Protein AF-0000000072257159 (afdb_homodimer)

InterPro domains:
  IPR005519 Acid phosphatase, class B-like [PF03767] (53-220)
  IPR010025 HAD-superfamily phosphatase, subfamily IIIB, AphA [PIRSF017818] (10-239)
  IPR010025 HAD-superfamily phosphatase, subfamily IIIB, AphA [SFLDG01127] (6-239)
  IPR010025 HAD-superfamily phosphatase, subfamily IIIB, AphA [TIGR01672] (9-239)
  IPR023214 HAD superfamily [G3DSA:3.40.50.1000] (24-239)
  IPR036412 HAD-like superfamily [SSF56784] (39-239)

Secondary structure (DSSP, 8-state):
-------------------------PPPSS--B-TTTGGGS--SSEEE-HHHHHHHTTTPPP-EEEE--BTTTEE-HHHHHHHHHHH-TTSSGGGG-HHHHHHHTTTGGGGSEEPHHHHHHHHHHHHHTPEEEEEEEEEP-SS--HHHHHHHHHT-TTPPPPEEEES--S-SS--SSHHHHHHHHTTEEEEEESSHHHHHHHHHHTSEEEEPPPPTT----SPP-BTTTS-EEETT---/-------------------------PPPSS--B-TTTGGGS--SSEEE-HHHHHHHTTTPPP-EEEE--BTTTEE-HHHHHHHHHHH-TTSSGGGG-HHHHHHHTTTGGGGSEEPHHHHHHHHHHHHHTPEEEEEEEEEP-SS--HHHHHHHHHT-TTPPPPEEEES----SS--SSHHHHHHHHTTEEEEEESSHHHHHHHHHHTSEEEEPPPPTT--S-SPP-BTTTS-EEETT---

Foldseek 3Di:
DPPPPPPPPPPPPPPPPPPPDDPPDDDDPDDDDDPLCVLVVDDPFFADALVRVLVVCPPPAAEEEEEEDDLAQWVQQVLVCVQCVPPPVPDNCSQVPQVSLQPCQQDSCVPIHGFPSNLSNQVSSVVRVYHYAYEYQHDHHPHGPVQVVVCVVNVHDDGDDHHHQHPPPPPVPVFPQSRLVVCQVRVHQEYEYADPSRCVSCVSNVHAYEHAHGAPPHPPDDGDDHNPVSHYYYGSRSD/DPPPPPPPPPPPPPPPPPPPDDPPDDDDPDDDDDPLCVLVVDDPFFADALVRVLVVCPPPAAEEEEEEDDLFQWVQQVLVCVQCVPPPVPDNCSQVPQVSLQPCQADSCVPIHGFPSNLSNQVSSVVRVYHYAYEYQHDHHPHGPVQVVVCVVNVHDDGDDHHHQHPPPQPVPPDPQSRLSVCQVRVHQEYEYADPSRCVSCVRNPHAYEHAHGAPPHPPDDGDDHNPVSHYYYGSRND

Structure (mmCIF, N/CA/C/O backbone):
data_AF-0000000072257159-model_v1
#
loop_
_entity.id
_entity.type
_entity.pdbx_description
1 polymer 'Class B acid phosphatase'
#
loop_
_atom_site.group_PDB
_atom_site.id
_atom_site.type_symbol
_atom_site.label_atom_id
_atom_site.label_alt_id
_atom_site.label_comp_id
_atom_site.label_asym_id
_atom_site.label_entity_id
_atom_site.label_seq_id
_atom_site.pdbx_PDB_ins_code
_atom_site.Cartn_x
_atom_site.Cartn_y
_atom_site.Cartn_z
_atom_site.occupancy
_atom_site.B_iso_or_equiv
_atom_site.auth_seq_id
_atom_site.auth_comp_id
_atom_site.auth_asym_id
_atom_site.auth_atom_id
_atom_site.pdbx_PDB_model_num
ATOM 1 N N . MET A 1 1 ? 4.461 38.469 -66.938 1 26.95 1 MET A N 1
ATOM 2 C CA . MET A 1 1 ? 3.568 38.5 -65.812 1 26.95 1 MET A CA 1
ATOM 3 C C . MET A 1 1 ? 3.98 37.5 -64.75 1 26.95 1 MET A C 1
ATOM 5 O O . MET A 1 1 ? 3.797 36.281 -64.938 1 26.95 1 MET A O 1
ATOM 9 N N . LYS A 1 2 ? 5.168 37.75 -64 1 37.91 2 LYS A N 1
ATOM 10 C CA . LYS A 1 2 ? 5.91 37.031 -63 1 37.91 2 LYS A CA 1
ATOM 11 C C . LYS A 1 2 ? 5.055 36.812 -61.75 1 37.91 2 LYS A C 1
ATOM 13 O O . LYS A 1 2 ? 4.535 37.75 -61.156 1 37.91 2 LYS A O 1
ATOM 18 N N . SER A 1 3 ? 4.281 35.688 -61.75 1 34.09 3 SER A N 1
ATOM 19 C CA . SER A 1 3 ? 3.4 35.281 -60.656 1 34.09 3 SER A CA 1
ATOM 20 C C . SER A 1 3 ? 4.145 35.312 -59.344 1 34.09 3 SER A C 1
ATOM 22 O O . SER A 1 3 ? 5.25 34.781 -59.219 1 34.09 3 SER A O 1
ATOM 24 N N . ILE A 1 4 ? 3.973 36.344 -58.5 1 40.31 4 ILE A N 1
ATOM 25 C CA . ILE A 1 4 ? 4.422 36.594 -57.125 1 40.31 4 ILE A CA 1
ATOM 26 C C . ILE A 1 4 ? 3.926 35.469 -56.219 1 40.31 4 ILE A C 1
ATOM 28 O O . ILE A 1 4 ? 2.717 35.281 -56.062 1 40.31 4 ILE A O 1
ATOM 32 N N . PHE A 1 5 ? 4.57 34.312 -56.188 1 36.41 5 PHE A N 1
ATOM 33 C CA . PHE A 1 5 ? 4.246 33.25 -55.219 1 36.41 5 PHE A CA 1
ATOM 34 C C . PHE A 1 5 ? 4.336 33.781 -53.781 1 36.41 5 PHE A C 1
ATOM 36 O O . PHE A 1 5 ? 5.375 34.281 -53.375 1 36.41 5 PHE A O 1
ATOM 43 N N . LEU A 1 6 ? 3.23 34.312 -53.281 1 36.62 6 LEU A N 1
ATOM 44 C CA . LEU A 1 6 ? 3.076 34.719 -51.906 1 36.62 6 LEU A CA 1
ATOM 45 C C . LEU A 1 6 ? 3.402 33.562 -50.938 1 36.62 6 LEU A C 1
ATOM 47 O O . LEU A 1 6 ? 2.803 32.5 -51.062 1 36.62 6 LEU A O 1
ATOM 51 N N . ARG A 1 7 ? 4.605 33.531 -50.438 1 35.69 7 ARG A N 1
ATOM 52 C CA . ARG A 1 7 ? 5.051 32.625 -49.375 1 35.69 7 ARG A CA 1
ATOM 53 C C . ARG A 1 7 ? 4.238 32.812 -48.094 1 35.69 7 ARG A C 1
ATOM 55 O O . ARG A 1 7 ? 4.258 33.906 -47.5 1 35.69 7 ARG A O 1
ATOM 62 N N . THR A 1 8 ? 3.016 32.312 -48.031 1 35.81 8 THR A N 1
ATOM 63 C CA . THR A 1 8 ? 2.33 32.344 -46.719 1 35.81 8 THR A CA 1
ATOM 64 C C . THR A 1 8 ? 3.158 31.641 -45.656 1 35.81 8 THR A C 1
ATOM 66 O O . THR A 1 8 ? 3.588 30.5 -45.844 1 35.81 8 THR A O 1
ATOM 69 N N . ALA A 1 9 ? 3.891 32.406 -44.844 1 34.38 9 ALA A N 1
ATOM 70 C CA . ALA A 1 9 ? 4.594 31.953 -43.656 1 34.38 9 ALA A CA 1
ATOM 71 C C . ALA A 1 9 ? 3.629 31.328 -42.656 1 34.38 9 ALA A C 1
ATOM 73 O O . ALA A 1 9 ? 2.67 31.969 -42.219 1 34.38 9 ALA A O 1
ATOM 74 N N . LEU A 1 10 ? 3.352 30.031 -42.812 1 33.59 10 LEU A N 1
ATOM 75 C CA . LEU A 1 10 ? 2.619 29.312 -41.781 1 33.59 10 LEU A CA 1
ATOM 76 C C . LEU A 1 10 ? 3.277 29.516 -40.406 1 33.59 10 LEU A C 1
ATOM 78 O O . LEU A 1 10 ? 4.445 29.172 -40.25 1 33.59 10 LEU A O 1
ATOM 82 N N . LEU A 1 11 ? 2.924 30.578 -39.656 1 33 11 LEU A N 1
ATOM 83 C CA . LEU A 1 11 ? 3.309 30.734 -38.25 1 33 11 LEU A CA 1
ATOM 84 C C . LEU A 1 11 ? 2.879 29.531 -37.438 1 33 11 LEU A C 1
ATOM 86 O O . LEU A 1 11 ? 1.687 29.234 -37.344 1 33 11 LEU A O 1
ATOM 90 N N . ALA A 1 12 ? 3.721 28.5 -37.406 1 32.91 12 ALA A N 1
ATOM 91 C CA . ALA A 1 12 ? 3.535 27.391 -36.469 1 32.91 12 ALA A CA 1
ATOM 92 C C . ALA A 1 12 ? 3.375 27.891 -35.031 1 32.91 12 ALA A C 1
ATOM 94 O O . ALA A 1 12 ? 4.289 28.5 -34.469 1 32.91 12 ALA A O 1
ATOM 95 N N . TYR A 1 13 ? 2.143 28.203 -34.562 1 32.78 13 TYR A N 1
ATOM 96 C CA . TYR A 1 13 ? 1.852 28.438 -33.156 1 32.78 13 TYR A CA 1
ATOM 97 C C . TYR A 1 13 ? 2.32 27.266 -32.312 1 32.78 13 TYR A C 1
ATOM 99 O O . TYR A 1 13 ? 1.884 26.125 -32.5 1 32.78 13 TYR A O 1
ATOM 107 N N . MET A 1 14 ? 3.535 27.312 -31.891 1 30.75 14 MET A N 1
ATOM 108 C CA . MET A 1 14 ? 4.039 26.406 -30.859 1 30.75 14 MET A CA 1
ATOM 109 C C . MET A 1 14 ? 3.158 26.453 -29.625 1 30.75 14 MET A C 1
ATOM 111 O O . MET A 1 14 ? 3.064 27.484 -28.953 1 30.75 14 MET A O 1
ATOM 115 N N . PHE A 1 15 ? 2.078 25.703 -29.562 1 32.97 15 PHE A N 1
ATOM 116 C CA . PHE A 1 15 ? 1.348 25.469 -28.328 1 32.97 15 PHE A CA 1
ATOM 117 C C . PHE A 1 15 ? 2.279 24.938 -27.25 1 32.97 15 PHE A C 1
ATOM 119 O O . PHE A 1 15 ? 2.863 23.859 -27.391 1 32.97 15 PHE A O 1
ATOM 126 N N . VAL A 1 16 ? 2.92 25.844 -26.562 1 28.98 16 VAL A N 1
ATOM 127 C CA . VAL A 1 16 ? 3.602 25.453 -25.328 1 28.98 16 VAL A CA 1
ATOM 128 C C . VAL A 1 16 ? 2.615 24.75 -24.391 1 28.98 16 VAL A C 1
ATOM 130 O O . VAL A 1 16 ? 1.648 25.359 -23.938 1 28.98 16 VAL A O 1
ATOM 133 N N . ALA A 1 17 ? 2.455 23.484 -24.562 1 31.12 17 ALA A N 1
ATOM 134 C CA . ALA A 1 17 ? 1.799 22.719 -23.516 1 31.12 17 ALA A CA 1
ATOM 135 C C . ALA A 1 17 ? 2.35 23.078 -22.141 1 31.12 17 ALA A C 1
ATOM 137 O O . ALA A 1 17 ? 3.525 22.844 -21.844 1 31.12 17 ALA A O 1
ATOM 138 N N . LEU A 1 18 ? 1.836 24.141 -21.5 1 29.64 18 LEU A N 1
ATOM 139 C CA . LEU A 1 18 ? 2.117 24.375 -20.078 1 29.64 18 LEU A CA 1
ATOM 140 C C . LEU A 1 18 ? 1.846 23.109 -19.266 1 29.64 18 LEU A C 1
ATOM 142 O O . LEU A 1 18 ? 0.69 22.719 -19.078 1 29.64 18 LEU A O 1
ATOM 146 N N . SER A 1 19 ? 2.631 22.094 -19.406 1 31.47 19 SER A N 1
ATOM 147 C CA . SER A 1 19 ? 2.631 20.938 -18.516 1 31.47 19 SER A CA 1
ATOM 148 C C . SER A 1 19 ? 2.568 21.359 -17.062 1 31.47 19 SER A C 1
ATOM 150 O O . SER A 1 19 ? 3.02 22.453 -16.703 1 31.47 19 SER A O 1
ATOM 152 N N . ALA A 1 20 ? 1.574 21.031 -16.359 1 36.66 20 ALA A N 1
ATOM 153 C CA . ALA A 1 20 ? 1.603 21.109 -14.898 1 36.66 20 ALA A CA 1
ATOM 154 C C . ALA A 1 20 ? 3.002 20.828 -14.359 1 36.66 20 ALA A C 1
ATOM 156 O O . ALA A 1 20 ? 3.467 19.688 -14.398 1 36.66 20 ALA A O 1
ATOM 157 N N . GLN A 1 21 ? 3.984 21.719 -14.547 1 36.41 21 GLN A N 1
ATOM 158 C CA . GLN A 1 21 ? 5.41 21.594 -14.273 1 36.41 21 GLN A CA 1
ATOM 159 C C . GLN A 1 21 ? 5.664 21.406 -12.781 1 36.41 21 GLN A C 1
ATOM 161 O O . GLN A 1 21 ? 5.242 22.234 -11.961 1 36.41 21 GLN A O 1
ATOM 166 N N . ALA A 1 22 ? 5.656 20.156 -12.195 1 47.06 22 ALA A N 1
ATOM 167 C CA . ALA A 1 22 ? 6.309 19.953 -10.906 1 47.06 22 ALA A CA 1
ATOM 168 C C . ALA A 1 22 ? 7.5 20.906 -10.75 1 47.06 22 ALA A C 1
ATOM 170 O O . ALA A 1 22 ? 8.234 21.156 -11.703 1 47.06 22 ALA A O 1
ATOM 171 N N . ALA A 1 23 ? 7.52 21.812 -9.672 1 49 23 ALA A N 1
ATOM 172 C CA . ALA A 1 23 ? 8.68 22.641 -9.383 1 49 23 ALA A CA 1
ATOM 173 C C . ALA A 1 23 ? 9.977 21.922 -9.703 1 49 23 ALA A C 1
ATOM 175 O O . ALA A 1 23 ? 10.039 20.688 -9.633 1 49 23 ALA A O 1
ATOM 176 N N . PRO A 1 24 ? 10.992 22.562 -10.352 1 54.38 24 PRO A N 1
ATOM 177 C CA . PRO A 1 24 ? 12.289 21.922 -10.578 1 54.38 24 PRO A CA 1
ATOM 178 C C . PRO A 1 24 ? 12.797 21.172 -9.344 1 54.38 24 PRO A C 1
ATOM 180 O O . PRO A 1 24 ? 12.641 21.656 -8.219 1 54.38 24 PRO A O 1
ATOM 183 N N . LYS A 1 25 ? 13.18 20.016 -9.57 1 71.12 25 LYS A N 1
ATOM 184 C CA . LYS A 1 25 ? 13.602 19.156 -8.469 1 71.12 25 LYS A CA 1
ATOM 185 C C . LYS A 1 25 ? 14.844 19.703 -7.777 1 71.12 25 LYS A C 1
ATOM 187 O O . LYS A 1 25 ? 15.875 19.906 -8.414 1 71.12 25 LYS A O 1
ATOM 192 N N . GLU A 1 26 ? 14.703 20.359 -6.641 1 87.12 26 GLU A N 1
ATOM 193 C CA . GLU A 1 26 ? 15.828 20.734 -5.785 1 87.12 26 GLU A CA 1
ATOM 194 C C . GLU A 1 26 ? 16.672 19.516 -5.441 1 87.12 26 GLU A C 1
ATOM 196 O O . GLU A 1 26 ? 16.156 18.484 -4.98 1 87.12 26 GLU A O 1
ATOM 201 N N . PRO A 1 27 ? 17.969 19.641 -5.762 1 91.81 27 PRO A N 1
ATOM 202 C CA . PRO A 1 27 ? 18.812 18.484 -5.453 1 91.81 27 PRO A CA 1
ATOM 203 C C . PRO A 1 27 ? 18.859 18.188 -3.959 1 91.81 27 PRO A C 1
ATOM 205 O O . PRO A 1 27 ? 18.797 19.094 -3.133 1 91.81 27 PRO A O 1
ATOM 208 N N . TYR A 1 28 ? 19 16.906 -3.664 1 94.38 28 TYR A N 1
ATOM 209 C CA . TYR A 1 28 ? 19.203 16.5 -2.279 1 94.38 28 TYR A CA 1
ATOM 210 C C . TYR A 1 28 ? 20.547 16.984 -1.756 1 94.38 28 TYR A C 1
ATOM 212 O O . TYR A 1 28 ? 21.5 17.125 -2.521 1 94.38 28 TYR A O 1
ATOM 220 N N . THR A 1 29 ? 20.547 17.25 -0.468 1 93.75 29 THR A N 1
ATOM 221 C CA . THR A 1 29 ? 21.781 17.719 0.156 1 93.75 29 THR A CA 1
ATOM 222 C C . THR A 1 29 ? 22.609 16.547 0.695 1 93.75 29 THR A C 1
ATOM 224 O O . THR A 1 29 ? 23.781 16.719 1.036 1 93.75 29 THR A O 1
ATOM 227 N N . GLN A 1 30 ? 22.094 15.336 0.805 1 93.62 30 GLN A N 1
ATOM 228 C CA . GLN A 1 30 ? 22.734 14.117 1.29 1 93.62 30 GLN A CA 1
ATOM 229 C C . GLN A 1 30 ? 21.969 12.875 0.834 1 93.62 30 GLN A C 1
ATOM 231 O O . GLN A 1 30 ? 20.859 12.992 0.285 1 93.62 30 GLN A O 1
ATOM 236 N N . ALA A 1 31 ? 22.609 11.742 1.094 1 88.25 31 ALA A N 1
ATOM 237 C CA . ALA A 1 31 ? 21.922 10.492 0.798 1 88.25 31 ALA A CA 1
ATOM 238 C C . ALA A 1 31 ? 20.734 10.289 1.739 1 88.25 31 ALA A C 1
ATOM 240 O O . ALA A 1 31 ? 20.812 10.594 2.93 1 88.25 31 ALA A O 1
ATOM 241 N N . GLY A 1 32 ? 19.625 9.797 1.155 1 91.06 32 GLY A N 1
ATOM 242 C CA . GLY A 1 32 ? 18.422 9.539 1.941 1 91.06 32 GLY A CA 1
ATOM 243 C C . GLY A 1 32 ? 18 8.086 1.913 1 91.06 32 GLY A C 1
ATOM 244 O O . GLY A 1 32 ? 18.766 7.211 1.497 1 91.06 32 GLY A O 1
ATOM 245 N N . PHE A 1 33 ? 16.891 7.875 2.529 1 89 33 PHE A N 1
ATOM 246 C CA . PHE A 1 33 ? 16.328 6.539 2.664 1 89 33 PHE A CA 1
ATOM 247 C C . PHE A 1 33 ? 15.148 6.348 1.708 1 89 33 PHE A C 1
ATOM 249 O O . PHE A 1 33 ? 14.266 7.199 1.628 1 89 33 PHE A O 1
ATOM 256 N N . ASN A 1 34 ? 15.234 5.34 0.915 1 86.19 34 ASN A N 1
ATOM 257 C CA . ASN A 1 34 ? 14.18 4.938 -0.01 1 86.19 34 ASN A CA 1
ATOM 258 C C . ASN A 1 34 ? 13.539 3.619 0.412 1 86.19 34 ASN A C 1
ATOM 260 O O . ASN A 1 34 ? 14.211 2.59 0.488 1 86.19 34 ASN A O 1
ATOM 264 N N . THR A 1 35 ? 12.234 3.631 0.663 1 87.25 35 THR A N 1
ATOM 265 C CA . THR A 1 35 ? 11.555 2.475 1.24 1 87.25 35 THR A CA 1
ATOM 266 C C . THR A 1 35 ? 11.641 1.275 0.301 1 87.25 35 THR A C 1
ATOM 268 O O . THR A 1 35 ? 11.609 0.127 0.748 1 87.25 35 THR A O 1
ATOM 271 N N . ARG A 1 36 ? 11.711 1.458 -1.014 1 86.5 36 ARG A N 1
ATOM 272 C CA . ARG A 1 36 ? 11.789 0.357 -1.967 1 86.5 36 ARG A CA 1
ATOM 273 C C . ARG A 1 36 ? 13.211 -0.188 -2.053 1 86.5 36 ARG A C 1
ATOM 275 O O . ARG A 1 36 ? 13.414 -1.374 -2.322 1 86.5 36 ARG A O 1
ATOM 282 N N . LEU A 1 37 ? 14.195 0.649 -1.732 1 79.06 37 LEU A N 1
ATOM 283 C CA . LEU A 1 37 ? 15.586 0.221 -1.816 1 79.06 37 LEU A CA 1
ATOM 284 C C . LEU A 1 37 ? 16.031 -0.456 -0.522 1 79.06 37 LEU A C 1
ATOM 286 O O . LEU A 1 37 ? 17.016 -1.188 -0.506 1 79.06 37 LEU A O 1
ATOM 290 N N . ALA A 1 38 ? 15.336 -0.26 0.524 1 73 38 ALA A N 1
ATOM 291 C CA . ALA A 1 38 ? 15.68 -0.824 1.828 1 73 38 ALA A CA 1
ATOM 292 C C . ALA A 1 38 ? 15.539 -2.344 1.819 1 73 38 ALA A C 1
ATOM 294 O O . ALA A 1 38 ? 16.203 -3.037 2.602 1 73 38 ALA A O 1
ATOM 295 N N . GLU A 1 39 ? 14.742 -2.873 1.028 1 70.5 39 GLU A N 1
ATOM 296 C CA . GLU A 1 39 ? 14.539 -4.312 0.914 1 70.5 39 GLU A CA 1
ATOM 297 C C . GLU A 1 39 ? 15.82 -5.02 0.478 1 70.5 39 GLU A C 1
ATOM 299 O O . GLU A 1 39 ? 16 -6.211 0.74 1 70.5 39 GLU A O 1
ATOM 304 N N . GLN A 1 40 ? 16.672 -4.309 -0.017 1 60.66 40 GLN A N 1
ATOM 305 C CA . GLN A 1 40 ? 17.922 -4.871 -0.513 1 60.66 40 GLN A CA 1
ATOM 306 C C . GLN A 1 40 ? 18.859 -5.234 0.638 1 60.66 40 GLN A C 1
ATOM 308 O O . GLN A 1 40 ? 19.703 -6.113 0.501 1 60.66 40 GLN A O 1
ATOM 313 N N . GLN A 1 41 ? 18.703 -4.438 1.865 1 59.38 41 GLN A N 1
ATOM 314 C CA . GLN A 1 41 ? 19.625 -4.672 2.969 1 59.38 41 GLN A CA 1
ATOM 315 C C . GLN A 1 41 ? 19.266 -5.945 3.729 1 59.38 41 GLN A C 1
ATOM 317 O O . GLN A 1 41 ? 18.094 -6.184 4.031 1 59.38 41 GLN A O 1
ATOM 322 N N . GLN A 1 42 ? 20.062 -6.941 3.479 1 61.94 42 GLN A N 1
ATOM 323 C CA . GLN A 1 42 ? 19.594 -8.305 3.273 1 61.94 42 GLN A CA 1
ATOM 324 C C . GLN A 1 42 ? 19.672 -9.117 4.566 1 61.94 42 GLN A C 1
ATOM 326 O O . GLN A 1 42 ? 20.688 -9.094 5.262 1 61.94 42 GLN A O 1
ATOM 331 N N . ALA A 1 43 ? 18.562 -9.273 5.152 1 76.06 43 ALA A N 1
ATOM 332 C CA . ALA A 1 43 ? 18.328 -10.352 6.109 1 76.06 43 ALA A CA 1
ATOM 333 C C . ALA A 1 43 ? 18.953 -11.656 5.625 1 76.06 43 ALA A C 1
ATOM 335 O O . ALA A 1 43 ? 19.141 -11.852 4.422 1 76.06 43 ALA A O 1
ATOM 336 N N . PRO A 1 44 ? 19.453 -12.359 6.57 1 87.25 44 PRO A N 1
ATOM 337 C CA . PRO A 1 44 ? 20.078 -13.625 6.184 1 87.25 44 PRO A CA 1
ATOM 338 C C . PRO A 1 44 ? 19.047 -14.688 5.801 1 87.25 44 PRO A C 1
ATOM 340 O O . PRO A 1 44 ? 18.891 -15.695 6.5 1 87.25 44 PRO A O 1
ATOM 343 N N . ILE A 1 45 ? 18.359 -14.484 4.762 1 92.56 45 ILE A N 1
ATOM 344 C CA . ILE A 1 45 ? 17.375 -15.422 4.23 1 92.56 45 ILE A CA 1
ATOM 345 C C . ILE A 1 45 ? 17.734 -15.781 2.791 1 92.56 45 ILE A C 1
ATOM 347 O O . ILE A 1 45 ? 18.75 -15.32 2.262 1 92.56 45 ILE A O 1
ATOM 351 N N . HIS A 1 46 ? 16.984 -16.688 2.219 1 94.69 46 HIS A N 1
ATOM 352 C CA . HIS A 1 46 ? 17.234 -17.141 0.856 1 94.69 46 HIS A CA 1
ATOM 353 C C . HIS A 1 46 ? 16.594 -16.219 -0.164 1 94.69 46 HIS A C 1
ATOM 355 O O . HIS A 1 46 ? 15.523 -16.531 -0.705 1 94.69 46 HIS A O 1
ATOM 361 N N . TRP A 1 47 ? 17.406 -15.211 -0.519 1 94.62 47 TRP A N 1
ATOM 362 C CA . TRP A 1 47 ? 16.922 -14.266 -1.524 1 94.62 47 TRP A CA 1
ATOM 363 C C . TRP A 1 47 ? 17.078 -14.844 -2.928 1 94.62 47 TRP A C 1
ATOM 365 O O . TRP A 1 47 ? 18.062 -15.547 -3.213 1 94.62 47 TRP A O 1
ATOM 375 N N . VAL A 1 48 ? 16.156 -14.531 -3.785 1 96.56 48 VAL A N 1
ATOM 376 C CA . VAL A 1 48 ? 16.25 -14.922 -5.188 1 96.56 48 VAL A CA 1
ATOM 377 C C . VAL A 1 48 ? 15.781 -13.773 -6.078 1 96.56 48 VAL A C 1
ATOM 379 O O . VAL A 1 48 ? 14.852 -13.039 -5.715 1 96.56 48 VAL A O 1
ATOM 382 N N . SER A 1 49 ? 16.422 -13.508 -7.203 1 96.12 49 SER A N 1
ATOM 383 C CA . SER A 1 49 ? 15.977 -12.555 -8.211 1 96.12 49 SER A CA 1
ATOM 384 C C . SER A 1 49 ? 15.141 -13.242 -9.289 1 96.12 49 SER A C 1
ATOM 386 O O . SER A 1 49 ? 15.148 -14.477 -9.391 1 96.12 49 SER A O 1
ATOM 388 N N . ILE A 1 50 ? 14.445 -12.5 -10.047 1 97.75 50 ILE A N 1
ATOM 389 C CA . ILE A 1 50 ? 13.68 -13.047 -11.156 1 97.75 50 ILE A CA 1
ATOM 390 C C . ILE A 1 50 ? 14.617 -13.703 -12.164 1 97.75 50 ILE A C 1
ATOM 392 O O . ILE A 1 50 ? 14.305 -14.758 -12.727 1 97.75 50 ILE A O 1
ATOM 396 N N . GLU A 1 51 ? 15.797 -13.094 -12.359 1 97.69 51 GLU A N 1
ATOM 397 C CA . GLU A 1 51 ? 16.797 -13.672 -13.25 1 97.69 51 GLU A CA 1
ATOM 398 C C . GLU A 1 51 ? 17.25 -15.039 -12.758 1 97.69 51 GLU A C 1
ATOM 400 O O . GLU A 1 51 ? 17.453 -15.961 -13.555 1 97.69 51 GLU A O 1
ATOM 405 N N . GLN A 1 52 ? 17.422 -15.164 -11.477 1 98.06 52 GLN A N 1
ATOM 406 C CA . GLN A 1 52 ? 17.828 -16.438 -10.891 1 98.06 52 GLN A CA 1
ATOM 407 C C . GLN A 1 52 ? 16.734 -17.484 -11.008 1 98.06 52 GLN A C 1
ATOM 409 O O . GLN A 1 52 ? 17.016 -18.672 -11.203 1 98.06 52 GLN A O 1
ATOM 414 N N . ILE A 1 53 ? 15.461 -17.078 -10.859 1 98.62 53 ILE A N 1
ATOM 415 C CA . ILE A 1 53 ? 14.344 -17.984 -11.07 1 98.62 53 ILE A CA 1
ATOM 416 C C . ILE A 1 53 ? 14.328 -18.453 -12.523 1 98.62 53 ILE A C 1
ATOM 418 O O . ILE A 1 53 ? 14.227 -19.656 -12.789 1 98.62 53 ILE A O 1
ATOM 422 N N . LYS A 1 54 ? 14.477 -17.531 -13.398 1 98.56 54 LYS A N 1
ATOM 423 C CA . LYS A 1 54 ? 14.531 -17.875 -14.812 1 98.56 54 LYS A CA 1
ATOM 424 C C . LYS A 1 54 ? 15.641 -18.875 -15.102 1 98.56 54 LYS A C 1
ATOM 426 O O . LYS A 1 54 ? 15.43 -19.844 -15.828 1 98.56 54 LYS A O 1
ATOM 431 N N . GLU A 1 55 ? 16.812 -18.625 -14.516 1 98.56 55 GLU A N 1
ATOM 432 C CA . GLU A 1 55 ? 17.953 -19.5 -14.711 1 98.56 55 GLU A CA 1
ATOM 433 C C . GLU A 1 55 ? 17.672 -20.906 -14.164 1 98.56 55 GLU A C 1
ATOM 435 O O . GLU A 1 55 ? 18.062 -21.906 -14.773 1 98.56 55 GLU A O 1
ATOM 440 N N . SER A 1 56 ? 17 -20.969 -13.07 1 98.5 56 SER A N 1
ATOM 441 C CA . SER A 1 56 ? 16.703 -22.25 -12.438 1 98.5 56 SER A CA 1
ATOM 442 C C . SER A 1 56 ? 15.758 -23.094 -13.297 1 98.5 56 SER A C 1
ATOM 444 O O . SER A 1 56 ? 15.664 -24.312 -13.117 1 98.5 56 SER A O 1
ATOM 446 N N . LEU A 1 57 ? 15.055 -22.453 -14.211 1 98.62 57 LEU A N 1
ATOM 447 C CA . LEU A 1 57 ? 14.055 -23.141 -15.031 1 98.62 57 LEU A CA 1
ATOM 448 C C . LEU A 1 57 ? 14.609 -23.484 -16.406 1 98.62 57 LEU A C 1
ATOM 450 O O . LEU A 1 57 ? 13.938 -24.125 -17.203 1 98.62 57 LEU A O 1
ATOM 454 N N . LYS A 1 58 ? 15.836 -23.125 -16.625 1 97.69 58 LYS A N 1
ATOM 455 C CA . LYS A 1 58 ? 16.453 -23.422 -17.922 1 97.69 58 LYS A CA 1
ATOM 456 C C . LYS A 1 58 ? 16.469 -24.922 -18.203 1 97.69 58 LYS A C 1
ATOM 458 O O . LYS A 1 58 ? 16.797 -25.719 -17.328 1 97.69 58 LYS A O 1
ATOM 463 N N . GLY A 1 59 ? 16.062 -25.266 -19.438 1 97.38 59 GLY A N 1
ATOM 464 C CA . GLY A 1 59 ? 16.062 -26.656 -19.859 1 97.38 59 GLY A CA 1
ATOM 465 C C . GLY A 1 59 ? 14.82 -27.422 -19.438 1 97.38 59 GLY A C 1
ATOM 466 O O . GLY A 1 59 ? 14.625 -28.562 -19.844 1 97.38 59 GLY A O 1
ATOM 467 N N . LYS A 1 60 ? 14.008 -26.828 -18.656 1 98.12 60 LYS A N 1
ATOM 468 C CA . LYS A 1 60 ? 12.766 -27.484 -18.25 1 98.12 60 LYS A CA 1
ATOM 469 C C . LYS A 1 60 ? 11.633 -27.203 -19.234 1 98.12 60 LYS A C 1
ATOM 471 O O . LYS A 1 60 ? 11.57 -26.109 -19.797 1 98.12 60 LYS A O 1
ATOM 476 N N . ALA A 1 61 ? 10.828 -28.156 -19.406 1 98.38 61 ALA A N 1
ATOM 477 C CA . ALA A 1 61 ? 9.648 -27.984 -20.266 1 98.38 61 ALA A CA 1
ATOM 478 C C . ALA A 1 61 ? 8.688 -26.969 -19.672 1 98.38 61 ALA A C 1
ATOM 480 O O . ALA A 1 61 ? 8.711 -26.703 -18.469 1 98.38 61 ALA A O 1
ATOM 481 N N . PRO A 1 62 ? 7.84 -26.359 -20.547 1 98.5 62 PRO A N 1
ATOM 482 C CA . PRO A 1 62 ? 6.789 -25.5 -19.984 1 98.5 62 PRO A CA 1
ATOM 483 C C . PRO A 1 62 ? 6.012 -26.172 -18.859 1 98.5 62 PRO A C 1
ATOM 485 O O . PRO A 1 62 ? 5.785 -27.391 -18.891 1 98.5 62 PRO A O 1
ATOM 488 N N . MET A 1 63 ? 5.582 -25.391 -17.922 1 98.88 63 MET A N 1
ATOM 489 C CA . MET A 1 63 ? 4.914 -25.922 -16.75 1 98.88 63 MET A CA 1
ATOM 490 C C . MET A 1 63 ? 3.752 -25.031 -16.328 1 98.88 63 MET A C 1
ATOM 492 O O . MET A 1 63 ? 3.594 -23.922 -16.859 1 98.88 63 MET A O 1
ATOM 496 N N . ASN A 1 64 ? 2.887 -25.562 -15.422 1 98.88 64 ASN A N 1
ATOM 497 C CA . ASN A 1 64 ? 1.858 -24.75 -14.781 1 98.88 64 ASN A CA 1
ATOM 498 C C . ASN A 1 64 ? 2.398 -24.031 -13.547 1 98.88 64 ASN A C 1
ATOM 500 O O . ASN A 1 64 ? 3.027 -24.641 -12.688 1 98.88 64 ASN A O 1
ATOM 504 N N . VAL A 1 65 ? 2.229 -22.734 -13.516 1 98.94 65 VAL A N 1
ATOM 505 C CA . VAL A 1 65 ? 2.627 -21.922 -12.367 1 98.94 65 VAL A CA 1
ATOM 506 C C . VAL A 1 65 ? 1.425 -21.156 -11.844 1 98.94 65 VAL A C 1
ATOM 508 O O . VAL A 1 65 ? 0.515 -20.812 -12.602 1 98.94 65 VAL A O 1
ATOM 511 N N . SER A 1 66 ? 1.399 -20.906 -10.547 1 98.94 66 SER A N 1
ATOM 512 C CA . SER A 1 66 ? 0.258 -20.188 -10 1 98.94 66 SER A CA 1
ATOM 513 C C . SER A 1 66 ? 0.71 -19.031 -9.109 1 98.94 66 SER A C 1
ATOM 515 O O . SER A 1 66 ? 1.818 -19.047 -8.57 1 98.94 66 SER A O 1
ATOM 517 N N . PHE A 1 67 ? -0.115 -18.047 -9.062 1 98.94 67 PHE A N 1
ATOM 518 C CA . PHE A 1 67 ? 0.047 -16.875 -8.227 1 98.94 67 PHE A CA 1
ATOM 519 C C . PHE A 1 67 ? -1.141 -16.703 -7.285 1 98.94 67 PHE A C 1
ATOM 521 O O . PHE A 1 67 ? -2.291 -16.875 -7.695 1 98.94 67 PHE A O 1
ATOM 528 N N . ASP A 1 68 ? -0.837 -16.406 -5.977 1 98.88 68 ASP A N 1
ATOM 529 C CA . ASP A 1 68 ? -1.851 -15.75 -5.152 1 98.88 68 ASP A CA 1
ATOM 530 C C . ASP A 1 68 ? -2.184 -14.359 -5.699 1 98.88 68 ASP A C 1
ATOM 532 O O . ASP A 1 68 ? -1.465 -13.836 -6.547 1 98.88 68 ASP A O 1
ATOM 536 N N . ILE A 1 69 ? -3.326 -13.82 -5.246 1 98.88 69 ILE A N 1
ATOM 537 C CA . ILE A 1 69 ? -3.758 -12.547 -5.801 1 98.88 69 ILE A CA 1
ATOM 538 C C . ILE A 1 69 ? -3.516 -11.43 -4.785 1 98.88 69 ILE A C 1
ATOM 540 O O . ILE A 1 69 ? -2.699 -10.539 -5.02 1 98.88 69 ILE A O 1
ATOM 544 N N . ASP A 1 70 ? -4.16 -11.523 -3.576 1 98.81 70 ASP A N 1
ATOM 545 C CA . ASP A 1 70 ? -4.176 -10.438 -2.604 1 98.81 70 ASP A CA 1
ATOM 546 C C . ASP A 1 70 ? -2.803 -10.25 -1.962 1 98.81 70 ASP A C 1
ATOM 548 O O . ASP A 1 70 ? -2.299 -11.156 -1.291 1 98.81 70 ASP A O 1
ATOM 552 N N . ASP A 1 71 ? -2.197 -9.016 -2.213 1 98.44 71 ASP A N 1
ATOM 553 C CA . ASP A 1 71 ? -0.907 -8.57 -1.688 1 98.44 71 ASP A CA 1
ATOM 554 C C . ASP A 1 71 ? 0.236 -9.383 -2.291 1 98.44 71 ASP A C 1
ATOM 556 O O . ASP A 1 71 ? 1.39 -9.242 -1.88 1 98.44 71 ASP A O 1
ATOM 560 N N . THR A 1 72 ? -0.125 -10.227 -3.33 1 98.88 72 THR A N 1
ATOM 561 C CA . THR A 1 72 ? 0.878 -10.945 -4.102 1 98.88 72 THR A CA 1
ATOM 562 C C . THR A 1 72 ? 1.043 -10.328 -5.488 1 98.88 72 THR A C 1
ATOM 564 O O . THR A 1 72 ? 2.018 -9.617 -5.746 1 98.88 72 THR A O 1
ATOM 567 N N . VAL A 1 73 ? 0.014 -10.391 -6.305 1 98.94 73 VAL A N 1
ATOM 568 C CA . VAL A 1 73 ? 0.133 -9.773 -7.621 1 98.94 73 VAL A CA 1
ATOM 569 C C . VAL A 1 73 ? -0.502 -8.383 -7.594 1 98.94 73 VAL A C 1
ATOM 571 O O . VAL A 1 73 ? -0.108 -7.5 -8.359 1 98.94 73 VAL A O 1
ATOM 574 N N . LEU A 1 74 ? -1.479 -8.172 -6.695 1 98.88 74 LEU A N 1
ATOM 575 C CA . LEU A 1 74 ? -2.156 -6.895 -6.488 1 98.88 74 LEU A CA 1
ATOM 576 C C . LEU A 1 74 ? -1.97 -6.41 -5.051 1 98.88 74 LEU A C 1
ATOM 578 O O . LEU A 1 74 ? -2.102 -7.191 -4.105 1 98.88 74 LEU A O 1
ATOM 582 N N . ALA A 1 75 ? -1.562 -5.152 -4.891 1 98.62 75 ALA A N 1
ATOM 583 C CA . ALA A 1 75 ? -1.8 -4.508 -3.598 1 98.62 75 ALA A CA 1
ATOM 584 C C . ALA A 1 75 ? -3.279 -4.188 -3.41 1 98.62 75 ALA A C 1
ATOM 586 O O . ALA A 1 75 ? -3.738 -3.104 -3.779 1 98.62 75 ALA A O 1
ATOM 587 N N . SER A 1 76 ? -4.074 -5.121 -2.801 1 98.69 76 SER A N 1
ATOM 588 C CA . SER A 1 76 ? -5.535 -5.094 -2.816 1 98.69 76 SER A CA 1
ATOM 589 C C . SER A 1 76 ? -6.094 -4.746 -1.442 1 98.69 76 SER A C 1
ATOM 591 O O . SER A 1 76 ? -7.309 -4.785 -1.232 1 98.69 76 SER A O 1
ATOM 593 N N . SER A 1 77 ? -5.234 -4.379 -0.475 1 98.56 77 SER A N 1
ATOM 594 C CA . SER A 1 77 ? -5.645 -4.176 0.912 1 98.56 77 SER A CA 1
ATOM 595 C C . SER A 1 77 ? -6.68 -3.062 1.026 1 98.56 77 SER A C 1
ATOM 597 O O . SER A 1 77 ? -7.484 -3.049 1.963 1 98.56 77 SER A O 1
ATOM 599 N N . GLY A 1 78 ? -6.699 -2.123 0.056 1 98.62 78 GLY A N 1
ATOM 600 C CA . GLY A 1 78 ? -7.727 -1.095 0.076 1 98.62 78 GLY A CA 1
ATOM 601 C C . GLY A 1 78 ? -9.133 -1.656 0.014 1 98.62 78 GLY A C 1
ATOM 602 O O . GLY A 1 78 ? -10.031 -1.165 0.698 1 98.62 78 GLY A O 1
ATOM 603 N N . CYS A 1 79 ? -9.359 -2.684 -0.767 1 98.69 79 CYS A N 1
ATOM 604 C CA . CYS A 1 79 ? -10.664 -3.334 -0.87 1 98.69 79 CYS A CA 1
ATOM 605 C C . CYS A 1 79 ? -11.047 -4 0.445 1 98.69 79 CYS A C 1
ATOM 607 O O . CYS A 1 79 ? -12.203 -3.945 0.861 1 98.69 79 CYS A O 1
ATOM 609 N N . PHE A 1 80 ? -10.078 -4.609 1.111 1 98.75 80 PHE A N 1
ATOM 610 C CA . PHE A 1 80 ? -10.344 -5.289 2.373 1 98.75 80 PHE A CA 1
ATOM 611 C C . PHE A 1 80 ? -10.586 -4.281 3.492 1 98.75 80 PHE A C 1
ATOM 613 O O . PHE A 1 80 ? -11.422 -4.504 4.367 1 98.75 80 PHE A O 1
ATOM 620 N N . TYR A 1 81 ? -9.844 -3.186 3.471 1 98.75 81 TYR A N 1
ATOM 621 C CA . TYR A 1 81 ? -10.102 -2.121 4.434 1 98.75 81 TYR A CA 1
ATOM 622 C C . TYR A 1 81 ? -11.523 -1.606 4.305 1 98.75 81 TYR A C 1
ATOM 624 O O . TYR A 1 81 ? -12.25 -1.516 5.301 1 98.75 81 TYR A O 1
ATOM 632 N N . TYR A 1 82 ? -11.93 -1.291 3.08 1 98.62 82 TYR A N 1
ATOM 633 C CA . TYR A 1 82 ? -13.297 -0.845 2.816 1 98.62 82 TYR A CA 1
ATOM 634 C C . TYR A 1 82 ? -14.305 -1.867 3.316 1 98.62 82 TYR A C 1
ATOM 636 O O . TYR A 1 82 ? -15.273 -1.513 4 1 98.62 82 TYR A O 1
ATOM 644 N N . GLY A 1 83 ? -14.117 -3.127 2.896 1 98.62 83 GLY A N 1
ATOM 645 C CA . GLY A 1 83 ? -15.016 -4.191 3.309 1 98.62 83 GLY A CA 1
ATOM 646 C C . GLY A 1 83 ? -15.172 -4.293 4.812 1 98.62 83 GLY A C 1
ATOM 647 O O . GLY A 1 83 ? -16.297 -4.418 5.32 1 98.62 83 GLY A O 1
ATOM 648 N N . LYS A 1 84 ? -14.023 -4.234 5.512 1 98.5 84 LYS A N 1
ATOM 649 C CA . LYS A 1 84 ? -14.086 -4.305 6.969 1 98.5 84 LYS A CA 1
ATOM 650 C C . LYS A 1 84 ? -14.883 -3.131 7.539 1 98.5 84 LYS A C 1
ATOM 652 O O . LYS A 1 84 ? -15.734 -3.316 8.406 1 98.5 84 LYS A O 1
ATOM 657 N N . GLN A 1 85 ? -14.625 -1.895 7.062 1 98.25 85 GLN A N 1
ATOM 658 C CA . GLN A 1 85 ? -15.32 -0.713 7.559 1 98.25 85 GLN A CA 1
ATOM 659 C C . GLN A 1 85 ? -16.828 -0.817 7.316 1 98.25 85 GLN A C 1
ATOM 661 O O . GLN A 1 85 ? -17.625 -0.391 8.148 1 98.25 85 GLN A O 1
ATOM 666 N N . LYS A 1 86 ? -17.25 -1.385 6.215 1 98.31 86 LYS A N 1
ATOM 667 C CA . LYS A 1 86 ? -18.656 -1.436 5.82 1 98.31 86 LYS A CA 1
ATOM 668 C C . LYS A 1 86 ? -19.375 -2.568 6.531 1 98.31 86 LYS A C 1
ATOM 670 O O . LYS A 1 86 ? -20.5 -2.385 7.016 1 98.31 86 LYS A O 1
ATOM 675 N N . TYR A 1 87 ? -18.766 -3.744 6.617 1 98.5 87 TYR A N 1
ATOM 676 C CA . TYR A 1 87 ? -19.531 -4.938 6.961 1 98.5 87 TYR A CA 1
ATOM 677 C C . TYR A 1 87 ? -19.266 -5.355 8.406 1 98.5 87 TYR A C 1
ATOM 679 O O . TYR A 1 87 ? -20.109 -5.992 9.039 1 98.5 87 TYR A O 1
ATOM 687 N N . SER A 1 88 ? -18.094 -5.09 8.93 1 97.94 88 SER A N 1
ATOM 688 C CA . SER A 1 88 ? -17.781 -5.457 10.312 1 97.94 88 SER A CA 1
ATOM 689 C C . SER A 1 88 ? -16.625 -4.621 10.852 1 97.94 88 SER A C 1
ATOM 691 O O . SER A 1 88 ? -15.531 -5.141 11.078 1 97.94 88 SER A O 1
ATOM 693 N N . PRO A 1 89 ? -16.812 -3.318 11.141 1 96.56 89 PRO A N 1
ATOM 694 C CA . PRO A 1 89 ? -15.75 -2.381 11.508 1 96.56 89 PRO A CA 1
ATOM 695 C C . PRO A 1 89 ? -15.008 -2.799 12.766 1 96.56 89 PRO A C 1
ATOM 697 O O . PRO A 1 89 ? -13.859 -2.389 12.977 1 96.56 89 PRO A O 1
ATOM 700 N N . ASN A 1 90 ? -15.602 -3.727 13.602 1 96.44 90 ASN A N 1
ATOM 701 C CA . ASN A 1 90 ? -15.016 -3.994 14.906 1 96.44 90 ASN A CA 1
ATOM 702 C C . ASN A 1 90 ? -14.438 -5.402 14.984 1 96.44 90 ASN A C 1
ATOM 704 O O . ASN A 1 90 ? -13.898 -5.805 16.016 1 96.44 90 ASN A O 1
ATOM 708 N N . ASP A 1 91 ? -14.562 -6.16 13.922 1 96.88 91 ASP A N 1
ATOM 709 C CA . ASP A 1 91 ? -13.992 -7.504 13.93 1 96.88 91 ASP A CA 1
ATOM 710 C C . ASP A 1 91 ? -13.805 -8.031 12.508 1 96.88 91 ASP A C 1
ATOM 712 O O . ASP A 1 91 ? -13.961 -7.285 11.539 1 96.88 91 ASP A O 1
ATOM 716 N N . TYR A 1 92 ? -13.445 -9.25 12.352 1 96.44 92 TYR A N 1
ATOM 717 C CA . TYR A 1 92 ? -13.07 -9.789 11.055 1 96.44 92 TYR A CA 1
ATOM 718 C C . TYR A 1 92 ? -14.188 -10.656 10.477 1 96.44 92 TYR A C 1
ATOM 720 O O . TYR A 1 92 ? -13.961 -11.461 9.578 1 96.44 92 TYR A O 1
ATOM 728 N N . SER A 1 93 ? -15.406 -10.531 10.93 1 97.31 93 SER A N 1
ATOM 729 C CA . SER A 1 93 ? -16.5 -11.375 10.484 1 97.31 93 SER A CA 1
ATOM 730 C C . SER A 1 93 ? -16.875 -11.094 9.031 1 97.31 93 SER A C 1
ATOM 732 O O . SER A 1 93 ? -17.562 -11.891 8.391 1 97.31 93 SER A O 1
ATOM 734 N N . TYR A 1 94 ? -16.391 -9.93 8.516 1 97.5 94 TYR A N 1
ATOM 735 C CA . TYR A 1 94 ? -16.672 -9.602 7.125 1 97.5 94 TYR A CA 1
ATOM 736 C C . TYR A 1 94 ? -16.078 -10.648 6.188 1 97.5 94 TYR A C 1
ATOM 738 O O . TYR A 1 94 ? -16.609 -10.883 5.098 1 97.5 94 TYR A O 1
ATOM 746 N N . LEU A 1 95 ? -15.055 -11.367 6.543 1 96.25 95 LEU A N 1
ATOM 747 C CA . LEU A 1 95 ? -14.391 -12.367 5.715 1 96.25 95 LEU A CA 1
ATOM 748 C C . LEU A 1 95 ? -15.281 -13.594 5.523 1 96.25 95 LEU A C 1
ATOM 750 O O . LEU A 1 95 ? -15.039 -14.398 4.621 1 96.25 95 LEU A O 1
ATOM 754 N N . LYS A 1 96 ? -16.25 -13.758 6.367 1 94.88 96 LYS A N 1
ATOM 755 C CA . LYS A 1 96 ? -17.203 -14.859 6.246 1 94.88 96 LYS A CA 1
ATOM 756 C C . LYS A 1 96 ? -18.531 -14.383 5.664 1 94.88 96 LYS A C 1
ATOM 758 O O . LYS A 1 96 ? -19.469 -15.164 5.559 1 94.88 96 LYS A O 1
ATOM 763 N N . ASN A 1 97 ? -18.656 -13.125 5.336 1 96.88 97 ASN A N 1
ATOM 764 C CA . ASN A 1 97 ? -19.875 -12.508 4.82 1 96.88 97 ASN A CA 1
ATOM 765 C C . ASN A 1 97 ? -19.938 -12.57 3.297 1 96.88 97 ASN A C 1
ATOM 767 O O . ASN A 1 97 ? -19.156 -11.906 2.613 1 96.88 97 ASN A O 1
ATOM 771 N N . GLN A 1 98 ? -20.938 -13.281 2.729 1 97.12 98 GLN A N 1
ATOM 772 C CA . GLN A 1 98 ? -21.062 -13.469 1.287 1 97.12 98 GLN A CA 1
ATOM 773 C C . GLN A 1 98 ? -21.312 -12.141 0.58 1 97.12 98 GLN A C 1
ATOM 775 O O . GLN A 1 98 ? -20.859 -11.938 -0.548 1 97.12 98 GLN A O 1
ATOM 780 N N . GLU A 1 99 ? -21.984 -11.211 1.216 1 98.25 99 GLU A N 1
ATOM 781 C CA . GLU A 1 99 ? -22.234 -9.906 0.611 1 98.25 99 GLU A CA 1
ATOM 782 C C . GLU A 1 99 ? -20.922 -9.148 0.373 1 98.25 99 GLU A C 1
ATOM 784 O O . GLU A 1 99 ? -20.781 -8.453 -0.636 1 98.25 99 GLU A O 1
ATOM 789 N N . PHE A 1 100 ? -20.047 -9.297 1.343 1 98.5 100 PHE A N 1
ATOM 790 C CA . PHE A 1 100 ? -18.719 -8.719 1.177 1 98.5 100 PHE A CA 1
ATOM 791 C C . PHE A 1 100 ? -18.031 -9.289 -0.058 1 98.5 100 PHE A C 1
ATOM 793 O O . PHE A 1 100 ? -17.562 -8.539 -0.915 1 98.5 100 PHE A O 1
ATOM 800 N N . TRP A 1 101 ? -17.969 -10.562 -0.279 1 98.25 101 TRP A N 1
ATOM 801 C CA . TRP A 1 101 ? -17.281 -11.211 -1.383 1 98.25 101 TRP A CA 1
ATOM 802 C C . TRP A 1 101 ? -17.953 -10.914 -2.713 1 98.25 101 TRP A C 1
ATOM 804 O O . TRP A 1 101 ? -17.297 -10.727 -3.734 1 98.25 101 TRP A O 1
ATOM 814 N N . ASP A 1 102 ? -19.328 -10.867 -2.711 1 98.44 102 ASP A N 1
ATOM 815 C CA . ASP A 1 102 ? -20.062 -10.477 -3.906 1 98.44 102 ASP A CA 1
ATOM 816 C C . ASP A 1 102 ? -19.656 -9.094 -4.383 1 98.44 102 ASP A C 1
ATOM 818 O O . ASP A 1 102 ? -19.516 -8.859 -5.586 1 98.44 102 ASP A O 1
ATOM 822 N N . GLU A 1 103 ? -19.453 -8.266 -3.422 1 98.19 103 GLU A N 1
ATOM 823 C CA . GLU A 1 103 ? -19.156 -6.875 -3.758 1 98.19 103 GLU A CA 1
ATOM 824 C C . GLU A 1 103 ? -17.703 -6.719 -4.207 1 98.19 103 GLU A C 1
ATOM 826 O O . GLU A 1 103 ? -17.438 -6.137 -5.262 1 98.19 103 GLU A O 1
ATOM 831 N N . ILE A 1 104 ? -16.719 -7.219 -3.467 1 98.12 104 ILE A N 1
ATOM 832 C CA . ILE A 1 104 ? -15.32 -6.914 -3.729 1 98.12 104 ILE A CA 1
ATOM 833 C C . ILE A 1 104 ? -14.875 -7.625 -5.004 1 98.12 104 ILE A C 1
ATOM 835 O O . ILE A 1 104 ? -14.094 -7.074 -5.785 1 98.12 104 ILE A O 1
ATOM 839 N N . ASN A 1 105 ? -15.375 -8.82 -5.27 1 98.56 105 ASN A N 1
ATOM 840 C CA . ASN A 1 105 ? -15 -9.555 -6.473 1 98.56 105 ASN A CA 1
ATOM 841 C C . ASN A 1 105 ? -15.609 -8.93 -7.727 1 98.56 105 ASN A C 1
ATOM 843 O O . ASN A 1 105 ? -15.18 -9.227 -8.844 1 98.56 105 ASN A O 1
ATOM 847 N N . ALA A 1 106 ? -16.625 -8.094 -7.539 1 98.62 106 ALA A N 1
ATOM 848 C CA . ALA A 1 106 ? -17.375 -7.551 -8.672 1 98.62 106 ALA A CA 1
ATOM 849 C C . ALA A 1 106 ? -16.828 -6.188 -9.094 1 98.62 106 ALA A C 1
ATOM 851 O O . ALA A 1 106 ? -17.469 -5.473 -9.867 1 98.62 106 ALA A O 1
ATOM 852 N N . GLY A 1 107 ? -15.664 -5.801 -8.586 1 97.88 107 GLY A N 1
ATOM 853 C CA . GLY A 1 107 ? -15.195 -4.574 -9.211 1 97.88 107 GLY A CA 1
ATOM 854 C C . GLY A 1 107 ? -14.266 -3.77 -8.328 1 97.88 107 GLY A C 1
ATOM 855 O O . GLY A 1 107 ? -13.688 -2.771 -8.766 1 97.88 107 GLY A O 1
ATOM 856 N N . CYS A 1 108 ? -14.031 -4.133 -7.086 1 98.44 108 CYS A N 1
ATOM 857 C CA . CYS A 1 108 ? -13.227 -3.324 -6.176 1 98.44 108 CYS A CA 1
ATOM 858 C C . CYS A 1 108 ? -11.773 -3.258 -6.641 1 98.44 108 CYS A C 1
ATOM 860 O O . CYS A 1 108 ? -11.094 -2.25 -6.426 1 98.44 108 CYS A O 1
ATOM 862 N N . ASP A 1 109 ? -11.336 -4.215 -7.395 1 98.69 109 ASP A N 1
ATOM 863 C CA . ASP A 1 109 ? -9.914 -4.336 -7.703 1 98.69 109 ASP A CA 1
ATOM 864 C C . ASP A 1 109 ? -9.5 -3.346 -8.789 1 98.69 109 ASP A C 1
ATOM 866 O O . ASP A 1 109 ? -8.32 -3.248 -9.133 1 98.69 109 ASP A O 1
ATOM 870 N N . LYS A 1 110 ? -10.43 -2.543 -9.297 1 98.44 110 LYS A N 1
ATOM 871 C CA . LYS A 1 110 ? -10.031 -1.401 -10.117 1 98.44 110 LYS A CA 1
ATOM 872 C C . LYS A 1 110 ? -9.18 -0.422 -9.312 1 98.44 110 LYS A C 1
ATOM 874 O O . LYS A 1 110 ? -8.422 0.361 -9.891 1 98.44 110 LYS A O 1
ATOM 879 N N . TYR A 1 111 ? -9.227 -0.536 -7.984 1 98.44 111 TYR A N 1
ATOM 880 C CA . TYR A 1 111 ? -8.445 0.314 -7.09 1 98.44 111 TYR A CA 1
ATOM 881 C C . TYR A 1 111 ? -7.219 -0.423 -6.57 1 98.44 111 TYR A C 1
ATOM 883 O O . TYR A 1 111 ? -6.43 0.135 -5.805 1 98.44 111 TYR A O 1
ATOM 891 N N . SER A 1 112 ? -7.035 -1.705 -6.879 1 98.75 112 SER A N 1
ATOM 892 C CA . SER A 1 112 ? -5.871 -2.48 -6.461 1 98.75 112 SER A CA 1
ATOM 893 C C . SER A 1 112 ? -4.691 -2.256 -7.398 1 98.75 112 SER A C 1
ATOM 895 O O . SER A 1 112 ? -4.848 -2.279 -8.617 1 98.75 112 SER A O 1
ATOM 897 N N . ILE A 1 113 ? -3.516 -1.989 -6.848 1 98.81 113 ILE A N 1
ATOM 898 C CA . ILE A 1 113 ? -2.34 -1.635 -7.637 1 98.81 113 ILE A CA 1
ATOM 899 C C . ILE A 1 113 ? -1.591 -2.9 -8.039 1 98.81 113 ILE A C 1
ATOM 901 O O . ILE A 1 113 ? -1.179 -3.688 -7.188 1 98.81 113 ILE A O 1
ATOM 905 N N . PRO A 1 114 ? -1.468 -3.184 -9.352 1 98.81 114 PRO A N 1
ATOM 906 C CA . PRO A 1 114 ? -0.638 -4.32 -9.758 1 98.81 114 PRO A CA 1
ATOM 907 C C . PRO A 1 114 ? 0.82 -4.168 -9.328 1 98.81 114 PRO A C 1
ATOM 909 O O . PRO A 1 114 ? 1.403 -3.094 -9.477 1 98.81 114 PRO A O 1
ATOM 912 N N . LYS A 1 115 ? 1.381 -5.223 -8.781 1 98.56 115 LYS A N 1
ATOM 913 C CA . LYS A 1 115 ? 2.785 -5.176 -8.375 1 98.56 115 LYS A CA 1
ATOM 914 C C . LYS A 1 115 ? 3.705 -5.375 -9.578 1 98.56 115 LYS A C 1
ATOM 916 O O . LYS A 1 115 ? 3.434 -6.207 -10.445 1 98.56 115 LYS A O 1
ATOM 921 N N . GLN A 1 116 ? 4.758 -4.582 -9.625 1 97.62 116 GLN A N 1
ATOM 922 C CA . GLN A 1 116 ? 5.727 -4.68 -10.719 1 97.62 116 GLN A CA 1
ATOM 923 C C . GLN A 1 116 ? 6.363 -6.066 -10.758 1 97.62 116 GLN A C 1
ATOM 925 O O . GLN A 1 116 ? 6.586 -6.617 -11.844 1 97.62 116 GLN A O 1
ATOM 930 N N . VAL A 1 117 ? 6.652 -6.668 -9.594 1 97.88 117 VAL A N 1
ATOM 931 C CA . VAL A 1 117 ? 7.254 -7.992 -9.531 1 97.88 117 VAL A CA 1
ATOM 932 C C . VAL A 1 117 ? 6.34 -9.008 -10.211 1 97.88 117 VAL A C 1
ATOM 934 O O . VAL A 1 117 ? 6.816 -9.93 -10.875 1 97.88 117 VAL A O 1
ATOM 937 N N . ALA A 1 118 ? 5.055 -8.852 -10.023 1 98.81 118 ALA A N 1
ATOM 938 C CA . ALA A 1 118 ? 4.09 -9.75 -10.648 1 98.81 118 ALA A CA 1
ATOM 939 C C . ALA A 1 118 ? 4.133 -9.641 -12.172 1 98.81 118 ALA A C 1
ATOM 941 O O . ALA A 1 118 ? 4.156 -10.648 -12.875 1 98.81 118 ALA A O 1
ATOM 942 N N . GLN A 1 119 ? 4.148 -8.391 -12.656 1 98.75 119 GLN A N 1
ATOM 943 C CA . GLN A 1 119 ? 4.242 -8.188 -14.094 1 98.75 119 GLN A CA 1
ATOM 944 C C . GLN A 1 119 ? 5.496 -8.844 -14.664 1 98.75 119 GLN A C 1
ATOM 946 O O . GLN A 1 119 ? 5.43 -9.539 -15.68 1 98.75 119 GLN A O 1
ATOM 951 N N . ASP A 1 120 ? 6.625 -8.656 -14 1 98.81 120 ASP A N 1
ATOM 952 C CA . ASP A 1 120 ? 7.895 -9.195 -14.469 1 98.81 120 ASP A CA 1
ATOM 953 C C . ASP A 1 120 ? 7.883 -10.727 -14.469 1 98.81 120 ASP A C 1
ATOM 955 O O . ASP A 1 120 ? 8.344 -11.359 -15.414 1 98.81 120 ASP A O 1
ATOM 959 N N . LEU A 1 121 ? 7.359 -11.32 -13.406 1 98.88 121 LEU A N 1
ATOM 960 C CA . LEU A 1 121 ? 7.281 -12.766 -13.297 1 98.88 121 LEU A CA 1
ATOM 961 C C . LEU A 1 121 ? 6.363 -13.344 -14.367 1 98.88 121 LEU A C 1
ATOM 963 O O . LEU A 1 121 ? 6.703 -14.336 -15.016 1 98.88 121 LEU A O 1
ATOM 967 N N . ILE A 1 122 ? 5.195 -12.766 -14.5 1 98.88 122 ILE A N 1
ATOM 968 C CA . ILE A 1 122 ? 4.207 -13.25 -15.461 1 98.88 122 ILE A CA 1
ATOM 969 C C . ILE A 1 122 ? 4.773 -13.156 -16.875 1 98.88 122 ILE A C 1
ATOM 971 O O . ILE A 1 122 ? 4.641 -14.094 -17.656 1 98.88 122 ILE A O 1
ATOM 975 N N . ASN A 1 123 ? 5.449 -12.031 -17.172 1 98.81 123 ASN A N 1
ATOM 976 C CA . ASN A 1 123 ? 6.117 -11.906 -18.469 1 98.81 123 ASN A CA 1
ATOM 977 C C . ASN A 1 123 ? 7.148 -13.016 -18.672 1 98.81 123 ASN A C 1
ATOM 979 O O . ASN A 1 123 ? 7.195 -13.633 -19.734 1 98.81 123 ASN A O 1
ATOM 983 N N . MET A 1 124 ? 7.969 -13.234 -17.672 1 98.81 124 MET A N 1
ATOM 984 C CA . MET A 1 124 ? 9.008 -14.258 -17.75 1 98.81 124 MET A CA 1
ATOM 985 C C . MET A 1 124 ? 8.406 -15.633 -18 1 98.81 124 MET A C 1
ATOM 987 O O . MET A 1 124 ? 8.859 -16.344 -18.906 1 98.81 124 MET A O 1
ATOM 991 N N . HIS A 1 125 ? 7.355 -16 -17.312 1 98.88 125 HIS A N 1
ATOM 992 C CA . HIS A 1 125 ? 6.738 -17.312 -17.438 1 98.88 125 HIS A CA 1
ATOM 993 C C . HIS A 1 125 ? 6.047 -17.453 -18.797 1 98.88 125 HIS A C 1
ATOM 995 O O . HIS A 1 125 ? 6.094 -18.516 -19.406 1 98.88 125 HIS A O 1
ATOM 1001 N N . GLN A 1 126 ? 5.363 -16.391 -19.281 1 98.75 126 GLN A N 1
ATOM 1002 C CA . GLN A 1 126 ? 4.703 -16.453 -20.578 1 98.75 126 GLN A CA 1
ATOM 1003 C C . GLN A 1 126 ? 5.719 -16.578 -21.703 1 98.75 126 GLN A C 1
ATOM 1005 O O . GLN A 1 126 ? 5.484 -17.281 -22.688 1 98.75 126 GLN A O 1
ATOM 1010 N N . GLU A 1 127 ? 6.852 -15.867 -21.547 1 98.38 127 GLU A N 1
ATOM 1011 C CA . GLU A 1 127 ? 7.918 -15.977 -22.531 1 98.38 127 GLU A CA 1
ATOM 1012 C C . GLU A 1 127 ? 8.453 -17.406 -22.609 1 98.38 127 GLU A C 1
ATOM 1014 O O . GLU A 1 127 ? 8.844 -17.859 -23.688 1 98.38 127 GLU A O 1
ATOM 1019 N N . ARG A 1 128 ? 8.453 -18.125 -21.516 1 98.12 128 ARG A N 1
ATOM 1020 C CA . ARG A 1 128 ? 8.93 -19.5 -21.438 1 98.12 128 ARG A CA 1
ATOM 1021 C C . ARG A 1 128 ? 7.891 -20.469 -22.016 1 98.12 128 ARG A C 1
ATOM 1023 O O . ARG A 1 128 ? 8.203 -21.641 -22.281 1 98.12 128 ARG A O 1
ATOM 1030 N N . GLY A 1 129 ? 6.672 -20.016 -22.078 1 98.44 129 GLY A N 1
ATOM 1031 C CA . GLY A 1 129 ? 5.59 -20.875 -22.531 1 98.44 129 GLY A CA 1
ATOM 1032 C C . GLY A 1 129 ? 4.836 -21.531 -21.391 1 98.44 129 GLY A C 1
ATOM 1033 O O . GLY A 1 129 ? 4.027 -22.438 -21.609 1 98.44 129 GLY A O 1
ATOM 1034 N N . ASP A 1 130 ? 5.02 -21.094 -20.141 1 98.88 130 ASP A N 1
ATOM 1035 C CA . ASP A 1 130 ? 4.32 -21.609 -18.969 1 98.88 130 ASP A CA 1
ATOM 1036 C C . ASP A 1 130 ? 2.855 -21.172 -18.969 1 98.88 130 ASP A C 1
ATOM 1038 O O . ASP A 1 130 ? 2.508 -20.141 -19.531 1 98.88 130 ASP A O 1
ATOM 1042 N N . GLN A 1 131 ? 1.992 -22 -18.375 1 98.88 131 GLN A N 1
ATOM 1043 C CA . GLN A 1 131 ? 0.59 -21.656 -18.172 1 98.88 131 GLN A CA 1
ATOM 1044 C C . GLN A 1 131 ? 0.384 -21 -16.812 1 98.88 131 GLN A C 1
ATOM 1046 O O . GLN A 1 131 ? 0.811 -21.531 -15.781 1 98.88 131 GLN A O 1
ATOM 1051 N N . ILE A 1 132 ? -0.277 -19.844 -16.859 1 98.88 132 ILE A N 1
ATOM 1052 C CA . ILE A 1 132 ? -0.483 -19.062 -15.641 1 98.88 132 ILE A CA 1
ATOM 1053 C C . ILE A 1 132 ? -1.83 -19.422 -15.023 1 98.88 132 ILE A C 1
ATOM 1055 O O . ILE A 1 132 ? -2.848 -19.484 -15.719 1 98.88 132 ILE A O 1
ATOM 1059 N N . PHE A 1 133 ? -1.841 -19.688 -13.711 1 98.88 133 PHE A N 1
ATOM 1060 C CA . PHE A 1 133 ? -3.049 -19.844 -12.906 1 98.88 133 PHE A CA 1
ATOM 1061 C C . PHE A 1 133 ? -3.047 -18.859 -11.742 1 98.88 133 PHE A C 1
ATOM 1063 O O . PHE A 1 133 ? -1.985 -18.5 -11.219 1 98.88 133 PHE A O 1
ATOM 1070 N N . PHE A 1 134 ? -4.262 -18.375 -11.383 1 98.88 134 PHE A N 1
ATOM 1071 C CA . PHE A 1 134 ? -4.441 -17.609 -10.156 1 98.88 134 PHE A CA 1
ATOM 1072 C C . PHE A 1 134 ? -5.273 -18.391 -9.148 1 98.88 134 PHE A C 1
ATOM 1074 O O . PHE A 1 134 ? -6.344 -18.906 -9.484 1 98.88 134 PHE A O 1
ATOM 1081 N N . ILE A 1 135 ? -4.727 -18.516 -7.938 1 98.12 135 ILE A N 1
ATOM 1082 C CA . ILE A 1 135 ? -5.387 -19.234 -6.848 1 98.12 135 ILE A CA 1
ATOM 1083 C C . ILE A 1 135 ? -5.504 -18.312 -5.629 1 98.12 135 ILE A C 1
ATOM 1085 O O . ILE A 1 135 ? -4.492 -17.859 -5.086 1 98.12 135 ILE A O 1
ATOM 1089 N N . THR A 1 136 ? -6.688 -18.031 -5.18 1 98 136 THR A N 1
ATOM 1090 C CA . THR A 1 136 ? -6.918 -17.062 -4.117 1 98 136 THR A CA 1
ATOM 1091 C C . THR A 1 136 ? -7.738 -17.672 -2.99 1 98 136 THR A C 1
ATOM 1093 O O . THR A 1 136 ? -8.531 -18.594 -3.219 1 98 136 THR A O 1
ATOM 1096 N N . GLY A 1 137 ? -7.551 -17.188 -1.781 1 95.88 137 GLY A N 1
ATOM 1097 C CA . GLY A 1 137 ? -8.344 -17.594 -0.634 1 95.88 137 GLY A CA 1
ATOM 1098 C C . GLY A 1 137 ? -9.703 -16.922 -0.586 1 95.88 137 GLY A C 1
ATOM 1099 O O . GLY A 1 137 ? -10.523 -17.219 0.289 1 95.88 137 GLY A O 1
ATOM 1100 N N . ARG A 1 138 ? -10 -15.992 -1.531 1 97.25 138 ARG A N 1
ATOM 1101 C CA . ARG A 1 138 ? -11.305 -15.344 -1.568 1 97.25 138 ARG A CA 1
ATOM 1102 C C . ARG A 1 138 ? -12.414 -16.375 -1.781 1 97.25 138 ARG A C 1
ATOM 1104 O O . ARG A 1 138 ? -12.203 -17.406 -2.406 1 97.25 138 ARG A O 1
ATOM 1111 N N . THR A 1 139 ? -13.57 -16.062 -1.277 1 95.75 139 THR A N 1
ATOM 1112 C CA . THR A 1 139 ? -14.789 -16.781 -1.627 1 95.75 139 THR A CA 1
ATOM 1113 C C . THR A 1 139 ? -15.367 -16.25 -2.934 1 95.75 139 THR A C 1
ATOM 1115 O O . THR A 1 139 ? -15.445 -15.039 -3.143 1 95.75 139 THR A O 1
ATOM 1118 N N . ALA A 1 140 ? -15.727 -17.156 -3.816 1 95.75 140 ALA A N 1
ATOM 1119 C CA . ALA A 1 140 ? -16.312 -16.75 -5.09 1 95.75 140 ALA A CA 1
ATOM 1120 C C . ALA A 1 140 ? -17.578 -15.922 -4.875 1 95.75 140 ALA A C 1
ATOM 1122 O O . ALA A 1 140 ? -18.359 -16.203 -3.969 1 95.75 140 ALA A O 1
ATOM 1123 N N . GLY A 1 141 ? -17.734 -14.891 -5.672 1 95.62 141 GLY A N 1
ATOM 1124 C CA . GLY A 1 141 ? -18.953 -14.086 -5.668 1 95.62 141 GLY A CA 1
ATOM 1125 C C . GLY A 1 141 ? -19.875 -14.398 -6.828 1 95.62 141 GLY A C 1
ATOM 1126 O O . GLY A 1 141 ? -19.656 -15.367 -7.559 1 95.62 141 GLY A O 1
ATOM 1127 N N . LYS A 1 142 ? -20.891 -13.617 -7.008 1 96.75 142 LYS A N 1
ATOM 1128 C CA . LYS A 1 142 ? -21.891 -13.797 -8.055 1 96.75 142 LYS A CA 1
ATOM 1129 C C . LYS A 1 142 ? -21.375 -13.266 -9.398 1 96.75 142 LYS A C 1
ATOM 1131 O O . LYS A 1 142 ? -21.766 -13.766 -10.453 1 96.75 142 LYS A O 1
ATOM 1136 N N . ASP A 1 143 ? -20.578 -12.281 -9.352 1 98.12 143 ASP A N 1
ATOM 1137 C CA . ASP A 1 143 ? -20.016 -11.617 -10.523 1 98.12 143 ASP A CA 1
ATOM 1138 C C . ASP A 1 143 ? -18.5 -11.547 -10.43 1 98.12 143 ASP A C 1
ATOM 1140 O O . ASP A 1 143 ? -17.953 -10.68 -9.742 1 98.12 143 ASP A O 1
ATOM 1144 N N . ASP A 1 144 ? -17.828 -12.453 -11.148 1 98.31 144 ASP A N 1
ATOM 1145 C CA . ASP A 1 144 ? -16.359 -12.477 -11.148 1 98.31 144 ASP A CA 1
ATOM 1146 C C . ASP A 1 144 ? -15.797 -11.414 -12.086 1 98.31 144 ASP A C 1
ATOM 1148 O O . ASP A 1 144 ? -15.656 -11.656 -13.289 1 98.31 144 ASP A O 1
ATOM 1152 N N . GLN A 1 145 ? -15.32 -10.305 -11.562 1 98.69 145 GLN A N 1
ATOM 1153 C CA . GLN A 1 145 ? -14.625 -9.289 -12.359 1 98.69 145 GLN A CA 1
ATOM 1154 C C . GLN A 1 145 ? -13.125 -9.328 -12.102 1 98.69 145 GLN A C 1
ATOM 1156 O O . GLN A 1 145 ? -12.359 -8.586 -12.727 1 98.69 145 GLN A O 1
ATOM 1161 N N . VAL A 1 146 ? -12.727 -10.242 -11.195 1 98.88 146 VAL A N 1
ATOM 1162 C CA . VAL A 1 146 ? -11.312 -10.398 -10.883 1 98.88 146 VAL A CA 1
ATOM 1163 C C . VAL A 1 146 ? -10.586 -11.031 -12.07 1 98.88 146 VAL A C 1
ATOM 1165 O O . VAL A 1 146 ? -9.523 -10.562 -12.477 1 98.88 146 VAL A O 1
ATOM 1168 N N . THR A 1 147 ? -11.188 -12.102 -12.68 1 98.88 147 THR A N 1
ATOM 1169 C CA . THR A 1 147 ? -10.57 -12.828 -13.789 1 98.88 147 THR A CA 1
ATOM 1170 C C . THR A 1 147 ? -10.289 -11.883 -14.961 1 98.88 147 THR A C 1
ATOM 1172 O O . THR A 1 147 ? -9.141 -11.742 -15.383 1 98.88 147 THR A O 1
ATOM 1175 N N . PRO A 1 148 ? -11.297 -11.172 -15.477 1 98.81 148 PRO A N 1
ATOM 1176 C CA . PRO A 1 148 ? -10.984 -10.312 -16.625 1 98.81 148 PRO A CA 1
ATOM 1177 C C . PRO A 1 148 ? -10.062 -9.148 -16.25 1 98.81 148 PRO A C 1
ATOM 1179 O O . PRO A 1 148 ? -9.266 -8.703 -17.094 1 98.81 148 PRO A O 1
ATOM 1182 N N . LEU A 1 149 ? -10.125 -8.664 -15.047 1 98.81 149 LEU A N 1
ATOM 1183 C CA . LEU A 1 149 ? -9.234 -7.59 -14.625 1 98.81 149 LEU A CA 1
ATOM 1184 C C . LEU A 1 149 ? -7.777 -8.047 -14.648 1 98.81 149 LEU A C 1
ATOM 1186 O O . LEU A 1 149 ? -6.91 -7.332 -15.156 1 98.81 149 LEU A O 1
ATOM 1190 N N . LEU A 1 150 ? -7.52 -9.242 -14.109 1 98.94 150 LEU A N 1
ATOM 1191 C CA . LEU A 1 150 ? -6.156 -9.766 -14.086 1 98.94 150 LEU A CA 1
ATOM 1192 C C . LEU A 1 150 ? -5.645 -10 -15.508 1 98.94 150 LEU A C 1
ATOM 1194 O O . LEU A 1 150 ? -4.48 -9.727 -15.805 1 98.94 150 LEU A O 1
ATOM 1198 N N . GLU A 1 151 ? -6.504 -10.531 -16.359 1 98.94 151 GLU A N 1
ATOM 1199 C CA . GLU A 1 151 ? -6.148 -10.75 -17.766 1 98.94 151 GLU A CA 1
ATOM 1200 C C . GLU A 1 151 ? -5.672 -9.461 -18.422 1 98.94 151 GLU A C 1
ATOM 1202 O O . GLU A 1 151 ? -4.605 -9.422 -19.031 1 98.94 151 GLU A O 1
ATOM 1207 N N . LYS A 1 152 ? -6.473 -8.43 -18.25 1 98.5 152 LYS A N 1
ATOM 1208 C CA . LYS A 1 152 ? -6.168 -7.137 -18.859 1 98.5 152 LYS A CA 1
ATOM 1209 C C . LYS A 1 152 ? -4.941 -6.5 -18.219 1 98.5 152 LYS A C 1
ATOM 1211 O O . LYS A 1 152 ? -4.051 -6.008 -18.906 1 98.5 152 LYS A O 1
ATOM 1216 N N . THR A 1 153 ? -4.863 -6.52 -16.938 1 98.5 153 THR A N 1
ATOM 1217 C CA . THR A 1 153 ? -3.838 -5.844 -16.156 1 98.5 153 THR A CA 1
ATOM 1218 C C . THR A 1 153 ? -2.453 -6.402 -16.484 1 98.5 153 THR A C 1
ATOM 1220 O O . THR A 1 153 ? -1.502 -5.641 -16.672 1 98.5 153 THR A O 1
ATOM 1223 N N . PHE A 1 154 ? -2.352 -7.676 -16.578 1 98.81 154 PHE A N 1
ATOM 1224 C CA . PHE A 1 154 ? -1.038 -8.297 -16.703 1 98.81 154 PHE A CA 1
ATOM 1225 C C . PHE A 1 154 ? -0.822 -8.805 -18.125 1 98.81 154 PHE A C 1
ATOM 1227 O O . PHE A 1 154 ? 0.238 -9.352 -18.438 1 98.81 154 PHE A O 1
ATOM 1234 N N . GLY A 1 155 ? -1.766 -8.633 -19.031 1 98.5 155 GLY A N 1
ATOM 1235 C CA . GLY A 1 155 ? -1.637 -9.125 -20.391 1 98.5 155 GLY A CA 1
ATOM 1236 C C . GLY A 1 155 ? -1.504 -10.633 -20.484 1 98.5 155 GLY A C 1
ATOM 1237 O O . GLY A 1 155 ? -0.615 -11.141 -21.172 1 98.5 155 GLY A O 1
ATOM 1238 N N . ILE A 1 156 ? -2.412 -11.32 -19.812 1 98.69 156 ILE A N 1
ATOM 1239 C CA . ILE A 1 156 ? -2.35 -12.773 -19.797 1 98.69 156 ILE A CA 1
ATOM 1240 C C . ILE A 1 156 ? -2.834 -13.328 -21.125 1 98.69 156 ILE A C 1
ATOM 1242 O O . ILE A 1 156 ? -3.955 -13.039 -21.562 1 98.69 156 ILE A O 1
ATOM 1246 N N . LYS A 1 157 ? -2.152 -14.109 -21.875 1 97.31 157 LYS A N 1
ATOM 1247 C CA . LYS A 1 157 ? -2.482 -14.609 -23.203 1 97.31 157 LYS A CA 1
ATOM 1248 C C . LYS A 1 157 ? -3.492 -15.75 -23.125 1 97.31 157 LYS A C 1
ATOM 1250 O O . LYS A 1 157 ? -4.449 -15.797 -23.906 1 97.31 157 LYS A O 1
ATOM 1255 N N . ASN A 1 158 ? -3.375 -16.781 -22.344 1 98.12 158 ASN A N 1
ATOM 1256 C CA . ASN A 1 158 ? -4.273 -17.906 -22.125 1 98.12 158 ASN A CA 1
ATOM 1257 C C . ASN A 1 158 ? -4.852 -17.906 -20.719 1 98.12 158 ASN A C 1
ATOM 1259 O O . ASN A 1 158 ? -4.629 -18.844 -19.938 1 98.12 158 ASN A O 1
ATOM 1263 N N . MET A 1 159 ? -5.738 -16.875 -20.562 1 98.81 159 MET A N 1
ATOM 1264 C CA . MET A 1 159 ? -6.273 -16.656 -19.219 1 98.81 159 MET A CA 1
ATOM 1265 C C . MET A 1 159 ? -7.172 -17.828 -18.797 1 98.81 159 MET A C 1
ATOM 1267 O O . MET A 1 159 ? -8.078 -18.203 -19.531 1 98.81 159 MET A O 1
ATOM 1271 N N . GLN A 1 160 ? -6.844 -18.391 -17.641 1 98.75 160 GLN A N 1
ATOM 1272 C CA . GLN A 1 160 ? -7.723 -19.344 -16.984 1 98.75 160 GLN A CA 1
ATOM 1273 C C . GLN A 1 160 ? -8.578 -18.672 -15.922 1 98.75 160 GLN A C 1
ATOM 1275 O O . GLN A 1 160 ? -8.18 -17.641 -15.352 1 98.75 160 GLN A O 1
ATOM 1280 N N . PRO A 1 161 ? -9.797 -19.219 -15.672 1 98.31 161 PRO A N 1
ATOM 1281 C CA . PRO A 1 161 ? -10.586 -18.625 -14.586 1 98.31 161 PRO A CA 1
ATOM 1282 C C . PRO A 1 161 ? -9.844 -18.656 -13.25 1 98.31 161 PRO A C 1
ATOM 1284 O O . PRO A 1 161 ? -9.125 -19.609 -12.953 1 98.31 161 PRO A O 1
ATOM 1287 N N . VAL A 1 162 ? -10.031 -17.594 -12.469 1 98.38 162 VAL A N 1
ATOM 1288 C CA . VAL A 1 162 ? -9.469 -17.547 -11.125 1 98.38 162 VAL A CA 1
ATOM 1289 C C . VAL A 1 162 ? -10.039 -18.672 -10.289 1 98.38 162 VAL A C 1
ATOM 1291 O O . VAL A 1 162 ? -11.234 -18.969 -10.367 1 98.38 162 VAL A O 1
ATOM 1294 N N . ASN A 1 163 ? -9.148 -19.359 -9.547 1 96.88 163 ASN A N 1
ATOM 1295 C CA . ASN A 1 163 ? -9.57 -20.375 -8.57 1 96.88 163 ASN A CA 1
ATOM 1296 C C . ASN A 1 163 ? -9.844 -19.75 -7.207 1 96.88 163 ASN A C 1
ATOM 1298 O O . ASN A 1 163 ? -8.914 -19.422 -6.465 1 96.88 163 ASN A O 1
ATOM 1302 N N . PHE A 1 164 ? -11.125 -19.562 -6.883 1 96.5 164 PHE A N 1
ATOM 1303 C CA . PHE A 1 164 ? -11.547 -19.078 -5.57 1 96.5 164 PHE A CA 1
ATOM 1304 C C . PHE A 1 164 ? -11.656 -20.234 -4.582 1 96.5 164 PHE A C 1
ATOM 1306 O O . PHE A 1 164 ? -12.555 -21.078 -4.691 1 96.5 164 PHE A O 1
ATOM 1313 N N . MET A 1 165 ? -10.781 -20.203 -3.545 1 94.19 165 MET A N 1
ATOM 1314 C CA . MET A 1 165 ? -10.68 -21.359 -2.668 1 94.19 165 MET A CA 1
ATOM 1315 C C . MET A 1 165 ? -11.43 -21.125 -1.359 1 94.19 165 MET A C 1
ATOM 1317 O O . MET A 1 165 ? -11.492 -22.016 -0.507 1 94.19 165 MET A O 1
ATOM 1321 N N . GLY A 1 166 ? -11.969 -19.781 -1.259 1 90.25 166 GLY A N 1
ATOM 1322 C CA . GLY A 1 166 ? -12.727 -19.5 -0.054 1 90.25 166 GLY A CA 1
ATOM 1323 C C . GLY A 1 166 ? -14.039 -20.266 0.018 1 90.25 166 GLY A C 1
ATOM 1324 O O . GLY A 1 166 ? -14.672 -20.516 -1.009 1 90.25 166 GLY A O 1
ATOM 1325 N N . GLY A 1 167 ? -14.594 -20.453 1.249 1 70.12 167 GLY A N 1
ATOM 1326 C CA . GLY A 1 167 ? -15.867 -21.141 1.429 1 70.12 167 GLY A CA 1
ATOM 1327 C C . GLY A 1 167 ? -15.867 -22.562 0.914 1 70.12 167 GLY A C 1
ATOM 1328 O O . GLY A 1 167 ? -16.781 -23.344 1.215 1 70.12 167 GLY A O 1
ATOM 1329 N N . HIS A 1 168 ? -15.164 -22.625 -0.147 1 55.28 168 HIS A N 1
ATOM 1330 C CA . HIS A 1 168 ? -15.227 -23.938 -0.801 1 55.28 168 HIS A CA 1
ATOM 1331 C C . HIS A 1 168 ? -14.68 -25.031 0.1 1 55.28 168 HIS A C 1
ATOM 1333 O O . HIS A 1 168 ? -13.609 -24.875 0.696 1 55.28 168 HIS A O 1
ATOM 1339 N N . GLY A 1 169 ? -15.57 -25.406 0.993 1 49.34 169 GLY A N 1
ATOM 1340 C CA . GLY A 1 169 ? -15.227 -26.656 1.65 1 49.34 169 GLY A CA 1
ATOM 1341 C C . GLY A 1 169 ? -14.039 -27.359 1.023 1 49.34 169 GLY A C 1
ATOM 1342 O O . GLY A 1 169 ? -13.672 -27.062 -0.12 1 49.34 169 GLY A O 1
ATOM 1343 N N . GLN A 1 170 ? -13.156 -27.781 1.94 1 50.78 170 GLN A N 1
ATOM 1344 C CA . GLN A 1 170 ? -12.141 -28.766 1.6 1 50.78 170 GLN A CA 1
ATOM 1345 C C . GLN A 1 170 ? -12.531 -29.547 0.352 1 50.78 170 GLN A C 1
ATOM 1347 O O . GLN A 1 170 ? -13.578 -30.203 0.327 1 50.78 170 GLN A O 1
ATOM 1352 N N . ASP A 1 171 ? -12.32 -28.766 -0.769 1 51.28 171 ASP A N 1
ATOM 1353 C CA . ASP A 1 171 ? -12.414 -29.641 -1.926 1 51.28 171 ASP A CA 1
ATOM 1354 C C . ASP A 1 171 ? -12.234 -31.109 -1.516 1 51.28 171 ASP A C 1
ATOM 1356 O O . ASP A 1 171 ? -11.812 -31.391 -0.392 1 51.28 171 ASP A O 1
ATOM 1360 N N . LYS A 1 172 ? -12.773 -31.875 -2.455 1 60.06 172 LYS A N 1
ATOM 1361 C CA . LYS A 1 172 ? -12.641 -33.312 -2.455 1 60.06 172 LYS A CA 1
ATOM 1362 C C . LYS A 1 172 ? -11.234 -33.75 -2.021 1 60.06 172 LYS A C 1
ATOM 1364 O O . LYS A 1 172 ? -11.023 -34.875 -1.603 1 60.06 172 LYS A O 1
ATOM 1369 N N . LEU A 1 173 ? -10.312 -32.531 -2.041 1 67.19 173 LEU A N 1
ATOM 1370 C CA . LEU A 1 173 ? -8.961 -32.938 -1.659 1 67.19 173 LEU A CA 1
ATOM 1371 C C . LEU A 1 173 ? -8.688 -32.594 -0.203 1 67.19 173 LEU A C 1
ATOM 1373 O O . LEU A 1 173 ? -9.023 -31.484 0.246 1 67.19 173 LEU A O 1
ATOM 1377 N N . LYS A 1 174 ? -9 -33.312 0.681 1 78.25 174 LYS A N 1
ATOM 1378 C CA . LYS A 1 174 ? -8.766 -33.219 2.121 1 78.25 174 LYS A CA 1
ATOM 1379 C C . LYS A 1 174 ? -7.406 -32.625 2.426 1 78.25 174 LYS A C 1
ATOM 1381 O O . LYS A 1 174 ? -6.562 -33.25 3.072 1 78.25 174 LYS A O 1
ATOM 1386 N N . THR A 1 175 ? -7.148 -31.234 1.984 1 87.81 175 THR A N 1
ATOM 1387 C CA . THR A 1 175 ? -5.871 -30.594 2.285 1 87.81 175 THR A CA 1
ATOM 1388 C C . THR A 1 175 ? -5.984 -29.719 3.529 1 87.81 175 THR A C 1
ATOM 1390 O O . THR A 1 175 ? -7.07 -29.234 3.854 1 87.81 175 THR A O 1
ATOM 1393 N N . LYS A 1 176 ? -4.902 -29.562 4.199 1 88.69 176 LYS A N 1
ATOM 1394 C CA . LYS A 1 176 ? -4.82 -28.719 5.387 1 88.69 176 LYS A CA 1
ATOM 1395 C C . LYS A 1 176 ? -4.922 -27.234 5.012 1 88.69 176 LYS A C 1
ATOM 1397 O O . LYS A 1 176 ? -5.598 -26.469 5.695 1 88.69 176 LYS A O 1
ATOM 1402 N N . TYR A 1 177 ? -4.227 -26.859 3.957 1 91.56 177 TYR A N 1
ATOM 1403 C CA . TYR A 1 177 ? -4.25 -25.5 3.451 1 91.56 177 TYR A CA 1
ATOM 1404 C C . TYR A 1 177 ? -5.121 -25.391 2.207 1 91.56 177 TYR A C 1
ATOM 1406 O O . TYR A 1 177 ? -4.996 -26.188 1.282 1 91.56 177 TYR A O 1
ATOM 1414 N N . ASN A 1 178 ? -6.031 -24.359 2.176 1 88.81 178 ASN A N 1
ATOM 1415 C CA . ASN A 1 178 ? -7.062 -24.25 1.151 1 88.81 178 ASN A CA 1
ATOM 1416 C C . ASN A 1 178 ? -6.457 -24.188 -0.248 1 88.81 178 ASN A C 1
ATOM 1418 O O . ASN A 1 178 ? -6.965 -24.812 -1.183 1 88.81 178 ASN A O 1
ATOM 1422 N N . LYS A 1 179 ? -5.336 -23.516 -0.382 1 94.19 179 LYS A N 1
ATOM 1423 C CA . LYS A 1 179 ? -4.789 -23.297 -1.72 1 94.19 179 LYS A CA 1
ATOM 1424 C C . LYS A 1 179 ? -4.059 -24.547 -2.219 1 94.19 179 LYS A C 1
ATOM 1426 O O . LYS A 1 179 ? -3.793 -24.672 -3.416 1 94.19 179 LYS A O 1
ATOM 1431 N N . ALA A 1 180 ? -3.732 -25.484 -1.309 1 95.5 180 ALA A N 1
ATOM 1432 C CA . ALA A 1 180 ? -3.092 -26.719 -1.722 1 95.5 180 ALA A CA 1
ATOM 1433 C C . ALA A 1 180 ? -3.99 -27.516 -2.67 1 95.5 180 ALA A C 1
ATOM 1435 O O . ALA A 1 180 ? -3.506 -28.141 -3.613 1 95.5 180 ALA A O 1
ATOM 1436 N N . ALA A 1 181 ? -5.273 -27.469 -2.48 1 93.88 181 ALA A N 1
ATOM 1437 C CA . ALA A 1 181 ? -6.219 -28.188 -3.34 1 93.88 181 ALA A CA 1
ATOM 1438 C C . ALA A 1 181 ? -6.18 -27.641 -4.766 1 93.88 181 ALA A C 1
ATOM 1440 O O . ALA A 1 181 ? -6.219 -28.406 -5.73 1 93.88 181 ALA A O 1
ATOM 1441 N N . GLY A 1 182 ? -6.129 -26.297 -4.879 1 94.62 182 GLY A N 1
ATOM 1442 C CA . GLY A 1 182 ? -6.012 -25.688 -6.195 1 94.62 182 GLY A CA 1
ATOM 1443 C C . GLY A 1 182 ? -4.703 -26.016 -6.887 1 94.62 182 GLY A C 1
ATOM 1444 O O . GLY A 1 182 ? -4.68 -26.281 -8.094 1 94.62 182 GLY A O 1
ATOM 1445 N N . ILE A 1 183 ? -3.637 -25.984 -6.086 1 97.44 183 ILE A N 1
ATOM 1446 C CA . ILE A 1 183 ? -2.305 -26.312 -6.586 1 97.44 183 ILE A CA 1
A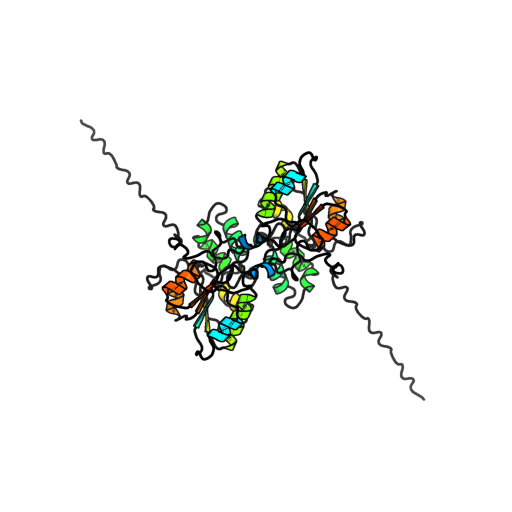TOM 1447 C C . ILE A 1 183 ? -2.287 -27.734 -7.137 1 97.44 183 ILE A C 1
ATOM 1449 O O . ILE A 1 183 ? -1.822 -27.969 -8.258 1 97.44 183 ILE A O 1
ATOM 1453 N N . LEU A 1 184 ? -2.857 -28.672 -6.398 1 96.31 184 LEU A N 1
ATOM 1454 C CA . LEU A 1 184 ? -2.891 -30.078 -6.801 1 96.31 184 LEU A CA 1
ATOM 1455 C C . LEU A 1 184 ? -3.811 -30.281 -8 1 96.31 184 LEU A C 1
ATOM 1457 O O . LEU A 1 184 ? -3.465 -31 -8.938 1 96.31 184 LEU A O 1
ATOM 1461 N N . LYS A 1 185 ? -4.93 -29.656 -8.016 1 94.38 185 LYS A N 1
ATOM 1462 C CA . LYS A 1 185 ? -5.926 -29.797 -9.078 1 94.38 185 LYS A CA 1
ATOM 1463 C C . LYS A 1 185 ? -5.336 -29.438 -10.438 1 94.38 185 LYS A C 1
ATOM 1465 O O . LYS A 1 185 ? -5.656 -30.062 -11.445 1 94.38 185 LYS A O 1
ATOM 1470 N N . HIS A 1 186 ? -4.438 -28.469 -10.477 1 97.19 186 HIS A N 1
ATOM 1471 C CA . HIS A 1 186 ? -3.965 -27.938 -11.758 1 97.19 186 HIS A CA 1
ATOM 1472 C C . HIS A 1 186 ? -2.525 -28.359 -12.031 1 97.19 186 HIS A C 1
ATOM 1474 O O . HIS A 1 186 ? -1.875 -27.828 -12.93 1 97.19 186 HIS A O 1
ATOM 1480 N N . ASN A 1 187 ? -2.008 -29.297 -11.227 1 98.19 187 ASN A N 1
ATOM 1481 C CA . ASN A 1 187 ? -0.65 -29.812 -11.391 1 98.19 187 ASN A CA 1
ATOM 1482 C C . ASN A 1 187 ? 0.373 -28.688 -11.438 1 98.19 187 ASN A C 1
ATOM 1484 O O . ASN A 1 187 ? 1.201 -28.625 -12.352 1 98.19 187 ASN A O 1
ATOM 1488 N N . ILE A 1 188 ? 0.199 -27.75 -10.555 1 98.75 188 ILE A N 1
ATOM 1489 C CA . ILE A 1 188 ? 1.112 -26.609 -10.445 1 98.75 188 ILE A CA 1
ATOM 1490 C C . ILE A 1 188 ? 2.494 -27.109 -10.023 1 98.75 188 ILE A C 1
ATOM 1492 O O . ILE A 1 188 ? 2.613 -27.984 -9.164 1 98.75 188 ILE A O 1
ATOM 1496 N N . GLN A 1 189 ? 3.523 -26.516 -10.555 1 98.81 189 GLN A N 1
ATOM 1497 C CA . GLN A 1 189 ? 4.875 -26.922 -10.18 1 98.81 189 GLN A CA 1
ATOM 1498 C C . GLN A 1 189 ? 5.574 -25.812 -9.391 1 98.81 189 GLN A C 1
ATOM 1500 O O . GLN A 1 189 ? 6.574 -26.062 -8.719 1 98.81 189 GLN A O 1
ATOM 1505 N N . LEU A 1 190 ? 5.102 -24.578 -9.523 1 98.88 190 LEU A N 1
ATOM 1506 C CA . LEU A 1 190 ? 5.656 -23.406 -8.867 1 98.88 190 LEU A CA 1
ATOM 1507 C C . LEU A 1 190 ? 4.551 -22.453 -8.43 1 98.88 190 LEU A C 1
ATOM 1509 O O . LEU A 1 190 ? 3.686 -22.094 -9.234 1 98.88 190 LEU A O 1
ATOM 1513 N N . HIS A 1 191 ? 4.508 -22.094 -7.117 1 98.94 191 HIS A N 1
ATOM 1514 C CA . HIS A 1 191 ? 3.498 -21.188 -6.586 1 98.94 191 HIS A CA 1
ATOM 1515 C C . HIS A 1 191 ? 4.141 -19.953 -5.953 1 98.94 191 HIS A C 1
ATOM 1517 O O . HIS A 1 191 ? 5.09 -20.078 -5.176 1 98.94 191 HIS A O 1
ATOM 1523 N N . TYR A 1 192 ? 3.67 -18.75 -6.316 1 98.94 192 TYR A N 1
ATOM 1524 C CA . TYR A 1 192 ? 4.105 -17.484 -5.75 1 98.94 192 TYR A CA 1
ATOM 1525 C C . TYR A 1 192 ? 3.053 -16.922 -4.801 1 98.94 192 TYR A C 1
ATOM 1527 O O . TYR A 1 192 ? 1.87 -16.859 -5.145 1 98.94 192 TYR A O 1
ATOM 1535 N N . GLY A 1 193 ? 3.426 -16.531 -3.615 1 98.88 193 GLY A N 1
ATOM 1536 C CA . GLY A 1 193 ? 2.473 -15.945 -2.688 1 98.88 193 GLY A CA 1
ATOM 1537 C C . GLY A 1 193 ? 3.135 -15.133 -1.59 1 98.88 193 GLY A C 1
ATOM 1538 O O . GLY A 1 193 ? 4.316 -15.32 -1.299 1 98.88 193 GLY A O 1
ATOM 1539 N N . ASP A 1 194 ? 2.396 -14.297 -0.909 1 98.62 194 ASP A N 1
ATOM 1540 C CA . ASP A 1 194 ? 2.959 -13.422 0.114 1 98.62 194 ASP A CA 1
ATOM 1541 C C . ASP A 1 194 ? 2.758 -14.008 1.51 1 98.62 194 ASP A C 1
ATOM 1543 O O . ASP A 1 194 ? 3.461 -13.641 2.451 1 98.62 194 ASP A O 1
ATOM 1547 N N . SER A 1 195 ? 1.724 -14.883 1.665 1 97.62 195 SER A N 1
ATOM 1548 C CA . SER A 1 195 ? 1.301 -15.289 3.002 1 97.62 195 SER A CA 1
ATOM 1549 C C . SER A 1 195 ? 1.975 -16.594 3.422 1 97.62 195 SER A C 1
ATOM 1551 O O . SER A 1 195 ? 2.484 -17.328 2.58 1 97.62 195 SER A O 1
ATOM 1553 N N . ASP A 1 196 ? 1.994 -16.812 4.75 1 97.31 196 ASP A N 1
ATOM 1554 C CA . ASP A 1 196 ? 2.434 -18.109 5.266 1 97.31 196 ASP A CA 1
ATOM 1555 C C . ASP A 1 196 ? 1.604 -19.25 4.672 1 97.31 196 ASP A C 1
ATOM 1557 O O . ASP A 1 196 ? 2.145 -20.297 4.32 1 97.31 196 ASP A O 1
ATOM 1561 N N . ASP A 1 197 ? 0.274 -19 4.48 1 95.38 197 ASP A N 1
ATOM 1562 C CA . ASP A 1 197 ? -0.615 -20.016 3.932 1 95.38 197 ASP A CA 1
ATOM 1563 C C . ASP A 1 197 ? -0.201 -20.406 2.514 1 95.38 197 ASP A C 1
ATOM 1565 O O . ASP A 1 197 ? -0.349 -21.562 2.111 1 95.38 197 ASP A O 1
ATOM 1569 N N . ASP A 1 198 ? 0.295 -19.469 1.755 1 97.88 198 ASP A N 1
ATOM 1570 C CA . ASP A 1 198 ? 0.757 -19.766 0.402 1 97.88 198 ASP A CA 1
ATOM 1571 C C . ASP A 1 198 ? 1.954 -20.703 0.424 1 97.88 198 ASP A C 1
ATOM 1573 O O . ASP A 1 198 ? 1.983 -21.688 -0.313 1 97.88 198 ASP A O 1
ATOM 1577 N N . ILE A 1 199 ? 2.924 -20.375 1.266 1 98.5 199 ILE A N 1
ATOM 1578 C CA . ILE A 1 199 ? 4.164 -21.156 1.341 1 98.5 199 ILE A CA 1
ATOM 1579 C C . ILE A 1 199 ? 3.871 -22.547 1.896 1 98.5 199 ILE A C 1
ATOM 1581 O O . ILE A 1 199 ? 4.371 -23.547 1.377 1 98.5 199 ILE A O 1
ATOM 1585 N N . LEU A 1 200 ? 3 -22.578 2.855 1 97.5 200 LEU A N 1
ATOM 1586 C CA . LEU A 1 200 ? 2.666 -23.859 3.482 1 97.5 200 LEU A CA 1
ATOM 1587 C C . LEU A 1 200 ? 1.804 -24.703 2.557 1 97.5 200 LEU A C 1
ATOM 1589 O O . LEU A 1 200 ? 1.911 -25.938 2.557 1 97.5 200 LEU A O 1
ATOM 1593 N N . ALA A 1 201 ? 0.935 -24.094 1.763 1 97 201 ALA A N 1
ATOM 1594 C CA . ALA A 1 201 ? 0.162 -24.828 0.762 1 97 201 ALA A CA 1
ATOM 1595 C C . ALA A 1 201 ? 1.076 -25.453 -0.284 1 97 201 ALA A C 1
ATOM 1597 O O . ALA A 1 201 ? 0.878 -26.609 -0.677 1 97 201 ALA A O 1
ATOM 1598 N N . ALA A 1 202 ? 2.078 -24.703 -0.775 1 98.56 202 ALA A N 1
ATOM 1599 C CA . ALA A 1 202 ? 3.045 -25.234 -1.732 1 98.56 202 ALA A CA 1
ATOM 1600 C C . ALA A 1 202 ? 3.818 -26.406 -1.134 1 98.56 202 ALA A C 1
ATOM 1602 O O . ALA A 1 202 ? 4.008 -27.438 -1.789 1 98.56 202 ALA A O 1
ATOM 1603 N N . LYS A 1 203 ? 4.207 -26.281 0.129 1 98 203 LYS A N 1
ATOM 1604 C CA . LYS A 1 203 ? 4.918 -27.344 0.824 1 98 203 LYS A CA 1
ATOM 1605 C C . LYS A 1 203 ? 4.051 -28.594 0.953 1 98 203 LYS A C 1
ATOM 1607 O O . LYS A 1 203 ? 4.516 -29.703 0.707 1 98 203 LYS A O 1
ATOM 1612 N N . GLU A 1 204 ? 2.805 -28.359 1.344 1 96 204 GLU A N 1
ATOM 1613 C CA . GLU A 1 204 ? 1.873 -29.484 1.472 1 96 204 GLU A CA 1
ATOM 1614 C C . GLU A 1 204 ? 1.693 -30.203 0.14 1 96 204 GLU A C 1
ATOM 1616 O O . GLU A 1 204 ? 1.589 -31.438 0.104 1 96 204 GLU A O 1
ATOM 1621 N N . ALA A 1 205 ? 1.659 -29.484 -0.947 1 97.06 205 ALA A N 1
ATOM 1622 C CA . ALA A 1 205 ? 1.462 -30.047 -2.283 1 97.06 205 ALA A CA 1
ATOM 1623 C C . ALA A 1 205 ? 2.76 -30.641 -2.828 1 97.06 205 ALA A C 1
ATOM 1625 O O . ALA A 1 205 ? 2.766 -31.266 -3.887 1 97.06 205 ALA A O 1
ATOM 1626 N N . GLY A 1 206 ? 3.877 -30.375 -2.15 1 98.12 206 GLY A N 1
ATOM 1627 C CA . GLY A 1 206 ? 5.16 -30.938 -2.555 1 98.12 206 GLY A CA 1
ATOM 1628 C C . GLY A 1 206 ? 5.789 -30.188 -3.719 1 98.12 206 GLY A C 1
ATOM 1629 O O . GLY A 1 206 ? 6.477 -30.797 -4.547 1 98.12 206 GLY A O 1
ATOM 1630 N N . ILE A 1 207 ? 5.516 -28.953 -3.836 1 98.81 207 ILE A N 1
ATOM 1631 C CA . ILE A 1 207 ? 6.055 -28.203 -4.969 1 98.81 207 ILE A CA 1
ATOM 1632 C C . ILE A 1 207 ? 6.863 -27.016 -4.461 1 98.81 207 ILE A C 1
ATOM 1634 O O . ILE A 1 207 ? 6.898 -26.75 -3.26 1 98.81 207 ILE A O 1
ATOM 1638 N N . ARG A 1 208 ? 7.543 -26.281 -5.383 1 98.75 208 ARG A N 1
ATOM 1639 C CA . ARG A 1 208 ? 8.336 -25.094 -5.109 1 98.75 208 ARG A CA 1
ATOM 1640 C C . ARG A 1 208 ? 7.434 -23.891 -4.805 1 98.75 208 ARG A C 1
ATOM 1642 O O . ARG A 1 208 ? 6.594 -23.531 -5.625 1 98.75 208 ARG A O 1
ATOM 1649 N N . GLY A 1 209 ? 7.52 -23.344 -3.598 1 98.88 209 GLY A N 1
ATOM 1650 C CA . GLY A 1 209 ? 6.875 -22.109 -3.209 1 98.88 209 GLY A CA 1
ATOM 1651 C C . GLY A 1 209 ? 7.848 -20.953 -3.057 1 98.88 209 GLY A C 1
ATOM 1652 O O . GLY A 1 209 ? 8.891 -21.094 -2.418 1 98.88 209 GLY A O 1
ATOM 1653 N N . ILE A 1 210 ? 7.57 -19.859 -3.66 1 98.88 210 ILE A N 1
ATOM 1654 C CA . ILE A 1 210 ? 8.43 -18.672 -3.561 1 98.88 210 ILE A CA 1
ATOM 1655 C C . ILE A 1 210 ? 7.648 -17.516 -2.945 1 98.88 210 ILE A C 1
ATOM 1657 O O . ILE A 1 210 ? 6.523 -17.234 -3.361 1 98.88 210 ILE A O 1
ATOM 1661 N N . ARG A 1 211 ? 8.258 -16.922 -1.957 1 98.56 211 ARG A N 1
ATOM 1662 C CA . ARG A 1 211 ? 7.645 -15.844 -1.195 1 98.56 211 ARG A CA 1
ATOM 1663 C C . ARG A 1 211 ? 7.754 -14.516 -1.941 1 98.56 211 ARG A C 1
ATOM 1665 O O . ARG A 1 211 ? 8.828 -14.156 -2.426 1 98.56 211 ARG A O 1
ATOM 1672 N N . VAL A 1 212 ? 6.645 -13.859 -2.141 1 98.38 212 VAL A N 1
ATOM 1673 C CA . VAL A 1 212 ? 6.582 -12.461 -2.559 1 98.38 212 VAL A CA 1
ATOM 1674 C C . VAL A 1 212 ? 6.387 -11.57 -1.339 1 98.38 212 VAL A C 1
ATOM 1676 O O . VAL A 1 212 ? 5.535 -11.844 -0.489 1 98.38 212 VAL A O 1
ATOM 1679 N N . LEU A 1 213 ? 7.105 -10.508 -1.261 1 96.38 213 LEU A N 1
ATOM 1680 C CA . LEU A 1 213 ? 7.012 -9.648 -0.083 1 96.38 213 LEU A CA 1
ATOM 1681 C C . LEU A 1 213 ? 5.699 -8.875 -0.075 1 96.38 213 LEU A C 1
ATOM 1683 O O . LEU A 1 213 ? 5.258 -8.375 -1.115 1 96.38 213 LEU A O 1
ATOM 1687 N N . ARG A 1 214 ? 5.141 -8.867 1.112 1 95.75 214 ARG A N 1
ATOM 1688 C CA . ARG A 1 214 ? 3.918 -8.102 1.333 1 95.75 214 ARG A CA 1
ATOM 1689 C C . ARG A 1 214 ? 4.223 -6.609 1.44 1 95.75 214 ARG A C 1
ATOM 1691 O O . ARG A 1 214 ? 5.215 -6.215 2.057 1 95.75 214 ARG A O 1
ATOM 1698 N N . THR A 1 215 ? 3.418 -5.746 0.778 1 95.88 215 THR A N 1
ATOM 1699 C CA . THR A 1 215 ? 3.596 -4.301 0.879 1 95.88 215 THR A CA 1
ATOM 1700 C C . THR A 1 215 ? 3.371 -3.826 2.312 1 95.88 215 THR A C 1
ATOM 1702 O O . THR A 1 215 ? 2.578 -4.418 3.049 1 95.88 215 THR A O 1
ATOM 1705 N N . THR A 1 216 ? 3.943 -2.715 2.65 1 94 216 THR A N 1
ATOM 1706 C CA . THR A 1 216 ? 3.938 -2.279 4.043 1 94 216 THR A CA 1
ATOM 1707 C C . THR A 1 216 ? 2.557 -1.771 4.445 1 94 216 THR A C 1
ATOM 1709 O O . THR A 1 216 ? 2.203 -1.787 5.625 1 94 216 THR A O 1
ATOM 1712 N N . SER A 1 217 ? 1.78 -1.362 3.5 1 95.94 217 SER A N 1
ATOM 1713 C CA . SER A 1 217 ? 0.476 -0.796 3.828 1 95.94 217 SER A CA 1
ATOM 1714 C C . SER A 1 217 ? -0.598 -1.877 3.883 1 95.94 217 SER A C 1
ATOM 1716 O O . SER A 1 217 ? -1.782 -1.576 4.047 1 95.94 217 SER A O 1
ATOM 1718 N N . SER A 1 218 ? -0.177 -3.135 3.729 1 97.56 218 SER A N 1
ATOM 1719 C CA . SER A 1 218 ? -1.154 -4.219 3.777 1 97.56 218 SER A CA 1
ATOM 1720 C C . SER A 1 218 ? -1.914 -4.219 5.098 1 97.56 218 SER A C 1
ATOM 1722 O O . SER A 1 218 ? -1.336 -3.951 6.156 1 97.56 218 SER A O 1
ATOM 1724 N N . THR A 1 219 ? -3.223 -4.555 4.988 1 97.5 219 THR A N 1
ATOM 1725 C CA . THR A 1 219 ? -4.047 -4.656 6.191 1 97.5 219 THR A CA 1
ATOM 1726 C C . THR A 1 219 ? -4.098 -6.098 6.688 1 97.5 219 THR A C 1
ATOM 1728 O O . THR A 1 219 ? -4.758 -6.387 7.691 1 97.5 219 THR A O 1
ATOM 1731 N N . TYR A 1 220 ? -3.457 -7.004 5.938 1 96.38 220 TYR A N 1
ATOM 1732 C CA . TYR A 1 220 ? -3.381 -8.391 6.371 1 96.38 220 TYR A CA 1
ATOM 1733 C C . TYR A 1 220 ? -2.295 -8.578 7.426 1 96.38 220 TYR A C 1
ATOM 1735 O O . TYR A 1 220 ? -1.116 -8.719 7.09 1 96.38 220 TYR A O 1
ATOM 1743 N N . THR A 1 221 ? -2.707 -8.531 8.68 1 93.06 221 THR A N 1
ATOM 1744 C CA . THR A 1 221 ? -1.813 -8.664 9.828 1 93.06 221 THR A CA 1
ATOM 1745 C C . THR A 1 221 ? -2.121 -9.938 10.609 1 93.06 221 THR A C 1
ATOM 1747 O O . THR A 1 221 ? -3.242 -10.445 10.555 1 93.06 221 THR A O 1
ATOM 1750 N N . PRO A 1 222 ? -1.142 -10.492 11.344 1 93.38 222 PRO A N 1
ATOM 1751 C CA . PRO A 1 222 ? 0.237 -10.016 11.469 1 93.38 222 PRO A CA 1
ATOM 1752 C C . PRO A 1 222 ? 1.06 -10.25 10.203 1 93.38 222 PRO A C 1
ATOM 1754 O O . PRO A 1 222 ? 0.761 -11.156 9.422 1 93.38 222 PRO A O 1
ATOM 1757 N N . PHE A 1 223 ? 2.045 -9.453 10.008 1 94.06 223 PHE A N 1
ATOM 1758 C CA . PHE A 1 223 ? 2.906 -9.594 8.844 1 94.06 223 PHE A CA 1
ATOM 1759 C C . PHE A 1 223 ? 3.711 -10.883 8.914 1 94.06 223 PHE A C 1
ATOM 1761 O O . PHE A 1 223 ? 4.184 -11.273 9.984 1 94.06 223 PHE A O 1
ATOM 1768 N N . PRO A 1 224 ? 3.861 -11.469 7.797 1 95 224 PRO A N 1
ATOM 1769 C CA . PRO A 1 224 ? 4.648 -12.711 7.793 1 95 224 PRO A CA 1
ATOM 1770 C C . PRO A 1 224 ? 6.141 -12.461 7.973 1 95 224 PRO A C 1
ATOM 1772 O O . PRO A 1 224 ? 6.617 -11.344 7.75 1 95 224 PRO A O 1
ATOM 1775 N N . GLN A 1 225 ? 6.805 -13.516 8.477 1 93.69 225 GLN A N 1
ATOM 1776 C CA . GLN A 1 225 ? 8.266 -13.586 8.438 1 93.69 225 GLN A CA 1
ATOM 1777 C C . GLN A 1 225 ? 8.75 -14.258 7.152 1 93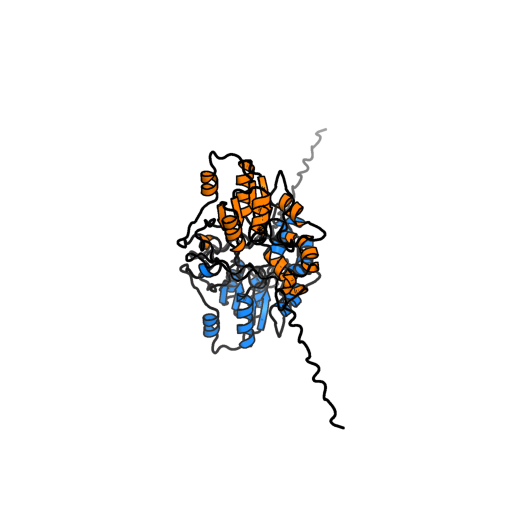.69 225 GLN A C 1
ATOM 1779 O O . GLN A 1 225 ? 9.016 -15.461 7.141 1 93.69 225 GLN A O 1
ATOM 1784 N N . ALA A 1 226 ? 8.906 -13.461 6.141 1 95.12 226 ALA A N 1
ATOM 1785 C CA . ALA A 1 226 ? 9.305 -14 4.844 1 95.12 226 ALA A CA 1
ATOM 1786 C C . ALA A 1 226 ? 10.641 -14.727 4.938 1 95.12 226 ALA A C 1
ATOM 1788 O O . ALA A 1 226 ? 11.609 -14.18 5.473 1 95.12 226 ALA A O 1
ATOM 1789 N N . GLY A 1 227 ? 10.695 -15.867 4.441 1 96.06 227 GLY A N 1
ATOM 1790 C CA . GLY A 1 227 ? 11.898 -16.688 4.551 1 96.06 227 GLY A CA 1
ATOM 1791 C C . GLY A 1 227 ? 11.93 -17.531 5.812 1 96.06 227 GLY A C 1
ATOM 1792 O O . GLY A 1 227 ? 12.82 -18.359 5.977 1 96.06 227 GLY A O 1
ATOM 1793 N N . GLY A 1 228 ? 10.93 -17.375 6.609 1 95.94 228 GLY A N 1
ATOM 1794 C CA . GLY A 1 228 ? 10.906 -18.031 7.902 1 95.94 228 GLY A CA 1
ATOM 1795 C C . GLY A 1 228 ? 10.75 -19.547 7.797 1 95.94 228 GLY A C 1
ATOM 1796 O O . GLY A 1 228 ? 11.031 -20.266 8.75 1 95.94 228 GLY A O 1
ATOM 1797 N N . TYR A 1 229 ? 10.281 -20.078 6.684 1 97.31 229 TYR A N 1
ATOM 1798 C CA . TYR A 1 229 ? 10.148 -21.516 6.457 1 97.31 229 TYR A CA 1
ATOM 1799 C C . TYR A 1 229 ? 11.273 -22.047 5.578 1 97.31 229 TYR A C 1
ATOM 1801 O O . TYR A 1 229 ? 11.211 -23.156 5.07 1 97.31 229 TYR A O 1
ATOM 1809 N N . GLY A 1 230 ? 12.281 -21.172 5.371 1 96.25 230 GLY A N 1
ATOM 1810 C CA . GLY A 1 230 ? 13.406 -21.547 4.527 1 96.25 230 GLY A CA 1
ATOM 1811 C C . GLY A 1 230 ? 13.125 -21.359 3.047 1 96.25 230 GLY A C 1
ATOM 1812 O O . GLY A 1 230 ? 13.969 -21.688 2.207 1 96.25 230 GLY A O 1
ATOM 1813 N N . GLU A 1 231 ? 11.984 -20.844 2.754 1 97.94 231 GLU A N 1
ATOM 1814 C CA . GLU A 1 231 ? 11.602 -20.656 1.359 1 97.94 231 GLU A CA 1
ATOM 1815 C C . GLU A 1 231 ? 12.406 -19.516 0.725 1 97.94 231 GLU A C 1
ATOM 1817 O O . GLU A 1 231 ? 12.984 -18.688 1.43 1 97.94 231 GLU A O 1
ATOM 1822 N N . GLU A 1 232 ? 12.453 -19.484 -0.582 1 97.75 232 GLU A N 1
ATOM 1823 C CA . GLU A 1 232 ? 13.008 -18.359 -1.34 1 97.75 232 GLU A CA 1
ATOM 1824 C C . GLU A 1 232 ? 12.109 -17.141 -1.245 1 97.75 232 GLU A C 1
ATOM 1826 O O . GLU A 1 232 ? 10.883 -17.266 -1.238 1 97.75 232 GLU A O 1
ATOM 1831 N N . VAL A 1 233 ? 12.758 -15.992 -1.136 1 97 233 VAL A N 1
ATOM 1832 C CA . VAL A 1 233 ? 12.055 -14.719 -1.104 1 97 233 VAL A CA 1
ATOM 1833 C C . VAL A 1 233 ? 12.531 -13.828 -2.252 1 97 233 VAL A C 1
ATOM 1835 O O . VAL A 1 233 ? 13.734 -13.602 -2.406 1 97 233 VAL A O 1
ATOM 1838 N N . ILE A 1 234 ? 11.625 -13.367 -3.031 1 97 234 ILE A N 1
ATOM 1839 C CA . ILE A 1 234 ? 12.023 -12.562 -4.184 1 97 234 ILE A CA 1
ATOM 1840 C C . ILE A 1 234 ? 12.453 -11.172 -3.721 1 97 234 ILE A C 1
ATOM 1842 O O . ILE A 1 234 ? 11.734 -10.508 -2.975 1 97 234 ILE A O 1
ATOM 1846 N N . ILE A 1 235 ? 13.602 -10.742 -4.199 1 93.25 235 ILE A N 1
ATOM 1847 C CA . ILE A 1 235 ? 14.117 -9.422 -3.865 1 93.25 235 ILE A CA 1
ATOM 1848 C C . ILE A 1 235 ? 13.227 -8.344 -4.492 1 93.25 235 ILE A C 1
ATOM 1850 O O . ILE A 1 235 ? 12.688 -8.539 -5.586 1 93.25 235 ILE A O 1
ATOM 1854 N N . ASN A 1 236 ? 13.055 -7.203 -3.84 1 90.56 236 ASN A N 1
ATOM 1855 C CA . ASN A 1 236 ? 12.344 -6.035 -4.348 1 90.56 236 ASN A CA 1
ATOM 1856 C C . ASN A 1 236 ? 10.93 -6.395 -4.793 1 90.56 236 ASN A C 1
ATOM 1858 O O . ASN A 1 236 ? 10.492 -5.984 -5.871 1 90.56 236 ASN A O 1
ATOM 1862 N N . SER A 1 237 ? 10.219 -7.191 -3.967 1 95.81 237 SER A N 1
ATOM 1863 C CA . SER A 1 237 ? 8.945 -7.727 -4.449 1 95.81 237 SER A CA 1
ATOM 1864 C C . SER A 1 237 ? 7.773 -7.199 -3.633 1 95.81 237 SER A C 1
ATOM 1866 O O . SER A 1 237 ? 6.656 -7.699 -3.748 1 95.81 237 SER A O 1
ATOM 1868 N N . SER A 1 238 ? 7.996 -6.176 -2.791 1 95 238 SER A N 1
ATOM 1869 C CA . SER A 1 238 ? 6.895 -5.625 -2.01 1 95 238 SER A CA 1
ATOM 1870 C C . SER A 1 238 ? 6.012 -4.715 -2.859 1 95 238 SER A C 1
ATOM 1872 O O . SER A 1 238 ? 4.957 -4.27 -2.408 1 95 238 SER A O 1
ATOM 1874 N N . TYR A 1 239 ? 6.441 -4.434 -4.141 1 94 239 TYR A N 1
ATOM 1875 C CA . TYR A 1 239 ? 5.711 -3.547 -5.039 1 94 239 TYR A CA 1
ATOM 1876 C C . TYR A 1 239 ? 5.742 -4.074 -6.469 1 94 239 TYR A C 1
ATOM 1878 O O . TYR A 1 23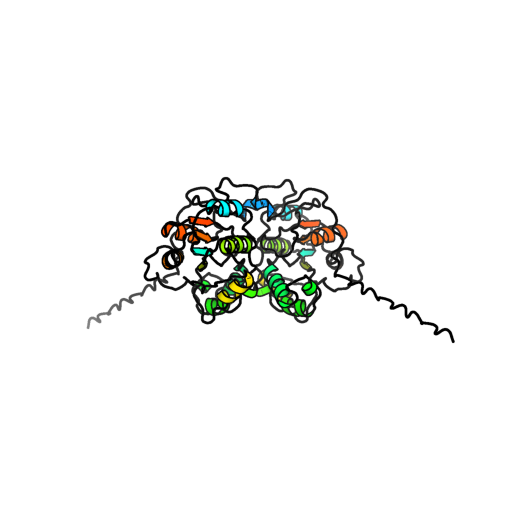9 ? 6.598 -4.891 -6.816 1 94 239 TYR A O 1
ATOM 1886 N N . MET B 1 1 ? -50.062 -34.469 47.75 1 27.17 1 MET B N 1
ATOM 1887 C CA . MET B 1 1 ? -49.969 -34.25 46.312 1 27.17 1 MET B CA 1
ATOM 1888 C C . MET B 1 1 ? -48.688 -33.531 45.969 1 27.17 1 MET B C 1
ATOM 1890 O O . MET B 1 1 ? -48.469 -32.344 46.344 1 27.17 1 MET B O 1
ATOM 1894 N N . LYS B 1 2 ? -47.5 -34.312 45.969 1 37.97 2 LYS B N 1
ATOM 1895 C CA . LYS B 1 2 ? -46.062 -34.094 45.781 1 37.97 2 LYS B CA 1
ATOM 1896 C C . LYS B 1 2 ? -45.781 -33.562 44.375 1 37.97 2 LYS B C 1
ATOM 1898 O O . LYS B 1 2 ? -46 -34.281 43.375 1 37.97 2 LYS B O 1
ATOM 1903 N N . SER B 1 3 ? -46.094 -32.25 44.188 1 34.38 3 SER B N 1
ATOM 1904 C CA . SER B 1 3 ? -45.906 -31.641 42.875 1 34.38 3 SER B CA 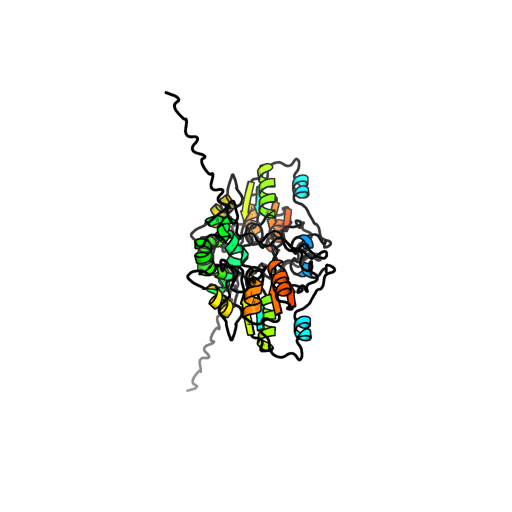1
ATOM 1905 C C . SER B 1 3 ? -44.469 -31.828 42.375 1 34.38 3 SER B C 1
ATOM 1907 O O . SER B 1 3 ? -43.5 -31.531 43.062 1 34.38 3 SER B O 1
ATOM 1909 N N . ILE B 1 4 ? -44.219 -32.875 41.562 1 39.41 4 ILE B N 1
ATOM 1910 C CA . ILE B 1 4 ? -43 -33.25 40.875 1 39.41 4 ILE B CA 1
ATOM 1911 C C . ILE B 1 4 ? -42.562 -32.094 39.969 1 39.41 4 ILE B C 1
ATOM 1913 O O . ILE B 1 4 ? -43.312 -31.688 39.062 1 39.41 4 ILE B O 1
ATOM 1917 N N . PHE B 1 5 ? -41.781 -31.094 40.469 1 36.44 5 PHE B N 1
ATOM 1918 C CA . PHE B 1 5 ? -41.156 -30.031 39.719 1 36.44 5 PHE B CA 1
ATOM 1919 C C . PHE B 1 5 ? -40.25 -30.594 38.625 1 36.44 5 PHE B C 1
ATOM 1921 O O . PHE B 1 5 ? -39.344 -31.359 38.906 1 36.44 5 PHE B O 1
ATOM 1928 N N . LEU B 1 6 ? -40.812 -30.891 37.438 1 37.38 6 LEU B N 1
ATOM 1929 C CA . LEU B 1 6 ? -40.062 -31.312 36.281 1 37.38 6 LEU B CA 1
ATOM 1930 C C . LEU B 1 6 ? -39 -30.297 35.906 1 37.38 6 LEU B C 1
ATOM 1932 O O . LEU B 1 6 ? -39.312 -29.109 35.719 1 37.38 6 LEU B O 1
ATOM 1936 N N . ARG B 1 7 ? -37.75 -30.547 36.312 1 36.03 7 ARG B N 1
ATOM 1937 C CA . ARG B 1 7 ? -36.562 -29.812 35.938 1 36.03 7 ARG B CA 1
ATOM 1938 C C . ARG B 1 7 ? -36.312 -29.844 34.438 1 36.03 7 ARG B C 1
ATOM 1940 O O . ARG B 1 7 ? -36.094 -30.906 33.875 1 36.03 7 ARG B O 1
ATOM 1947 N N . THR B 1 8 ? -37.031 -29.062 33.656 1 35.12 8 THR B N 1
ATOM 1948 C CA . THR B 1 8 ? -36.656 -28.984 32.25 1 35.12 8 THR B CA 1
ATOM 1949 C C . THR B 1 8 ? -35.219 -28.5 32.094 1 35.12 8 THR B C 1
ATOM 1951 O O . THR B 1 8 ? -34.844 -27.469 32.625 1 35.12 8 THR B O 1
ATOM 1954 N N . ALA B 1 9 ? -34.25 -29.422 31.922 1 33.91 9 ALA B N 1
ATOM 1955 C CA . ALA B 1 9 ? -32.875 -29.156 31.578 1 33.91 9 ALA B CA 1
ATOM 1956 C C . ALA B 1 9 ? -32.75 -28.406 30.25 1 33.91 9 ALA B C 1
ATOM 1958 O O . ALA B 1 9 ? -33.219 -28.891 29.219 1 33.91 9 ALA B O 1
ATOM 1959 N N . LEU B 1 10 ? -32.844 -27.062 30.328 1 33.16 10 LEU B N 1
ATOM 1960 C CA . LEU B 1 10 ? -32.5 -26.266 29.141 1 33.16 10 LEU B CA 1
ATOM 1961 C C . LEU B 1 10 ? -31.172 -26.672 28.547 1 33.16 10 LEU B C 1
ATOM 1963 O O . LEU B 1 10 ? -30.141 -26.578 29.219 1 33.16 10 LEU B O 1
ATOM 1967 N N . LEU B 1 11 ? -31.109 -27.672 27.656 1 32.28 11 LEU B N 1
ATOM 1968 C CA . LEU B 1 11 ? -29.922 -28 26.875 1 32.28 11 LEU B CA 1
ATOM 1969 C C . LEU B 1 11 ? -29.406 -26.781 26.125 1 32.28 11 LEU B C 1
ATOM 1971 O O . LEU B 1 11 ? -30.109 -26.234 25.266 1 32.28 11 LEU B O 1
ATOM 1975 N N . ALA B 1 12 ? -28.594 -25.969 26.781 1 33 12 ALA B N 1
ATOM 1976 C CA . ALA B 1 12 ? -27.859 -24.906 26.109 1 33 12 ALA B CA 1
ATOM 1977 C C . ALA B 1 12 ? -27.094 -25.422 24.906 1 33 12 ALA B C 1
ATOM 1979 O O . ALA B 1 12 ? -26.188 -26.25 25.047 1 33 12 ALA B O 1
ATOM 1980 N N . TYR B 1 13 ? -27.703 -25.5 23.672 1 32.12 13 TYR B N 1
ATOM 1981 C CA . TYR B 1 13 ? -27 -25.734 22.422 1 32.12 13 TYR B CA 1
ATOM 1982 C C . TYR B 1 13 ? -25.844 -24.75 22.25 1 32.12 13 TYR B C 1
ATOM 1984 O O . TYR B 1 13 ? -26.047 -23.547 22.219 1 32.12 13 TYR B O 1
ATOM 1992 N N . MET B 1 14 ? -24.719 -25.094 22.781 1 30.78 14 MET B N 1
ATOM 1993 C CA . MET B 1 14 ? -23.469 -24.391 22.484 1 30.78 14 MET B CA 1
ATOM 1994 C C . MET B 1 14 ? -23.266 -24.281 20.984 1 30.78 14 MET B C 1
ATOM 1996 O O . MET B 1 14 ? -23.078 -25.297 20.297 1 30.78 14 MET B O 1
ATOM 2000 N N . PHE B 1 15 ? -23.844 -23.312 20.281 1 32.88 15 PHE B N 1
ATOM 2001 C CA . PHE B 1 15 ? -23.469 -22.969 18.922 1 32.88 15 PHE B CA 1
ATOM 2002 C C . PHE B 1 15 ? -21.969 -22.719 18.812 1 32.88 15 PHE B C 1
ATOM 2004 O O . PHE B 1 15 ? -21.438 -21.797 19.422 1 32.88 15 PHE B O 1
ATOM 2011 N N . VAL B 1 16 ? -21.219 -23.797 18.672 1 28.94 16 VAL B N 1
ATOM 2012 C CA . VAL B 1 16 ? -19.828 -23.641 18.266 1 28.94 16 VAL B CA 1
ATOM 2013 C C . VAL B 1 16 ? -19.734 -22.797 17 1 28.94 16 VAL B C 1
ATOM 2015 O O . VAL B 1 16 ? -20.219 -23.219 15.945 1 28.94 16 VAL B O 1
ATOM 2018 N N . ALA B 1 17 ? -19.734 -21.531 17.156 1 31.5 17 ALA B N 1
ATOM 2019 C CA . ALA B 1 17 ? -19.344 -20.688 16.031 1 31.5 17 ALA B CA 1
ATOM 2020 C C . ALA B 1 17 ? -18.078 -21.219 15.352 1 31.5 17 ALA B C 1
ATOM 2022 O O . ALA B 1 17 ? -17.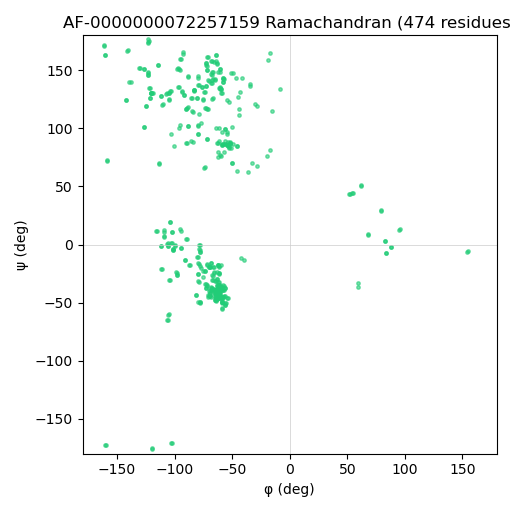016 -21.266 15.953 1 31.5 17 ALA B O 1
ATOM 2023 N N . LEU B 1 18 ? -18.203 -22.203 14.391 1 29.7 18 LEU B N 1
ATOM 2024 C CA . LEU B 1 18 ? -17.094 -22.562 13.523 1 29.7 18 LEU B CA 1
ATOM 2025 C C . LEU B 1 18 ? -16.484 -21.328 12.875 1 29.7 18 LEU B C 1
ATOM 2027 O O . LEU B 1 18 ? -17.094 -20.703 12 1 29.7 18 LEU B O 1
ATOM 2031 N N . SER B 1 19 ? -15.812 -20.484 13.602 1 31.66 19 SER B N 1
ATOM 2032 C CA . SER B 1 19 ? -14.992 -19.422 13.055 1 31.66 19 SER B CA 1
ATOM 2033 C C . SER B 1 19 ? -14.141 -19.906 11.891 1 31.66 19 SER B C 1
ATOM 2035 O O . SER B 1 19 ? -13.805 -21.094 11.812 1 31.66 19 SER B O 1
ATOM 2037 N N . ALA B 1 20 ? -14.352 -19.516 10.727 1 35.75 20 ALA B N 1
ATOM 2038 C CA . ALA B 1 20 ? -13.375 -19.719 9.656 1 35.75 20 ALA B CA 1
ATOM 2039 C C . ALA B 1 20 ? -11.961 -19.766 10.211 1 35.75 20 ALA B C 1
ATOM 2041 O O . ALA B 1 20 ? -11.414 -18.719 10.617 1 35.75 20 ALA B O 1
ATOM 2042 N N . GLN B 1 21 ? -11.586 -20.75 10.969 1 36.53 21 GLN B N 1
ATOM 2043 C CA . GLN B 1 21 ? -10.344 -20.922 11.711 1 36.53 21 GLN B CA 1
ATOM 2044 C C . GLN B 1 21 ? -9.141 -20.953 10.766 1 36.53 21 GLN B C 1
ATOM 2046 O O . GLN B 1 21 ? -9.117 -21.734 9.812 1 36.53 21 GLN B O 1
ATOM 2051 N N . ALA B 1 22 ? -8.461 -19.812 10.391 1 47.41 22 ALA B N 1
ATOM 2052 C CA . ALA B 1 22 ? -7.105 -19.906 9.852 1 47.41 22 ALA B CA 1
ATOM 2053 C C . ALA B 1 22 ? -6.379 -21.125 10.406 1 47.41 22 ALA B C 1
ATOM 2055 O O . ALA B 1 22 ? -6.512 -21.453 11.586 1 47.41 22 ALA B O 1
ATOM 2056 N N . ALA B 1 23 ? -5.93 -22.109 9.531 1 49.22 23 ALA B N 1
ATOM 2057 C CA . ALA B 1 23 ? -5.121 -23.25 9.969 1 49.22 23 ALA B CA 1
ATOM 2058 C C . ALA B 1 23 ? -4.184 -22.844 11.102 1 49.22 23 ALA B C 1
ATOM 2060 O O . ALA B 1 23 ? -3.773 -21.688 11.203 1 49.22 23 ALA B O 1
ATOM 2061 N N . PRO B 1 24 ? -4.016 -23.719 12.18 1 53.22 24 PRO B N 1
ATOM 2062 C CA . PRO B 1 24 ? -3.039 -23.438 13.234 1 53.22 24 PRO B CA 1
ATOM 2063 C C . PRO B 1 24 ? -1.694 -22.969 12.68 1 53.22 24 PRO B C 1
ATOM 2065 O O . PRO B 1 24 ? -1.239 -23.469 11.648 1 53.22 24 PRO B O 1
ATOM 2068 N N . LYS B 1 25 ? -1.226 -21.812 13.195 1 69.31 25 LYS B N 1
ATOM 2069 C CA . LYS B 1 25 ? -0.005 -21.203 12.672 1 69.31 25 LYS B CA 1
ATOM 2070 C C . LYS B 1 25 ? 1.195 -22.125 12.859 1 69.31 25 LYS B C 1
ATOM 2072 O O . LYS B 1 25 ? 1.505 -22.516 13.984 1 69.31 25 LYS B O 1
ATOM 2077 N N . GLU B 1 26 ? 1.66 -22.875 11.797 1 87.5 26 GLU B N 1
ATOM 2078 C CA . GLU B 1 26 ? 2.934 -23.578 11.812 1 87.5 26 GLU B CA 1
ATOM 2079 C C . GLU B 1 26 ? 4.082 -22.656 12.195 1 87.5 26 GLU B C 1
ATOM 2081 O O . GLU B 1 26 ? 4.238 -21.578 11.609 1 87.5 26 GLU B O 1
ATOM 2086 N N . PRO B 1 27 ? 4.762 -23.078 13.273 1 92.06 27 PRO B N 1
ATOM 2087 C CA . PRO B 1 27 ? 5.875 -22.203 13.664 1 92.06 27 PRO B CA 1
ATOM 2088 C C . PRO B 1 27 ? 6.922 -22.062 12.562 1 92.06 27 PRO B C 1
ATOM 2090 O O . PRO B 1 27 ? 7.152 -23 11.797 1 92.06 27 PRO B O 1
ATOM 2093 N N . TYR B 1 28 ? 7.543 -20.906 12.531 1 94.56 28 TYR B N 1
ATOM 2094 C CA . TYR B 1 28 ? 8.656 -20.703 11.617 1 94.56 28 TYR B CA 1
ATOM 2095 C C . TYR B 1 28 ? 9.852 -21.562 12 1 94.56 28 TYR B C 1
ATOM 2097 O O . TYR B 1 28 ? 10.047 -21.875 13.172 1 94.56 28 TYR B O 1
ATOM 2105 N N . THR B 1 29 ? 10.578 -21.938 10.977 1 93.88 29 THR B N 1
ATOM 2106 C CA . THR B 1 29 ? 11.75 -22.766 11.211 1 93.88 29 THR B CA 1
ATOM 2107 C C . THR B 1 29 ? 12.992 -21.906 11.414 1 93.88 29 THR B C 1
ATOM 2109 O O . THR B 1 29 ? 14.031 -22.391 11.867 1 93.88 29 THR B O 1
ATOM 2112 N N . GLN B 1 30 ? 13.016 -20.625 11.133 1 93.69 30 GLN B N 1
ATOM 2113 C CA . GLN B 1 30 ? 14.102 -19.656 11.266 1 93.69 30 GLN B CA 1
ATOM 2114 C C . GLN B 1 30 ? 13.57 -18.234 11.258 1 93.69 30 GLN B C 1
ATOM 2116 O O . GLN B 1 30 ? 12.391 -18 10.992 1 93.69 30 GLN B O 1
ATOM 2121 N N . ALA B 1 31 ? 14.508 -17.328 11.578 1 88.62 31 ALA B N 1
ATOM 2122 C CA . ALA B 1 31 ? 14.141 -15.922 11.492 1 88.62 31 ALA B CA 1
ATOM 2123 C C . ALA B 1 31 ? 13.898 -15.508 10.047 1 88.62 31 ALA B C 1
ATOM 2125 O O . ALA B 1 31 ? 14.625 -15.938 9.141 1 88.62 31 ALA B O 1
ATOM 2126 N N . GLY B 1 32 ? 12.844 -14.695 9.852 1 91.31 32 GLY B N 1
ATOM 2127 C CA . GLY B 1 32 ? 12.516 -14.211 8.523 1 91.31 32 GLY B CA 1
ATOM 2128 C C . GLY B 1 32 ? 12.562 -12.703 8.406 1 91.31 32 GLY B C 1
ATOM 2129 O O . GLY B 1 32 ? 13.102 -12.023 9.289 1 91.31 32 GLY B O 1
ATOM 2130 N N . PHE B 1 33 ? 12.172 -12.258 7.254 1 89.25 33 PHE B N 1
ATOM 2131 C CA . PHE B 1 33 ? 12.195 -10.836 6.922 1 89.25 33 PHE B CA 1
ATOM 2132 C C . PHE B 1 33 ? 10.781 -10.258 6.945 1 89.25 33 PHE B C 1
ATOM 2134 O O . PHE B 1 33 ? 9.859 -10.828 6.363 1 89.25 33 PHE B O 1
ATOM 2141 N N . ASN B 1 34 ? 10.617 -9.242 7.723 1 86.69 34 ASN B N 1
ATOM 2142 C CA . ASN B 1 34 ? 9.367 -8.5 7.82 1 86.69 34 ASN B CA 1
ATOM 2143 C C . ASN B 1 34 ? 9.5 -7.105 7.207 1 86.69 34 ASN B C 1
ATOM 2145 O O . ASN B 1 34 ? 10.312 -6.297 7.66 1 86.69 34 ASN B O 1
ATOM 2149 N N . THR B 1 35 ? 8.688 -6.797 6.199 1 87.44 35 THR B N 1
ATOM 2150 C CA . THR B 1 35 ? 8.852 -5.566 5.434 1 87.44 35 THR B CA 1
ATOM 2151 C C . THR B 1 35 ? 8.641 -4.344 6.324 1 87.44 35 THR B C 1
ATOM 2153 O O . THR B 1 35 ? 9.195 -3.277 6.062 1 87.44 35 THR B O 1
ATOM 2156 N N . ARG B 1 36 ? 7.82 -4.406 7.371 1 86.56 36 ARG B N 1
ATOM 2157 C CA . ARG B 1 36 ? 7.57 -3.277 8.258 1 86.56 36 ARG B CA 1
ATOM 2158 C C . ARG B 1 36 ? 8.711 -3.109 9.266 1 86.56 36 ARG B C 1
ATOM 2160 O O . ARG B 1 36 ? 8.992 -1.994 9.703 1 86.56 36 ARG B O 1
ATOM 2167 N N . LEU B 1 37 ? 9.422 -4.195 9.547 1 79.06 37 LEU B N 1
ATOM 2168 C CA . LEU B 1 37 ? 10.508 -4.133 10.516 1 79.06 37 LEU B CA 1
ATOM 2169 C C . LEU B 1 37 ? 11.82 -3.725 9.844 1 79.06 37 LEU B C 1
ATOM 2171 O O . LEU B 1 37 ? 12.75 -3.277 10.508 1 79.06 37 LEU B O 1
ATOM 2175 N N . ALA B 1 38 ? 11.898 -3.834 8.578 1 73.19 38 ALA B N 1
ATOM 2176 C CA . ALA B 1 38 ? 13.102 -3.502 7.832 1 73.19 38 ALA B CA 1
ATOM 2177 C C . ALA B 1 38 ? 13.398 -2.008 7.898 1 73.19 38 ALA B C 1
ATOM 2179 O O . ALA B 1 38 ? 14.555 -1.589 7.762 1 73.19 38 ALA B O 1
ATOM 2180 N N . GLU B 1 39 ? 12.453 -1.211 8.07 1 70.44 39 GLU B N 1
ATOM 2181 C CA . GLU B 1 39 ? 12.609 0.237 8.18 1 70.44 39 GLU B CA 1
ATOM 2182 C C . GLU B 1 39 ? 13.477 0.614 9.375 1 70.44 39 GLU B C 1
ATOM 2184 O O . GLU B 1 39 ? 14.086 1.687 9.391 1 70.44 39 GLU B O 1
ATOM 2189 N N . GLN B 1 40 ? 13.594 -0.242 10.219 1 61.03 40 GLN B N 1
ATOM 2190 C CA . GLN B 1 40 ? 14.367 0.022 11.43 1 61.03 40 GLN B CA 1
ATOM 2191 C C . GLN B 1 40 ? 15.867 -0.011 11.141 1 61.03 40 GLN B C 1
ATOM 2193 O O . GLN B 1 40 ? 16.656 0.584 11.883 1 61.03 40 GLN B O 1
ATOM 2198 N N . GLN B 1 41 ? 16.234 -0.764 9.984 1 59.66 41 GLN B N 1
ATOM 2199 C CA . GLN B 1 41 ? 17.656 -0.913 9.703 1 59.66 41 GLN B CA 1
ATOM 2200 C C . GLN B 1 41 ? 18.219 0.348 9.055 1 59.66 41 GLN B C 1
ATOM 2202 O O . GLN B 1 41 ? 17.562 0.976 8.219 1 59.66 41 GLN B O 1
ATOM 2207 N N . GLN B 1 42 ? 19.062 1.001 9.805 1 62.28 42 GLN B N 1
ATOM 2208 C CA . GLN B 1 42 ? 19.047 2.457 9.906 1 62.28 42 GLN B CA 1
ATOM 2209 C C . GLN B 1 42 ? 20.062 3.076 8.945 1 62.28 42 GLN B C 1
ATOM 2211 O O . GLN B 1 42 ? 21.234 2.711 8.953 1 62.28 42 GLN B O 1
ATOM 2216 N N . ALA B 1 43 ? 19.562 3.504 7.895 1 76.38 43 ALA B N 1
ATOM 2217 C CA . ALA B 1 43 ? 20.25 4.523 7.102 1 76.38 43 ALA B CA 1
ATOM 2218 C C . ALA B 1 43 ? 20.75 5.66 7.988 1 76.38 43 ALA B C 1
ATOM 2220 O O . ALA B 1 43 ? 20.203 5.898 9.07 1 76.38 43 ALA B O 1
ATOM 2221 N N . PRO B 1 44 ? 21.859 6.129 7.617 1 87.25 44 PRO B N 1
ATOM 2222 C CA . PRO B 1 44 ? 22.406 7.227 8.414 1 87.25 44 PRO B CA 1
ATOM 2223 C C . PRO B 1 44 ? 21.688 8.547 8.172 1 87.25 44 PRO B C 1
ATOM 2225 O O . PRO B 1 44 ? 22.281 9.484 7.625 1 87.25 44 PRO B O 1
ATOM 2228 N N . ILE B 1 45 ? 20.484 8.633 8.531 1 92.56 45 ILE B N 1
ATOM 2229 C CA . ILE B 1 45 ? 19.688 9.844 8.422 1 92.56 45 ILE B CA 1
ATOM 2230 C C . ILE B 1 45 ? 19.141 10.234 9.797 1 92.56 45 ILE B C 1
ATOM 2232 O O . ILE B 1 45 ? 19.438 9.578 10.797 1 92.56 45 ILE B O 1
ATOM 2236 N N . HIS B 1 46 ? 18.453 11.359 9.852 1 94.69 46 HIS B N 1
ATOM 2237 C CA . HIS B 1 46 ? 17.922 11.852 11.117 1 94.69 46 HIS B CA 1
ATOM 2238 C C . HIS B 1 46 ? 16.562 11.219 11.422 1 94.69 46 HIS B C 1
ATOM 2240 O O . HIS B 1 46 ? 15.523 11.852 11.219 1 94.69 46 HIS B O 1
ATOM 2246 N N . TRP B 1 47 ? 16.672 10.07 12.109 1 94.62 47 TRP B N 1
ATOM 2247 C CA . TRP B 1 47 ? 15.453 9.383 12.508 1 94.62 47 TRP B CA 1
ATOM 2248 C C . TRP B 1 47 ? 14.844 10.023 13.75 1 94.62 47 TRP B C 1
ATOM 2250 O O . TRP B 1 47 ? 15.57 10.477 14.641 1 94.62 47 TRP B O 1
ATOM 2260 N N . VAL B 1 48 ? 13.539 10.062 13.789 1 96.5 48 VAL B N 1
ATOM 2261 C CA . VAL B 1 48 ? 12.844 10.547 14.977 1 96.5 48 VAL B CA 1
ATOM 2262 C C . VAL B 1 48 ? 11.641 9.648 15.266 1 96.5 48 VAL B C 1
ATOM 2264 O O . VAL B 1 48 ? 10.992 9.148 14.344 1 96.5 48 VAL B O 1
ATOM 2267 N N . SER B 1 49 ? 11.352 9.328 16.531 1 96.12 49 SER B N 1
ATOM 2268 C CA . SER B 1 49 ? 10.141 8.625 16.938 1 96.12 49 SER B CA 1
ATOM 2269 C C . SER B 1 49 ? 9.039 9.602 17.328 1 96.12 49 SER B C 1
ATOM 2271 O O . SER B 1 49 ? 9.297 10.789 17.516 1 96.12 49 SER B O 1
ATOM 2273 N N . ILE B 1 50 ? 7.852 9.125 17.422 1 97.75 50 ILE B N 1
ATOM 2274 C CA . ILE B 1 50 ? 6.738 9.961 17.844 1 97.75 50 ILE B CA 1
ATOM 2275 C C . ILE B 1 50 ? 6.969 10.438 19.281 1 97.75 50 ILE B C 1
ATOM 2277 O O . ILE B 1 50 ? 6.664 11.578 19.625 1 97.75 50 ILE B O 1
ATOM 2281 N N . GLU B 1 51 ? 7.566 9.578 20.109 1 97.75 51 GLU B N 1
ATOM 2282 C CA . GLU B 1 51 ? 7.895 9.953 21.469 1 97.75 51 GLU B CA 1
ATOM 2283 C C . GLU B 1 51 ? 8.898 11.102 21.5 1 97.75 51 GLU B C 1
ATOM 2285 O O . GLU B 1 51 ? 8.789 12.008 22.328 1 97.75 51 GLU B O 1
ATOM 2290 N N . GLN B 1 52 ? 9.852 11.047 20.625 1 98.06 52 GLN B N 1
ATOM 2291 C CA . GLN B 1 52 ? 10.852 12.109 20.547 1 98.06 52 GLN B CA 1
ATOM 2292 C C . GLN B 1 52 ? 10.242 13.414 20.047 1 98.06 52 GLN B C 1
ATOM 2294 O O . GLN B 1 52 ? 10.633 14.492 20.484 1 98.06 52 GLN B O 1
ATOM 2299 N N . ILE B 1 53 ? 9.289 13.336 19.109 1 98.62 53 ILE B N 1
ATOM 2300 C CA . ILE B 1 53 ? 8.57 14.523 18.656 1 98.62 53 ILE B CA 1
ATOM 2301 C C . ILE B 1 53 ? 7.781 15.117 19.812 1 98.62 53 ILE B C 1
ATOM 2303 O O . ILE B 1 53 ? 7.852 16.328 20.078 1 98.62 53 ILE B O 1
ATOM 2307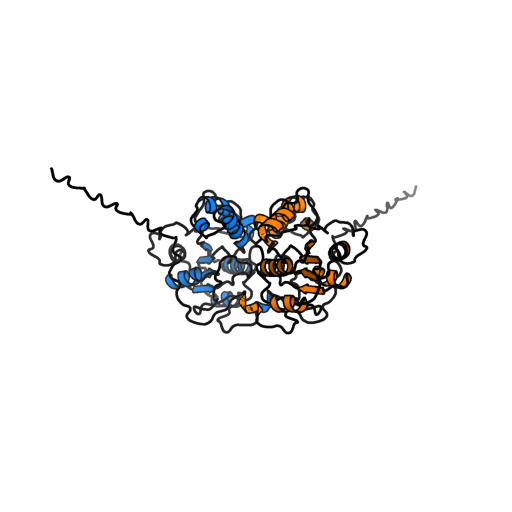 N N . LYS B 1 54 ? 7.105 14.273 20.5 1 98.56 54 LYS B N 1
ATOM 2308 C CA . LYS B 1 54 ? 6.348 14.711 21.672 1 98.56 54 LYS B CA 1
ATOM 2309 C C . LYS B 1 54 ? 7.25 15.414 22.688 1 98.56 54 LYS B C 1
ATOM 2311 O O . LYS B 1 54 ? 6.895 16.469 23.203 1 98.56 54 LYS B O 1
ATOM 2316 N N . GLU B 1 55 ? 8.406 14.812 22.922 1 98.56 55 GLU B N 1
ATOM 2317 C CA . GLU B 1 55 ? 9.359 15.383 23.875 1 98.56 55 GLU B CA 1
ATOM 2318 C C . GLU B 1 55 ? 9.852 16.75 23.406 1 98.56 55 GLU B C 1
ATOM 2320 O O . GLU B 1 55 ? 10.023 17.656 24.219 1 98.56 55 GLU B O 1
ATOM 2325 N N . SER B 1 56 ? 10.062 16.891 22.156 1 98.5 56 SER B N 1
ATOM 2326 C CA . SER B 1 56 ? 10.57 18.141 21.594 1 98.5 56 SER B CA 1
ATOM 2327 C C . SER B 1 56 ? 9.555 19.266 21.75 1 98.5 56 SER B C 1
ATOM 2329 O O . SER B 1 56 ? 9.906 20.438 21.672 1 98.5 56 SER B O 1
ATOM 2331 N N . LEU B 1 57 ? 8.289 18.922 21.969 1 98.62 57 LEU B N 1
ATOM 2332 C CA . LEU B 1 57 ? 7.219 19.906 22.031 1 98.62 57 LEU B CA 1
ATOM 2333 C C . LEU B 1 57 ? 6.867 20.234 23.484 1 98.62 57 LEU B C 1
ATOM 2335 O O . LEU B 1 57 ? 6.027 21.094 23.75 1 98.62 57 LEU B O 1
ATOM 2339 N N . LYS B 1 58 ? 7.531 19.594 24.391 1 97.75 58 LYS B N 1
ATOM 2340 C CA . LYS B 1 58 ? 7.258 19.828 25.797 1 97.75 58 LYS B CA 1
ATOM 2341 C C . LYS B 1 58 ? 7.484 21.281 26.172 1 97.75 58 LYS B C 1
ATOM 2343 O O . LYS B 1 58 ? 8.477 21.891 25.766 1 97.75 58 LYS B O 1
ATOM 2348 N N . GLY B 1 59 ? 6.512 21.828 26.906 1 97.38 59 GLY B N 1
ATOM 2349 C CA . GLY B 1 59 ? 6.609 23.203 27.375 1 97.38 59 GLY B CA 1
ATOM 2350 C C . GLY B 1 59 ? 6.16 24.234 26.344 1 97.38 59 GLY B C 1
ATOM 2351 O O . GLY B 1 59 ? 6.055 25.422 26.641 1 97.38 59 GLY B O 1
ATOM 2352 N N . LYS B 1 60 ? 5.898 23.812 25.172 1 98.12 60 LYS B N 1
ATOM 2353 C CA . LYS B 1 60 ? 5.414 24.719 24.141 1 98.12 60 LYS B CA 1
ATOM 2354 C C . LYS B 1 60 ? 3.893 24.828 24.172 1 98.12 60 LYS B C 1
ATOM 2356 O O . LYS B 1 60 ? 3.199 23.859 24.484 1 98.12 60 LYS B O 1
ATOM 2361 N N . ALA B 1 61 ? 3.441 25.969 23.906 1 98.38 61 ALA B N 1
ATOM 2362 C CA . ALA B 1 61 ? 2.002 26.203 23.828 1 98.38 61 ALA B CA 1
ATOM 2363 C C . ALA B 1 61 ? 1.392 25.406 22.672 1 98.38 61 ALA B C 1
ATOM 2365 O O . ALA B 1 61 ? 2.094 25.031 21.719 1 98.38 61 ALA B O 1
ATOM 2366 N N . PRO B 1 62 ? 0.062 25.141 22.75 1 98.5 62 PRO B N 1
ATOM 2367 C CA . PRO B 1 62 ? -0.591 24.531 21.594 1 98.5 62 PRO B CA 1
ATOM 2368 C C . PRO B 1 62 ? -0.292 25.281 20.297 1 98.5 62 PRO B C 1
ATOM 2370 O O . PRO B 1 62 ? -0.17 26.5 20.297 1 98.5 62 PRO B O 1
ATOM 2373 N N . MET B 1 63 ? -0.231 24.562 19.234 1 98.88 63 MET B N 1
ATOM 2374 C CA . MET B 1 63 ? 0.15 25.141 17.938 1 98.88 63 MET B CA 1
ATOM 2375 C C . MET B 1 63 ? -0.683 24.547 16.812 1 98.88 63 MET B C 1
ATOM 2377 O O . MET B 1 63 ? -1.413 23.562 17.016 1 98.88 63 MET B O 1
ATOM 2381 N N . ASN B 1 64 ? -0.62 25.188 15.617 1 98.88 64 ASN B N 1
ATOM 2382 C CA . ASN B 1 64 ? -1.191 24.609 14.398 1 98.88 64 ASN B CA 1
ATOM 2383 C C . ASN B 1 64 ? -0.213 23.656 13.719 1 98.88 64 ASN B C 1
ATOM 2385 O O . ASN B 1 64 ? 0.948 24.016 13.492 1 98.88 64 ASN B O 1
ATOM 2389 N N . VAL B 1 65 ? -0.649 22.453 13.461 1 98.94 65 VAL B N 1
ATOM 2390 C CA . VAL B 1 65 ? 0.153 21.469 12.742 1 98.94 65 VAL B CA 1
ATOM 2391 C C . VAL B 1 65 ? -0.612 20.984 11.508 1 98.94 65 VAL B C 1
ATOM 2393 O O . VAL B 1 65 ? -1.845 20.969 11.508 1 98.94 65 VAL B O 1
ATOM 2396 N N . SER B 1 66 ? 0.105 20.656 10.469 1 98.94 66 SER B N 1
ATOM 2397 C CA . SER B 1 66 ? -0.589 20.203 9.266 1 98.94 66 SER B CA 1
ATOM 2398 C C . SER B 1 66 ? -0.005 18.891 8.75 1 98.94 66 SER B C 1
ATOM 2400 O O . SER B 1 66 ? 1.153 18.562 9.023 1 98.94 66 SER B O 1
ATOM 2402 N N . PHE B 1 67 ? -0.829 18.172 8.109 1 99 67 PHE B N 1
ATOM 2403 C CA . PHE B 1 67 ? -0.498 16.906 7.445 1 99 67 PHE B CA 1
ATOM 2404 C C . PHE B 1 67 ? -0.834 16.969 5.961 1 99 67 PHE B C 1
ATOM 2406 O O . PHE B 1 67 ? -1.895 17.469 5.582 1 99 67 PHE B O 1
ATOM 2413 N N . ASP B 1 68 ? 0.13 16.484 5.102 1 98.88 68 ASP B N 1
ATOM 2414 C CA . ASP B 1 68 ? -0.28 16.047 3.771 1 98.88 68 ASP B CA 1
ATOM 2415 C C . ASP B 1 68 ? -1.226 14.844 3.857 1 98.88 68 ASP B C 1
ATOM 2417 O O . ASP B 1 68 ? -1.36 14.227 4.918 1 98.88 68 ASP B O 1
ATOM 2421 N N . ILE B 1 69 ? -1.936 14.594 2.742 1 98.88 69 ILE B N 1
ATOM 2422 C CA . ILE B 1 69 ? -2.932 13.531 2.787 1 98.88 69 ILE B CA 1
ATOM 2423 C C . ILE B 1 69 ? -2.412 12.305 2.041 1 98.88 69 ILE B C 1
ATOM 2425 O O . ILE B 1 69 ? -2.184 11.25 2.645 1 98.88 69 ILE B O 1
ATOM 2429 N N . ASP B 1 70 ? -2.096 12.445 0.717 1 98.81 70 ASP B N 1
ATOM 2430 C CA . ASP B 1 70 ? -1.788 11.312 -0.153 1 98.81 70 ASP B CA 1
ATOM 2431 C C . ASP B 1 70 ? -0.423 10.719 0.183 1 98.81 70 ASP B C 1
ATOM 2433 O O . ASP B 1 70 ? 0.602 11.391 0.061 1 98.81 70 ASP B O 1
ATOM 2437 N N . ASP B 1 71 ? -0.456 9.391 0.641 1 98.44 71 ASP B N 1
ATOM 2438 C CA . ASP B 1 71 ? 0.708 8.586 0.995 1 98.44 71 ASP B CA 1
ATOM 2439 C C . ASP B 1 71 ? 1.387 9.125 2.252 1 98.44 71 ASP B C 1
ATOM 2441 O O . ASP B 1 71 ? 2.457 8.648 2.637 1 98.44 71 ASP B O 1
ATOM 2445 N N . THR B 1 72 ? 0.692 10.125 2.914 1 98.88 72 THR B N 1
ATOM 2446 C CA . THR B 1 72 ? 1.141 10.625 4.207 1 98.88 72 THR B CA 1
ATOM 2447 C C . THR B 1 72 ? 0.239 10.117 5.328 1 98.88 72 THR B C 1
ATOM 2449 O O . THR B 1 72 ? 0.618 9.203 6.07 1 98.88 72 THR B O 1
ATOM 2452 N N . VAL B 1 73 ? -1.014 10.516 5.328 1 98.94 73 VAL B N 1
ATOM 2453 C CA . VAL B 1 73 ? -1.905 10.008 6.363 1 98.94 73 VAL B CA 1
ATOM 2454 C C . VAL B 1 73 ? -2.721 8.844 5.82 1 98.94 73 VAL B C 1
ATOM 2456 O O . VAL B 1 73 ? -3.133 7.957 6.574 1 98.94 73 VAL B O 1
ATOM 2459 N N . LEU B 1 74 ? -2.941 8.805 4.496 1 98.88 74 LEU B N 1
ATOM 2460 C CA . LEU B 1 74 ? -3.643 7.738 3.793 1 98.88 74 LEU B CA 1
ATOM 2461 C C . LEU B 1 74 ? -2.74 7.094 2.748 1 98.88 74 LEU B C 1
ATOM 2463 O O . LEU B 1 74 ? -2.043 7.789 2.006 1 98.88 74 LEU B O 1
ATOM 2467 N N . ALA B 1 75 ? -2.664 5.758 2.76 1 98.62 75 ALA B N 1
ATOM 2468 C CA . ALA B 1 75 ? -2.203 5.082 1.549 1 98.62 75 ALA B CA 1
ATOM 2469 C C . ALA B 1 75 ? -3.262 5.141 0.451 1 98.62 75 ALA B C 1
ATOM 2471 O O . ALA B 1 75 ? -4.113 4.254 0.351 1 98.62 75 ALA B O 1
ATOM 2472 N N . SER B 1 76 ? -3.227 6.195 -0.434 1 98.69 76 SER B N 1
ATOM 2473 C CA . SER B 1 76 ? -4.32 6.551 -1.332 1 98.69 76 SER B CA 1
ATOM 2474 C C . SER B 1 76 ? -3.975 6.227 -2.781 1 98.69 76 SER B C 1
ATOM 2476 O O . SER B 1 76 ? -4.73 6.559 -3.695 1 98.69 76 SER B O 1
ATOM 2478 N N . SER B 1 77 ? -2.834 5.559 -3.033 1 98.56 77 SER B N 1
ATOM 2479 C CA . SER B 1 77 ? -2.328 5.344 -4.383 1 98.56 77 SER B CA 1
ATOM 2480 C C . SER B 1 77 ? -3.312 4.531 -5.219 1 98.56 77 SER B C 1
ATOM 2482 O O . SER B 1 77 ? -3.328 4.641 -6.449 1 98.56 77 SER B O 1
ATOM 2484 N N . GLY B 1 78 ? -4.172 3.721 -4.57 1 98.62 78 GLY B N 1
ATOM 2485 C CA . GLY B 1 78 ? -5.188 2.998 -5.32 1 98.62 78 GLY B CA 1
ATOM 2486 C C . GLY B 1 78 ? -6.121 3.912 -6.09 1 98.62 78 GLY B C 1
ATOM 2487 O O . GLY B 1 78 ? -6.492 3.613 -7.227 1 98.62 78 GLY B O 1
ATOM 2488 N N . CYS B 1 79 ? -6.508 5.027 -5.527 1 98.62 79 CYS B N 1
ATOM 2489 C CA . CYS B 1 79 ? -7.363 6 -6.195 1 98.62 79 CYS B CA 1
ATOM 2490 C C . CYS B 1 79 ? -6.656 6.617 -7.395 1 98.62 79 CYS B C 1
ATOM 2492 O O . CYS B 1 79 ? -7.27 6.828 -8.445 1 98.62 79 CYS B O 1
ATOM 2494 N N . PHE B 1 80 ? -5.367 6.895 -7.262 1 98.75 80 PHE B N 1
ATOM 2495 C CA . PHE B 1 80 ? -4.605 7.5 -8.344 1 98.75 80 PHE B CA 1
ATOM 2496 C C . PHE B 1 80 ? -4.348 6.492 -9.461 1 98.75 80 PHE B C 1
ATOM 2498 O O . PHE B 1 80 ? -4.371 6.844 -10.641 1 98.75 80 PHE B O 1
ATOM 2505 N N . TYR B 1 81 ? -4.098 5.246 -9.078 1 98.75 81 TYR B N 1
ATOM 2506 C CA . TYR B 1 81 ? -3.969 4.199 -10.086 1 98.75 81 TYR B CA 1
ATOM 2507 C C . TYR B 1 81 ? -5.238 4.086 -10.922 1 98.75 81 TYR B C 1
ATOM 2509 O O . TYR B 1 81 ? -5.18 4.094 -12.156 1 98.75 81 TYR B O 1
ATOM 2517 N N . TYR B 1 82 ? -6.383 4.008 -10.25 1 98.62 82 TYR B N 1
ATOM 2518 C CA . TYR B 1 82 ? -7.672 3.959 -10.93 1 98.62 82 TYR B CA 1
ATOM 2519 C C . TYR B 1 82 ? -7.844 5.16 -11.852 1 98.62 82 TYR B C 1
ATOM 2521 O O . TYR B 1 82 ? -8.227 5.004 -13.016 1 98.62 82 TYR B O 1
ATOM 2529 N N . GLY B 1 83 ? -7.637 6.355 -11.297 1 98.62 83 GLY B N 1
ATOM 2530 C CA . GLY B 1 83 ? -7.77 7.574 -12.078 1 98.62 83 GLY B CA 1
ATOM 2531 C C . GLY B 1 83 ? -6.922 7.57 -13.336 1 98.62 83 GLY B C 1
ATOM 2532 O O . GLY B 1 83 ? -7.398 7.941 -14.406 1 98.62 83 GLY B O 1
ATOM 2533 N N . LYS B 1 84 ? -5.645 7.148 -13.164 1 98.5 84 LYS B N 1
ATOM 2534 C CA . LYS B 1 84 ? -4.773 7.102 -14.328 1 98.5 84 LYS B CA 1
ATOM 2535 C C . LYS B 1 84 ? -5.309 6.129 -15.375 1 98.5 84 LYS B C 1
ATOM 2537 O O . LYS B 1 84 ? -5.348 6.449 -16.562 1 98.5 84 LYS B O 1
ATOM 2542 N N . GLN B 1 85 ? -5.742 4.922 -14.969 1 98.19 85 GLN B N 1
ATOM 2543 C CA . GLN B 1 85 ? -6.258 3.922 -15.906 1 98.19 85 GLN B CA 1
ATOM 2544 C C . GLN B 1 85 ? -7.488 4.438 -16.641 1 98.19 85 GLN B C 1
ATOM 2546 O O . GLN B 1 85 ? -7.672 4.164 -17.828 1 98.19 85 GLN B O 1
ATOM 2551 N N . LYS B 1 86 ? -8.336 5.191 -15.992 1 98.31 86 LYS B N 1
ATOM 2552 C CA . LYS B 1 86 ? -9.609 5.641 -16.547 1 98.31 86 LYS B CA 1
ATOM 2553 C C . LYS B 1 86 ? -9.406 6.855 -17.453 1 98.31 86 LYS B C 1
ATOM 2555 O O . LYS B 1 86 ? -9.984 6.926 -18.547 1 98.31 86 LYS B O 1
ATOM 2560 N N . TYR B 1 87 ? -8.594 7.816 -17.031 1 98.5 87 TYR B N 1
ATOM 2561 C CA . TYR B 1 87 ? -8.625 9.133 -17.656 1 98.5 87 TYR B CA 1
ATOM 2562 C C . TYR B 1 87 ? -7.426 9.328 -18.578 1 98.5 87 TYR B C 1
ATOM 2564 O O . TYR B 1 87 ? -7.488 10.102 -19.531 1 98.5 87 TYR B O 1
ATOM 2572 N N . SER B 1 88 ? -6.312 8.719 -18.297 1 97.94 88 SER B N 1
ATOM 2573 C CA . SER B 1 88 ? -5.125 8.852 -19.125 1 97.94 88 SER B CA 1
ATOM 2574 C C . SER B 1 88 ? -4.156 7.699 -18.906 1 97.94 88 SER B C 1
ATOM 2576 O O . SER B 1 88 ? -3.072 7.891 -18.359 1 97.94 88 SER B O 1
ATOM 2578 N N . PRO B 1 89 ? -4.445 6.48 -19.391 1 96.56 89 PRO B N 1
ATOM 2579 C CA . PRO B 1 89 ? -3.682 5.266 -19.094 1 96.56 89 PRO B CA 1
ATOM 2580 C C . PRO B 1 89 ? -2.232 5.352 -19.562 1 96.56 89 PRO B C 1
ATOM 2582 O O . PRO B 1 89 ? -1.366 4.637 -19.062 1 96.56 89 PRO B O 1
ATOM 2585 N N . ASN B 1 90 ? -1.916 6.316 -20.5 1 96.44 90 ASN B N 1
ATOM 2586 C CA . ASN B 1 90 ? -0.599 6.293 -21.125 1 96.44 90 ASN B CA 1
ATOM 2587 C C . ASN B 1 90 ? 0.247 7.488 -20.688 1 96.44 90 ASN B C 1
ATOM 2589 O O . ASN B 1 90 ? 1.389 7.637 -21.125 1 96.44 90 ASN B O 1
ATOM 2593 N N . ASP B 1 91 ? -0.305 8.352 -19.875 1 96.88 91 ASP B N 1
ATOM 2594 C CA . ASP B 1 91 ? 0.474 9.492 -19.406 1 96.88 91 ASP B CA 1
ATOM 2595 C C . ASP B 1 91 ? -0.132 10.086 -18.125 1 96.88 91 ASP B C 1
ATOM 2597 O O . ASP B 1 91 ? -1.044 9.5 -17.547 1 96.88 91 ASP B O 1
ATOM 2601 N N . TYR B 1 92 ? 0.345 11.18 -17.672 1 96.44 92 TYR B N 1
ATOM 2602 C CA . TYR B 1 92 ? -0.046 11.727 -16.375 1 96.44 92 TYR B CA 1
ATOM 2603 C C . TYR B 1 92 ? -1.002 12.906 -16.547 1 96.44 92 TYR B C 1
ATOM 2605 O O . TYR B 1 92 ? -1.183 13.703 -15.625 1 96.44 92 TYR B O 1
ATOM 2613 N N . SER B 1 93 ? -1.649 13.062 -17.672 1 97.19 93 SER B N 1
ATOM 2614 C CA . SER B 1 93 ? -2.52 14.203 -17.938 1 97.19 93 SER B CA 1
ATOM 2615 C C . SER B 1 93 ? -3.77 14.156 -17.062 1 97.19 93 SER B C 1
ATOM 2617 O O . SER B 1 93 ? -4.465 15.164 -16.906 1 97.19 93 SER B O 1
ATOM 2619 N N . TYR B 1 94 ? -4.035 12.953 -16.453 1 97.5 94 TYR B N 1
ATOM 2620 C CA . TYR B 1 94 ? -5.203 12.852 -15.586 1 97.5 94 TYR B CA 1
ATOM 2621 C C . TYR B 1 94 ? -5.074 13.781 -14.383 1 97.5 94 TYR B C 1
ATOM 2623 O O . TYR B 1 94 ? -6.082 14.25 -13.844 1 97.5 94 TYR B O 1
ATOM 2631 N N . LEU B 1 95 ? -3.91 14.18 -13.953 1 96.19 95 LEU B N 1
ATOM 2632 C CA . LEU B 1 95 ? -3.672 15.047 -12.805 1 96.19 95 LEU B CA 1
ATOM 2633 C C . LEU B 1 95 ? -4.133 16.469 -13.094 1 96.19 95 LEU B C 1
ATOM 2635 O O . LEU B 1 95 ? -4.305 17.266 -12.172 1 96.19 95 LEU B O 1
ATOM 2639 N N . LYS B 1 96 ? -4.285 16.812 -14.344 1 94.88 96 LYS B N 1
ATOM 2640 C CA . LYS B 1 96 ? -4.77 18.141 -14.734 1 94.88 96 LYS B CA 1
ATOM 2641 C C . LYS B 1 96 ? -6.238 18.078 -15.156 1 94.88 96 LYS B C 1
ATOM 2643 O O . LYS B 1 96 ? -6.809 19.078 -15.586 1 94.88 96 LYS B O 1
ATOM 2648 N N . ASN B 1 97 ? -6.855 16.938 -15.102 1 96.75 97 ASN B N 1
ATOM 2649 C CA . ASN B 1 97 ? -8.234 16.703 -15.516 1 96.75 97 ASN B CA 1
ATOM 2650 C C . ASN B 1 97 ? -9.211 16.922 -14.359 1 96.75 97 ASN B C 1
ATOM 2652 O O . ASN B 1 97 ? -9.234 16.141 -13.406 1 96.75 97 ASN B O 1
ATOM 2656 N N . GLN B 1 98 ? -10.125 17.922 -14.477 1 97.06 98 GLN B N 1
ATOM 2657 C CA . GLN B 1 98 ? -11.062 18.266 -13.406 1 97.06 98 GLN B CA 1
ATOM 2658 C C . GLN B 1 98 ? -12.031 17.125 -13.141 1 97.06 98 GLN B C 1
ATOM 2660 O O . GLN B 1 98 ? -12.453 16.906 -12 1 97.06 98 GLN B O 1
ATOM 2665 N N . GLU B 1 99 ? -12.375 16.344 -14.133 1 98.12 99 GLU B N 1
ATOM 2666 C CA . GLU B 1 99 ? -13.273 15.203 -13.938 1 98.12 99 GLU B CA 1
ATOM 2667 C C . GLU B 1 99 ? -12.656 14.164 -13.016 1 98.12 99 GLU B C 1
ATOM 2669 O O . GLU B 1 99 ? -13.359 13.555 -12.203 1 98.12 99 GLU B O 1
ATOM 2674 N N . PHE B 1 100 ? -11.375 13.984 -13.203 1 98.44 100 PHE B N 1
ATOM 2675 C CA . PHE B 1 100 ? -10.648 13.102 -12.297 1 98.44 100 PHE B CA 1
ATOM 2676 C C . PHE B 1 100 ? -10.758 13.586 -10.859 1 98.44 100 PHE B C 1
ATOM 2678 O O . PHE B 1 100 ? -11.133 12.82 -9.969 1 98.44 100 PHE B O 1
ATOM 2685 N N . TRP B 1 101 ? -10.508 14.812 -10.539 1 98.19 101 TRP B N 1
ATOM 2686 C CA . TRP B 1 101 ? -10.516 15.359 -9.188 1 98.19 101 TRP B CA 1
ATOM 2687 C C . TRP B 1 101 ? -11.922 15.375 -8.609 1 98.19 101 TRP B C 1
ATOM 2689 O O . TRP B 1 101 ? -12.117 15.125 -7.414 1 98.19 101 TRP B O 1
ATOM 2699 N N . ASP B 1 102 ? -12.945 15.688 -9.461 1 98.38 102 ASP B N 1
ATOM 2700 C CA . ASP B 1 102 ? -14.336 15.617 -9.031 1 98.38 102 ASP B CA 1
ATOM 2701 C C . ASP B 1 102 ? -14.688 14.219 -8.531 1 98.38 102 ASP B C 1
ATOM 2703 O O . ASP B 1 102 ? -15.391 14.07 -7.531 1 98.38 102 ASP B O 1
ATOM 2707 N N . GLU B 1 103 ? -14.164 13.281 -9.227 1 98.19 103 GLU B N 1
ATOM 2708 C CA . GLU B 1 103 ? -14.516 11.898 -8.906 1 98.19 103 GLU B CA 1
ATOM 2709 C C . GLU B 1 103 ? -13.758 11.406 -7.672 1 98.19 103 GLU B C 1
ATOM 2711 O O . GLU B 1 103 ? -14.367 10.875 -6.742 1 98.19 103 GLU B O 1
ATOM 2716 N N . ILE B 1 104 ? -12.453 11.57 -7.59 1 98.06 104 ILE B N 1
ATOM 2717 C CA . ILE B 1 104 ? -11.664 10.93 -6.543 1 98.06 104 ILE B CA 1
ATOM 2718 C C . ILE B 1 104 ? -11.938 11.609 -5.203 1 98.06 104 ILE B C 1
ATOM 2720 O O . ILE B 1 104 ? -11.977 10.953 -4.164 1 98.06 104 ILE B O 1
ATOM 2724 N N . ASN B 1 105 ? -12.156 12.922 -5.203 1 98.5 105 ASN B N 1
ATOM 2725 C CA . ASN B 1 105 ? -12.43 13.641 -3.963 1 98.5 105 ASN B CA 1
ATOM 2726 C C . ASN B 1 105 ? -13.82 13.312 -3.424 1 98.5 105 ASN B C 1
ATOM 2728 O O . ASN B 1 105 ? -14.125 13.594 -2.264 1 98.5 105 ASN B O 1
ATOM 2732 N N . ALA B 1 106 ? -14.688 12.742 -4.273 1 98.56 106 ALA B N 1
ATOM 2733 C CA . ALA B 1 106 ? -16.078 12.523 -3.906 1 98.56 106 ALA B CA 1
ATOM 2734 C C . ALA B 1 106 ? -16.297 11.102 -3.377 1 98.56 106 ALA B C 1
ATOM 2736 O O . ALA B 1 106 ? -17.438 10.641 -3.258 1 98.56 106 ALA B O 1
ATOM 2737 N N . GLY B 1 107 ? -15.219 10.398 -3.068 1 97.88 107 GLY B N 1
ATOM 2738 C CA . GLY B 1 107 ? -15.586 9.156 -2.41 1 97.88 107 GLY B CA 1
ATOM 2739 C C . GLY B 1 107 ? -14.547 8.055 -2.596 1 97.88 107 GLY B C 1
ATOM 2740 O O . GLY B 1 107 ? -14.656 6.992 -1.985 1 97.88 107 GLY B O 1
ATOM 2741 N N . CYS B 1 108 ? -13.516 8.227 -3.381 1 98.44 108 CYS B N 1
ATOM 2742 C CA . CYS B 1 108 ? -12.562 7.164 -3.666 1 98.44 108 CYS B CA 1
ATOM 2743 C C . CYS B 1 108 ? -11.797 6.77 -2.412 1 98.44 108 CYS B C 1
ATOM 2745 O O . CYS B 1 108 ? -11.422 5.605 -2.248 1 98.44 108 CYS B O 1
ATOM 2747 N N . ASP B 1 109 ? -11.68 7.645 -1.464 1 98.69 109 ASP B N 1
ATOM 2748 C CA . ASP B 1 109 ? -10.789 7.422 -0.327 1 98.69 109 ASP B CA 1
ATOM 2749 C C . ASP B 1 109 ? -11.422 6.465 0.683 1 98.69 109 ASP B C 1
ATOM 2751 O O . ASP B 1 109 ? -10.789 6.094 1.675 1 98.69 109 ASP B O 1
ATOM 2755 N N . LYS B 1 110 ? -12.633 5.98 0.421 1 98.44 110 LYS B N 1
ATOM 2756 C CA . LYS B 1 110 ? -13.148 4.855 1.198 1 98.44 110 LYS B CA 1
ATOM 2757 C C . LYS B 1 110 ? -12.273 3.619 1.016 1 98.44 110 LYS B C 1
ATOM 2759 O O . LYS B 1 110 ? -12.273 2.723 1.861 1 98.44 110 LYS B O 1
ATOM 2764 N N . TYR B 1 111 ? -11.453 3.613 -0.038 1 98.44 111 TYR B N 1
ATOM 2765 C CA . TYR B 1 111 ? -10.547 2.508 -0.327 1 98.44 111 TYR B CA 1
ATOM 2766 C C . TYR B 1 111 ? -9.117 2.848 0.096 1 98.44 111 TYR B C 1
ATOM 2768 O O . TYR B 1 111 ? -8.203 2.035 -0.067 1 98.44 111 TYR B O 1
ATOM 2776 N N . SER B 1 112 ? -8.836 4.055 0.574 1 98.75 112 SER B N 1
ATOM 2777 C CA . SER B 1 112 ? -7.516 4.453 1.049 1 98.75 112 SER B CA 1
ATOM 2778 C C . SER B 1 112 ? -7.289 4.008 2.49 1 98.75 112 SER B C 1
ATOM 2780 O O . SER B 1 112 ? -8.164 4.172 3.34 1 98.75 112 SER B O 1
ATOM 2782 N N . ILE B 1 113 ? -6.152 3.41 2.766 1 98.81 113 ILE B N 1
ATOM 2783 C CA . ILE B 1 113 ? -5.867 2.834 4.074 1 98.81 113 ILE B CA 1
ATOM 2784 C C . ILE B 1 113 ? -5.238 3.893 4.977 1 98.81 113 ILE B C 1
ATOM 2786 O O . ILE B 1 113 ? -4.195 4.465 4.645 1 98.81 113 ILE B O 1
ATOM 2790 N N . PRO B 1 114 ? -5.887 4.258 6.094 1 98.81 114 PRO B N 1
ATOM 2791 C CA . PRO B 1 114 ? -5.238 5.172 7.035 1 98.81 114 PRO B CA 1
ATOM 2792 C C . PRO B 1 114 ? -3.934 4.609 7.598 1 98.81 114 PRO B C 1
ATOM 2794 O O . PRO B 1 114 ? -3.873 3.439 7.977 1 98.81 114 PRO B O 1
ATOM 2797 N N . LYS B 1 115 ? -2.904 5.414 7.613 1 98.56 115 LYS B N 1
ATOM 2798 C CA . LYS B 1 115 ? -1.631 4.973 8.172 1 98.56 115 LYS B CA 1
ATOM 2799 C C . LYS B 1 115 ? -1.647 5.035 9.695 1 98.56 115 LYS B C 1
ATOM 2801 O O . LYS B 1 115 ? -2.168 5.988 10.281 1 98.56 115 LYS B O 1
ATOM 2806 N N . GLN B 1 116 ? -1.106 4.008 10.312 1 97.62 116 GLN B N 1
ATOM 2807 C CA . GLN B 1 116 ? -1.043 3.951 11.773 1 97.62 116 GLN B CA 1
ATOM 2808 C C . GLN B 1 116 ? -0.239 5.121 12.336 1 97.62 116 GLN B C 1
ATOM 2810 O O . GLN B 1 116 ? -0.602 5.691 13.367 1 97.62 116 GLN B O 1
ATOM 2815 N N . VAL B 1 117 ? 0.862 5.504 11.656 1 97.94 117 VAL B N 1
ATOM 2816 C CA . VAL B 1 117 ? 1.693 6.613 12.109 1 97.94 117 VAL B CA 1
ATOM 2817 C C . VAL B 1 117 ? 0.862 7.895 12.172 1 97.94 117 VAL B C 1
ATOM 2819 O O . VAL B 1 117 ? 1.038 8.719 13.07 1 97.94 117 VAL B O 1
ATOM 2822 N N . ALA B 1 118 ? -0.022 8.062 11.211 1 98.81 118 ALA B N 1
ATOM 2823 C CA . ALA B 1 118 ? -0.884 9.242 11.18 1 98.81 118 ALA B CA 1
ATOM 2824 C C . ALA B 1 118 ? -1.828 9.266 12.383 1 98.81 118 ALA B C 1
ATOM 2826 O O . ALA B 1 118 ? -1.987 10.297 13.039 1 98.81 118 ALA B O 1
ATOM 2827 N N . GLN B 1 119 ? -2.438 8.109 12.648 1 98.75 119 GLN B N 1
ATOM 2828 C CA . GLN B 1 119 ? -3.318 8.023 13.812 1 98.75 119 GLN B CA 1
ATOM 2829 C C . GLN B 1 119 ? -2.574 8.375 15.094 1 98.75 119 GLN B C 1
ATOM 2831 O O . GLN B 1 119 ? -3.072 9.156 15.906 1 98.75 119 GLN B O 1
ATOM 2836 N N . ASP B 1 120 ? -1.38 7.84 15.258 1 98.81 120 ASP B N 1
ATOM 2837 C CA . ASP B 1 120 ? -0.592 8.062 16.469 1 98.81 120 ASP B CA 1
ATOM 2838 C C . ASP B 1 120 ? -0.205 9.539 16.594 1 98.81 120 ASP B C 1
ATOM 2840 O O . ASP B 1 120 ? -0.288 10.109 17.688 1 98.81 120 ASP B O 1
ATOM 2844 N N . LEU B 1 121 ? 0.229 10.141 15.5 1 98.88 121 LEU B N 1
ATOM 2845 C CA . LEU B 1 121 ? 0.618 11.547 15.508 1 98.88 121 LEU B CA 1
ATOM 2846 C C . LEU B 1 121 ? -0.576 12.438 15.82 1 98.88 121 LEU B C 1
ATOM 2848 O O . LEU B 1 121 ? -0.468 13.359 16.641 1 98.88 121 LEU B O 1
ATOM 2852 N N . ILE B 1 122 ? -1.672 12.195 15.148 1 98.88 122 ILE B N 1
ATOM 2853 C CA . ILE B 1 122 ? -2.869 13.008 15.328 1 98.88 122 ILE B CA 1
ATOM 2854 C C . ILE B 1 122 ? -3.355 12.898 16.766 1 98.88 122 ILE B C 1
ATOM 2856 O O . ILE B 1 122 ? -3.697 13.914 17.391 1 98.88 122 ILE B O 1
ATOM 2860 N N . ASN B 1 123 ? -3.338 11.672 17.328 1 98.81 123 ASN B N 1
ATOM 2861 C CA . ASN B 1 123 ? -3.678 11.5 18.734 1 98.81 123 ASN B CA 1
ATOM 2862 C C . ASN B 1 123 ? -2.754 12.312 19.641 1 98.81 123 ASN B C 1
ATOM 2864 O O . ASN B 1 123 ? -3.217 12.992 20.547 1 98.81 123 ASN B O 1
ATOM 2868 N N . MET B 1 124 ? -1.466 12.227 19.375 1 98.81 124 MET B N 1
ATOM 2869 C CA . MET B 1 124 ? -0.476 12.938 20.188 1 98.81 124 MET B CA 1
ATOM 2870 C C . MET B 1 124 ? -0.727 14.445 20.141 1 98.81 124 MET B C 1
ATOM 2872 O O . MET B 1 124 ? -0.764 15.102 21.188 1 98.81 124 MET B O 1
ATOM 2876 N N . HIS B 1 125 ? -0.972 15.008 18.969 1 98.88 125 HIS B N 1
ATOM 2877 C CA . HIS B 1 125 ? -1.173 16.438 18.828 1 98.88 125 HIS B CA 1
ATOM 2878 C C . HIS B 1 125 ? -2.484 16.891 19.453 1 98.88 125 HIS B C 1
ATOM 2880 O O . HIS B 1 125 ? -2.553 17.953 20.062 1 98.88 125 HIS B O 1
ATOM 2886 N N . GLN B 1 126 ? -3.564 16.094 19.312 1 98.75 126 GLN B N 1
ATOM 2887 C CA . GLN B 1 126 ? -4.844 16.453 19.906 1 98.75 126 GLN B CA 1
ATOM 2888 C C . GLN B 1 126 ? -4.77 16.406 21.438 1 98.75 126 GLN B C 1
ATOM 2890 O O . GLN B 1 126 ? -5.367 17.234 22.125 1 98.75 126 GLN B O 1
ATOM 2895 N N . GLU B 1 127 ? -4.016 15.422 21.953 1 98.38 127 GLU B N 1
ATOM 2896 C CA . GLU B 1 127 ? -3.818 15.336 23.391 1 98.38 127 GLU B CA 1
ATOM 2897 C C . GLU B 1 127 ? -3.102 16.578 23.922 1 98.38 127 GLU B C 1
ATOM 2899 O O . GLU B 1 127 ? -3.363 17.016 25.047 1 98.38 127 GLU B O 1
ATOM 2904 N N . ARG B 1 128 ? -2.23 17.156 23.125 1 98.12 128 ARG B N 1
ATOM 2905 C CA . ARG B 1 128 ? -1.474 18.344 23.5 1 98.12 128 ARG B CA 1
ATOM 2906 C C . ARG B 1 128 ? -2.336 19.594 23.375 1 98.12 128 ARG B C 1
ATOM 2908 O O . ARG B 1 128 ? -1.976 20.656 23.891 1 98.12 128 ARG B O 1
ATOM 2915 N N . GLY B 1 129 ? -3.398 19.484 22.641 1 98.44 129 GLY B N 1
ATOM 2916 C CA . GLY B 1 129 ? -4.25 20.641 22.391 1 98.44 129 GLY B CA 1
ATOM 2917 C C . GLY B 1 129 ? -3.928 21.359 21.094 1 98.44 129 GLY B C 1
ATOM 2918 O O . GLY B 1 129 ? -4.418 22.453 20.844 1 98.44 129 GLY B O 1
ATOM 2919 N N . ASP B 1 130 ? -3.129 20.766 20.203 1 98.88 130 ASP B N 1
ATOM 2920 C CA . ASP B 1 130 ? -2.781 21.344 18.906 1 98.88 130 ASP B CA 1
ATOM 2921 C C . ASP B 1 130 ? -3.971 21.297 17.953 1 98.88 130 ASP B C 1
ATOM 2923 O O . ASP B 1 130 ? -4.848 20.438 18.078 1 98.88 130 ASP B O 1
ATOM 2927 N N . GLN B 1 131 ? -4.031 22.266 17.031 1 98.88 131 GLN B N 1
ATOM 2928 C CA . GLN B 1 131 ? -5.027 22.281 15.969 1 98.88 131 GLN B CA 1
ATOM 2929 C C . GLN B 1 131 ? -4.508 21.578 14.719 1 98.88 131 GLN B C 1
ATOM 2931 O O . GLN B 1 131 ? -3.416 21.875 14.234 1 98.88 131 GLN B O 1
ATOM 2936 N N . ILE B 1 132 ? -5.328 20.656 14.242 1 98.88 132 ILE B N 1
ATOM 2937 C CA . ILE B 1 132 ? -4.93 19.844 13.094 1 98.88 132 ILE B CA 1
ATOM 2938 C C . ILE B 1 132 ? -5.445 20.484 11.812 1 98.88 132 ILE B C 1
ATOM 2940 O O . ILE B 1 132 ? -6.617 20.859 11.727 1 98.88 132 ILE B O 1
ATOM 2944 N N . PHE B 1 133 ? -4.57 20.625 10.805 1 98.88 133 PHE B N 1
ATOM 2945 C CA . PHE B 1 133 ? -4.926 21 9.445 1 98.88 133 PHE B CA 1
ATOM 2946 C C . PHE B 1 133 ? -4.453 19.953 8.445 1 98.88 133 PHE B C 1
ATOM 2948 O O . PHE B 1 133 ? -3.439 19.281 8.664 1 98.88 133 PHE B O 1
ATOM 2955 N N . PHE B 1 134 ? -5.25 19.766 7.363 1 98.88 134 PHE B N 1
ATOM 2956 C CA . PHE B 1 134 ? -4.82 18.969 6.223 1 98.88 134 PHE B CA 1
ATOM 2957 C C . PHE B 1 134 ? -4.605 19.859 4.996 1 98.88 134 PHE B C 1
ATOM 2959 O O . PHE B 1 134 ? -5.469 20.656 4.641 1 98.88 134 PHE B O 1
ATOM 2966 N N . ILE B 1 135 ? -3.416 19.719 4.406 1 98.19 135 ILE B N 1
ATOM 2967 C CA . ILE B 1 135 ? -3.037 20.469 3.215 1 98.19 135 ILE B CA 1
ATOM 2968 C C . ILE B 1 135 ? -2.607 19.5 2.111 1 98.19 13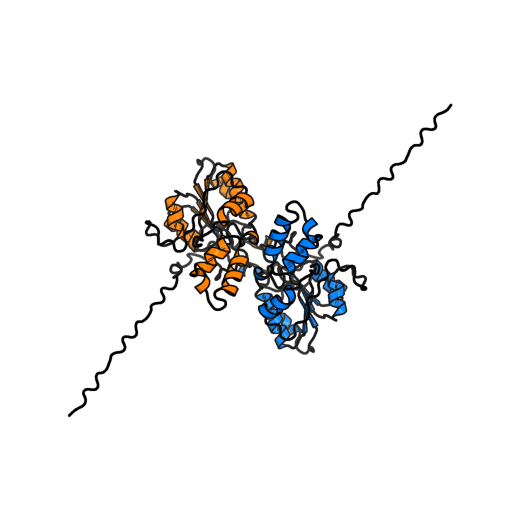5 ILE B C 1
ATOM 2970 O O . ILE B 1 135 ? -1.648 18.75 2.277 1 98.19 135 ILE B O 1
ATOM 2974 N N . THR B 1 136 ? -3.281 19.5 0.995 1 98.06 136 THR B N 1
ATOM 2975 C CA . THR B 1 136 ? -3.043 18.531 -0.065 1 98.06 136 THR B CA 1
ATOM 2976 C C . THR B 1 136 ? -2.791 19.234 -1.396 1 98.06 136 THR B C 1
ATOM 2978 O O . THR B 1 136 ? -3.27 20.344 -1.619 1 98.06 136 THR B O 1
ATOM 2981 N N . GLY B 1 137 ? -2.023 18.609 -2.262 1 95.88 137 GLY B N 1
ATOM 2982 C CA . GLY B 1 137 ? -1.794 19.094 -3.611 1 95.88 137 GLY B CA 1
ATOM 2983 C C . GLY B 1 137 ? -2.941 18.812 -4.559 1 95.88 137 GLY B C 1
ATOM 2984 O O . GLY B 1 137 ? -2.922 19.234 -5.715 1 95.88 137 GLY B O 1
ATOM 2985 N N . ARG B 1 138 ? -3.99 18.078 -4.09 1 97.25 138 ARG B N 1
ATOM 2986 C CA . ARG B 1 138 ? -5.148 17.797 -4.938 1 97.25 138 ARG B CA 1
ATOM 2987 C C . ARG B 1 138 ? -5.836 19.094 -5.367 1 97.25 138 ARG B C 1
ATOM 2989 O O . ARG B 1 138 ? -5.797 20.094 -4.648 1 97.25 138 ARG B O 1
ATOM 2996 N N . THR B 1 139 ? -6.449 19.031 -6.508 1 95.75 139 THR B N 1
ATOM 2997 C CA . THR B 1 139 ? -7.379 20.078 -6.93 1 95.75 139 THR B CA 1
ATOM 2998 C C . THR B 1 139 ? -8.758 19.844 -6.324 1 95.75 139 THR B C 1
ATOM 3000 O O . THR B 1 139 ? -9.258 18.719 -6.324 1 95.75 139 THR B O 1
ATOM 3003 N N . ALA B 1 140 ? -9.328 20.891 -5.773 1 95.69 140 ALA B N 1
ATOM 3004 C CA . ALA B 1 140 ? -10.656 20.781 -5.184 1 95.69 140 ALA B CA 1
ATOM 3005 C C . ALA B 1 140 ? -11.672 20.297 -6.215 1 95.69 140 ALA B C 1
ATOM 3007 O O . ALA B 1 140 ? -11.617 20.688 -7.383 1 95.69 140 ALA B O 1
ATOM 3008 N N . GLY B 1 141 ? -12.562 19.422 -5.785 1 95.44 141 GLY B N 1
ATOM 3009 C CA . GLY B 1 141 ? -13.664 18.969 -6.621 1 95.44 141 GLY B CA 1
ATOM 3010 C C . GLY B 1 141 ? -14.984 19.609 -6.262 1 95.44 141 GLY B C 1
ATOM 3011 O O . GLY B 1 141 ? -15.031 20.562 -5.465 1 95.44 141 GLY B O 1
ATOM 3012 N N . LYS B 1 142 ? -16.062 19.141 -6.828 1 96.69 142 LYS B N 1
ATOM 3013 C CA . LYS B 1 142 ? -17.406 19.656 -6.613 1 96.69 142 LYS B CA 1
ATOM 3014 C C . LYS B 1 142 ? -18 19.156 -5.305 1 96.69 142 LYS B C 1
ATOM 3016 O O . LYS B 1 142 ? -18.812 19.828 -4.68 1 96.69 142 LYS B O 1
ATOM 3021 N N . ASP B 1 143 ? -17.641 17.984 -4.93 1 98.06 143 ASP B N 1
ATOM 3022 C CA . ASP B 1 143 ? -18.125 17.312 -3.73 1 98.06 143 ASP B CA 1
ATOM 3023 C C . ASP B 1 143 ? -16.953 16.844 -2.861 1 98.06 143 ASP B C 1
ATOM 3025 O O . ASP B 1 143 ? -16.344 15.805 -3.139 1 98.06 143 ASP B O 1
ATOM 3029 N N . ASP B 1 144 ? -16.672 17.609 -1.798 1 98.25 144 ASP B N 1
ATOM 3030 C CA . ASP B 1 144 ? -15.578 17.25 -0.891 1 98.25 144 ASP B CA 1
ATOM 3031 C C . ASP B 1 144 ? -16.016 16.156 0.094 1 98.25 144 ASP B C 1
ATOM 3033 O O . ASP B 1 144 ? -16.609 16.469 1.138 1 98.25 144 ASP B O 1
ATOM 3037 N N . GLN B 1 145 ? -15.633 14.93 -0.123 1 98.69 145 GLN B N 1
ATOM 3038 C CA . GLN B 1 145 ? -15.875 13.852 0.829 1 98.69 145 GLN B CA 1
ATOM 3039 C C . GLN B 1 145 ? -14.594 13.461 1.564 1 98.69 145 GLN B C 1
ATOM 3041 O O . GLN B 1 145 ? -14.617 12.609 2.449 1 98.69 145 GLN B O 1
ATOM 3046 N N . VAL B 1 146 ? -13.508 14.148 1.194 1 98.88 146 VAL B N 1
ATOM 3047 C CA . VAL B 1 146 ? -12.227 13.898 1.848 1 98.88 146 VAL B CA 1
ATOM 3048 C C . VAL B 1 146 ? -12.266 14.43 3.279 1 98.88 146 VAL B C 1
ATOM 3050 O O . VAL B 1 146 ? -11.852 13.742 4.215 1 98.88 146 VAL B O 1
ATOM 3053 N N . THR B 1 147 ? -12.805 15.672 3.486 1 98.88 147 THR B N 1
ATOM 3054 C CA . THR B 1 147 ? -12.844 16.297 4.801 1 98.88 147 THR B CA 1
ATOM 3055 C C . THR B 1 147 ? -13.617 15.438 5.793 1 98.88 147 THR B C 1
ATOM 3057 O O . THR B 1 147 ? -13.07 15.039 6.824 1 98.88 147 THR B O 1
ATOM 3060 N N . PRO B 1 148 ? -14.867 15.062 5.504 1 98.81 148 PRO B N 1
ATOM 3061 C CA . PRO B 1 148 ? -15.578 14.258 6.504 1 98.81 148 PRO B CA 1
ATOM 3062 C C . PRO B 1 148 ? -14.969 12.875 6.684 1 98.81 148 PRO B C 1
ATOM 3064 O O . PRO B 1 148 ? -15.016 12.312 7.781 1 98.81 148 PRO B O 1
ATOM 3067 N N . LEU B 1 149 ? -14.391 12.312 5.656 1 98.81 149 LEU B N 1
ATOM 3068 C CA . LEU B 1 149 ? -13.75 11.008 5.781 1 98.81 149 LEU B CA 1
ATOM 3069 C C . LEU B 1 149 ? -12.578 11.07 6.75 1 98.81 149 LEU B C 1
ATOM 3071 O O . LEU B 1 149 ? -12.438 10.203 7.617 1 98.81 149 LEU B O 1
ATOM 3075 N N . LEU B 1 150 ? -11.734 12.102 6.605 1 98.94 150 LEU B N 1
ATOM 3076 C CA . LEU B 1 150 ? -10.578 12.25 7.488 1 98.94 150 LEU B CA 1
ATOM 3077 C C . LEU B 1 150 ? -11.023 12.469 8.93 1 98.94 150 LEU B C 1
ATOM 3079 O O . LEU B 1 150 ? -10.422 11.93 9.859 1 98.94 150 LEU B O 1
ATOM 3083 N N . GLU B 1 151 ? -12.055 13.273 9.117 1 98.94 151 GLU B N 1
ATOM 3084 C CA . GLU B 1 151 ? -12.609 13.523 10.445 1 98.94 151 GLU B CA 1
ATOM 3085 C C . GLU B 1 151 ? -13.008 12.227 11.133 1 98.94 151 GLU B C 1
ATOM 3087 O O . GLU B 1 151 ? -12.609 11.969 12.266 1 98.94 151 GLU B O 1
ATOM 3092 N N . LYS B 1 152 ? -13.758 11.43 10.398 1 98.5 152 LYS B N 1
ATOM 3093 C CA . LYS B 1 152 ? -14.242 10.164 10.945 1 98.5 152 LYS B CA 1
ATOM 3094 C C . LYS B 1 152 ? -13.102 9.172 11.141 1 98.5 152 LYS B C 1
ATOM 3096 O O . LYS B 1 152 ? -13 8.531 12.188 1 98.5 152 LYS B O 1
ATOM 3101 N N . THR B 1 153 ? -12.25 9.055 10.211 1 98.44 153 THR B N 1
ATOM 3102 C CA . THR B 1 153 ? -11.18 8.062 10.18 1 98.44 153 THR B CA 1
ATOM 3103 C C . THR B 1 153 ? -10.219 8.266 11.344 1 98.44 153 THR B C 1
ATOM 3105 O O . THR B 1 153 ? -9.836 7.309 12.016 1 98.44 153 THR B O 1
ATOM 3108 N N . PHE B 1 154 ? -9.859 9.477 11.586 1 98.81 154 PHE B N 1
ATOM 3109 C CA . PHE B 1 154 ? -8.812 9.742 12.57 1 98.81 154 PHE B CA 1
ATOM 3110 C C . PHE B 1 154 ? -9.406 10.305 13.852 1 98.81 154 PHE B C 1
ATOM 3112 O O . PHE B 1 154 ? -8.672 10.578 14.812 1 98.81 154 PHE B O 1
ATOM 3119 N N . GLY B 1 155 ? -10.711 10.469 13.953 1 98.5 155 GLY B N 1
ATOM 3120 C CA . GLY B 1 155 ? -11.344 11.031 15.141 1 98.5 155 GLY B CA 1
ATOM 3121 C C . GLY B 1 155 ? -10.898 12.453 15.43 1 98.5 155 GLY B C 1
ATOM 3122 O O . GLY B 1 155 ? -10.539 12.773 16.562 1 98.5 155 GLY B O 1
ATOM 3123 N N . ILE B 1 156 ? -10.977 13.289 14.414 1 98.69 156 ILE B N 1
ATOM 3124 C CA . ILE B 1 156 ? -10.539 14.672 14.578 1 98.69 156 ILE B CA 1
ATOM 3125 C C . ILE B 1 156 ? -11.578 15.453 15.367 1 98.69 156 ILE B C 1
ATOM 3127 O O . ILE B 1 156 ? -12.75 15.516 14.977 1 98.69 156 ILE B O 1
ATOM 3131 N N . LYS B 1 157 ? -11.352 16.109 16.438 1 97.25 157 LYS B N 1
ATOM 3132 C CA . LYS B 1 157 ? -12.289 16.797 17.312 1 97.25 157 LYS B CA 1
ATOM 3133 C C . LYS B 1 157 ? -12.68 18.156 16.734 1 97.25 157 LYS B C 1
ATOM 3135 O O . LYS B 1 157 ? -13.859 18.531 16.75 1 97.25 157 LYS B O 1
ATOM 3140 N N . ASN B 1 158 ? -11.828 19.031 16.297 1 98.06 158 ASN B N 1
ATOM 3141 C CA . ASN B 1 158 ? -12.055 20.328 15.672 1 98.06 158 ASN B CA 1
ATOM 3142 C C . ASN B 1 158 ? -11.602 20.344 14.211 1 98.06 158 ASN B C 1
ATOM 3144 O O . ASN B 1 158 ? -10.719 21.109 13.836 1 98.06 158 ASN B O 1
ATOM 3148 N N . MET B 1 159 ? -12.43 19.562 13.438 1 98.81 159 MET B N 1
ATOM 3149 C CA . MET B 1 159 ? -12.047 19.375 12.047 1 98.81 159 MET B CA 1
ATOM 3150 C C . MET B 1 159 ? -12.148 20.688 11.266 1 98.81 159 MET B C 1
ATOM 3152 O O . MET B 1 159 ? -13.18 21.359 11.305 1 98.81 159 MET B O 1
ATOM 3156 N N . GLN B 1 160 ? -11.055 21.047 10.633 1 98.69 160 GLN B N 1
ATOM 3157 C CA . GLN B 1 160 ? -11.039 22.125 9.664 1 98.69 160 GLN B CA 1
ATOM 3158 C C . GLN B 1 160 ? -11.188 21.594 8.242 1 98.69 160 GLN B C 1
ATOM 3160 O O . GLN B 1 160 ? -10.812 20.453 7.953 1 98.69 160 GLN B O 1
ATOM 3165 N N . PRO B 1 161 ? -11.797 22.422 7.34 1 98.31 161 PRO B N 1
ATOM 3166 C CA . PRO B 1 161 ? -11.844 21.969 5.949 1 98.31 161 PRO B CA 1
ATOM 3167 C C . PRO B 1 161 ? -10.461 21.672 5.375 1 98.31 161 PRO B C 1
ATOM 3169 O O . PRO B 1 161 ? -9.5 22.375 5.68 1 98.31 161 PRO B O 1
ATOM 3172 N N . VAL B 1 162 ? -10.391 20.625 4.555 1 98.38 162 VAL B N 1
ATOM 3173 C CA . VAL B 1 162 ? -9.148 20.312 3.852 1 98.38 162 VAL B CA 1
ATOM 3174 C C . VAL B 1 162 ? -8.758 21.469 2.949 1 98.38 162 VAL B C 1
ATOM 3176 O O . VAL B 1 162 ? -9.609 22.078 2.297 1 98.38 162 VAL B O 1
ATOM 3179 N N . ASN B 1 163 ? -7.461 21.828 2.986 1 96.88 163 ASN B N 1
ATOM 3180 C CA . ASN B 1 163 ? -6.906 22.812 2.062 1 96.88 163 ASN B CA 1
ATOM 3181 C C . ASN B 1 163 ? -6.422 22.172 0.771 1 96.88 163 ASN B C 1
ATOM 3183 O O . ASN B 1 163 ? -5.359 21.547 0.744 1 96.88 163 ASN B O 1
ATOM 3187 N N . PHE B 1 164 ? -7.219 22.297 -0.294 1 96.56 164 PHE B N 1
ATOM 3188 C CA . PHE B 1 164 ? -6.84 21.828 -1.618 1 96.56 164 PHE B CA 1
ATOM 3189 C C . PHE B 1 164 ? -6.004 22.859 -2.352 1 96.56 164 PHE B C 1
ATOM 3191 O O . PHE B 1 164 ? -6.52 23.906 -2.754 1 96.56 164 PHE B O 1
ATOM 3198 N N . MET B 1 165 ? -4.723 22.516 -2.611 1 94.25 165 MET B N 1
ATOM 3199 C CA . MET B 1 165 ? -3.801 23.516 -3.125 1 94.25 165 MET B CA 1
ATOM 3200 C C . MET B 1 165 ? -3.604 23.359 -4.629 1 94.25 165 MET B C 1
ATOM 3202 O O . MET B 1 165 ? -2.895 24.156 -5.254 1 94.25 165 MET B O 1
ATOM 3206 N N . GLY B 1 166 ? -4.309 22.203 -5.164 1 90.38 166 GLY B N 1
ATOM 3207 C CA . GLY B 1 166 ? -4.195 22.016 -6.602 1 90.38 166 GLY B CA 1
ATOM 3208 C C . GLY B 1 166 ? -4.91 23.078 -7.402 1 90.38 166 GLY B C 1
ATOM 3209 O O . GLY B 1 166 ? -5.938 23.609 -6.969 1 90.38 166 GLY B O 1
ATOM 3210 N N . GLY B 1 167 ? -4.539 23.312 -8.672 1 69.94 167 GLY B N 1
ATOM 3211 C CA . GLY B 1 167 ? -5.195 24.281 -9.539 1 69.94 167 GLY B CA 1
ATOM 3212 C C . GLY B 1 167 ? -5.148 25.688 -8.992 1 69.94 167 GLY B C 1
ATOM 3213 O O . GLY B 1 167 ? -5.523 26.641 -9.688 1 69.94 167 GLY B O 1
ATOM 3214 N N . HIS B 1 168 ? -5.188 25.672 -7.727 1 56.44 168 HIS B N 1
ATOM 3215 C CA . HIS B 1 168 ? -5.305 26.984 -7.117 1 56.44 168 HIS B CA 1
ATOM 3216 C C . HIS B 1 168 ? -4.133 27.875 -7.508 1 56.44 168 HIS B C 1
ATOM 3218 O O . HIS B 1 168 ? -2.979 27.453 -7.477 1 56.44 168 HIS B O 1
ATOM 3224 N N . GLY B 1 169 ? -4.348 28.469 -8.641 1 48.97 169 GLY B N 1
ATOM 3225 C CA . GLY B 1 169 ? -3.43 29.594 -8.773 1 48.97 169 GLY B CA 1
ATOM 3226 C C . GLY B 1 169 ? -2.771 29.984 -7.461 1 48.97 169 GLY B C 1
ATOM 3227 O O . GLY B 1 169 ? -3.312 29.719 -6.387 1 48.97 169 GLY B O 1
ATOM 3228 N N . GLN B 1 170 ? -1.431 29.75 -7.535 1 49.72 170 GLN B N 1
ATOM 3229 C CA . GLN B 1 170 ? -0.63 30.344 -6.469 1 49.72 170 GLN B CA 1
ATOM 3230 C C . GLN B 1 170 ? -1.408 31.438 -5.734 1 49.72 170 GLN B C 1
ATOM 3232 O O . GLN B 1 170 ? -1.861 32.406 -6.352 1 49.72 170 GLN B O 1
ATOM 3237 N N . ASP B 1 171 ? -2.258 30.859 -4.797 1 51.81 171 ASP B N 1
ATOM 3238 C CA . ASP B 1 171 ? -2.775 31.906 -3.93 1 51.81 171 ASP B CA 1
ATOM 3239 C C . ASP B 1 171 ? -1.924 33.188 -4.039 1 51.81 171 ASP B C 1
ATOM 3241 O O . ASP B 1 171 ? -0.857 33.156 -4.656 1 51.81 171 ASP B O 1
ATOM 3245 N N . LYS B 1 172 ? -2.607 34.156 -3.502 1 60.19 172 LYS B N 1
ATOM 3246 C CA . LYS B 1 172 ? -2.09 35.5 -3.297 1 60.19 172 LYS B CA 1
ATOM 3247 C C . LYS B 1 172 ? -0.659 35.469 -2.768 1 60.19 172 LYS B C 1
ATOM 3249 O O . LYS B 1 172 ? 0.065 36.469 -2.857 1 60.19 172 LYS B O 1
ATOM 3254 N N . LEU B 1 173 ? -0.313 34.062 -2.354 1 67.94 173 LEU B N 1
ATOM 3255 C CA . LEU B 1 173 ? 1.045 34.062 -1.818 1 67.94 173 LEU B CA 1
ATOM 3256 C C . LEU B 1 173 ? 2.025 33.5 -2.846 1 67.94 173 LEU B C 1
ATOM 3258 O O . LEU B 1 173 ? 1.743 32.5 -3.496 1 67.94 173 LEU B O 1
ATOM 3262 N N . LYS B 1 174 ? 2.631 34.188 -3.57 1 79.06 174 LYS B N 1
ATOM 3263 C CA . LYS B 1 174 ? 3.656 33.906 -4.566 1 79.06 174 LYS B CA 1
ATOM 3264 C C . LYS B 1 174 ? 4.699 32.938 -4.016 1 79.06 174 LYS B C 1
ATOM 3266 O O . LYS B 1 174 ? 5.883 33.281 -3.93 1 79.06 174 LYS B O 1
ATOM 3271 N N . THR B 1 175 ? 4.258 31.594 -3.662 1 87.94 175 THR B N 1
ATOM 3272 C CA . THR B 1 175 ? 5.223 30.625 -3.156 1 87.94 175 THR B CA 1
ATOM 3273 C C . THR B 1 175 ? 5.691 29.688 -4.273 1 87.94 175 THR B C 1
ATOM 3275 O O . THR B 1 175 ? 4.969 29.469 -5.246 1 87.94 175 THR B O 1
ATOM 3278 N N . LYS B 1 176 ? 6.867 29.234 -4.129 1 89 176 LYS B N 1
ATOM 3279 C CA . LYS B 1 176 ? 7.449 28.281 -5.074 1 89 176 LYS B CA 1
ATOM 3280 C C . LYS B 1 176 ? 6.758 26.922 -4.984 1 89 176 LYS B C 1
ATOM 3282 O O . LYS B 1 176 ? 6.488 26.281 -6.004 1 89 176 LYS B O 1
ATOM 3287 N N . TYR B 1 177 ? 6.512 26.484 -3.762 1 91.88 177 TYR B N 1
ATOM 3288 C CA . TYR B 1 177 ? 5.828 25.234 -3.508 1 91.88 177 TYR B CA 1
ATOM 3289 C C . TYR B 1 177 ? 4.383 25.469 -3.088 1 91.88 177 TYR B C 1
ATOM 3291 O O . TYR B 1 177 ? 4.109 26.297 -2.217 1 91.88 177 TYR B O 1
ATOM 3299 N N . ASN B 1 178 ? 3.428 24.719 -3.719 1 89 178 ASN B N 1
ATOM 3300 C CA . ASN B 1 178 ? 2.002 24.984 -3.572 1 89 178 ASN B CA 1
ATOM 3301 C C . ASN B 1 178 ? 1.559 24.891 -2.115 1 89 178 ASN B C 1
ATOM 3303 O O . ASN B 1 178 ? 0.765 25.703 -1.645 1 89 178 ASN B O 1
ATOM 3307 N N . LYS B 1 179 ? 2.127 23.969 -1.385 1 94.31 179 LYS B N 1
ATOM 3308 C CA . LYS B 1 179 ? 1.643 23.734 -0.025 1 94.31 179 LYS B CA 1
ATOM 3309 C C . LYS B 1 179 ? 2.197 24.797 0.934 1 94.31 179 LYS B C 1
ATOM 3311 O O . LYS B 1 179 ? 1.682 24.969 2.039 1 94.31 179 LYS B O 1
ATOM 3316 N N . ALA B 1 180 ? 3.26 25.516 0.515 1 95.75 180 ALA B N 1
ATOM 3317 C CA . ALA B 1 180 ? 3.799 26.594 1.35 1 95.75 180 ALA B CA 1
ATOM 3318 C C . ALA B 1 180 ? 2.752 27.672 1.6 1 95.75 180 ALA B C 1
ATOM 3320 O O . ALA B 1 180 ? 2.684 28.234 2.693 1 95.75 180 ALA B O 1
ATOM 3321 N N . ALA B 1 181 ? 1.909 27.938 0.654 1 93.94 181 ALA B N 1
ATOM 3322 C CA . ALA B 1 181 ? 0.862 28.953 0.799 1 93.94 181 ALA B CA 1
ATOM 3323 C C . ALA B 1 181 ? -0.137 28.547 1.881 1 93.94 181 ALA B C 1
ATOM 3325 O O . ALA B 1 181 ? -0.568 29.391 2.676 1 93.94 181 ALA B O 1
ATOM 3326 N N . GLY B 1 182 ? -0.528 27.25 1.883 1 94.62 182 GLY B N 1
ATOM 3327 C CA . GLY B 1 182 ? -1.419 26.766 2.922 1 94.62 182 GLY B CA 1
ATOM 3328 C C . GLY B 1 182 ? -0.798 26.797 4.305 1 94.62 182 GLY B C 1
ATOM 3329 O O . GLY B 1 182 ? -1.462 27.156 5.281 1 94.62 182 GLY B O 1
ATOM 3330 N N . ILE B 1 183 ? 0.479 26.438 4.344 1 97.56 183 ILE B N 1
ATOM 3331 C CA . ILE B 1 183 ? 1.235 26.438 5.594 1 97.56 183 ILE B CA 1
ATOM 3332 C C . ILE B 1 183 ? 1.277 27.844 6.164 1 97.56 183 ILE B C 1
ATOM 3334 O O . ILE B 1 183 ? 0.988 28.062 7.344 1 97.56 183 ILE B O 1
ATOM 3338 N N . LEU B 1 184 ? 1.562 28.828 5.316 1 96.5 184 LEU B N 1
ATOM 3339 C CA . LEU B 1 184 ? 1.656 30.219 5.738 1 96.5 184 LEU B CA 1
ATOM 3340 C C . LEU B 1 184 ? 0.283 30.766 6.117 1 96.5 184 LEU B C 1
ATOM 3342 O O . LEU B 1 184 ? 0.142 31.453 7.129 1 96.5 184 LEU B O 1
ATOM 3346 N N . LYS B 1 185 ? -0.722 30.469 5.379 1 94.44 185 LYS B N 1
ATOM 3347 C CA . LYS B 1 185 ? -2.082 30.953 5.594 1 94.44 185 LYS B CA 1
ATOM 3348 C C . LYS B 1 185 ? -2.584 30.594 6.984 1 94.44 185 LYS B C 1
ATOM 3350 O O . LYS B 1 185 ? -3.289 31.375 7.625 1 94.44 185 LYS B O 1
ATOM 3355 N N . HIS B 1 186 ? -2.199 29.422 7.488 1 97.25 186 HIS B N 1
ATOM 3356 C CA . HIS B 1 186 ? -2.781 28.922 8.727 1 97.25 186 HIS B CA 1
ATOM 3357 C C . HIS B 1 186 ? -1.778 28.969 9.875 1 97.25 186 HIS B C 1
ATOM 3359 O O . HIS B 1 186 ? -1.998 28.375 10.93 1 97.25 186 HIS B O 1
ATOM 3365 N N . ASN B 1 187 ? -0.657 29.672 9.656 1 98.19 187 ASN B N 1
ATOM 3366 C CA . ASN B 1 187 ? 0.375 29.812 10.68 1 98.19 187 ASN B CA 1
ATOM 3367 C C . ASN B 1 187 ? 0.805 28.469 11.25 1 98.19 187 ASN B C 1
ATOM 3369 O O . ASN B 1 187 ? 0.834 28.281 12.469 1 98.19 187 ASN B O 1
ATOM 3373 N N . ILE B 1 188 ? 0.986 27.531 10.375 1 98.75 188 ILE B N 1
ATOM 3374 C CA . ILE B 1 188 ? 1.435 26.188 10.75 1 98.75 188 ILE B CA 1
ATOM 3375 C C . ILE B 1 188 ? 2.848 26.266 11.328 1 98.75 188 ILE B C 1
ATOM 3377 O O . ILE B 1 188 ? 3.695 27 10.812 1 98.75 188 ILE B O 1
ATOM 3381 N N . GLN B 1 189 ? 3.129 25.5 12.328 1 98.81 189 GLN B N 1
ATOM 3382 C CA . GLN B 1 189 ? 4.465 25.484 12.906 1 98.81 189 GLN B CA 1
ATOM 3383 C C . GLN B 1 189 ? 5.184 24.172 12.625 1 98.81 189 GLN B C 1
ATOM 3385 O O . GLN B 1 189 ? 6.406 24.094 12.742 1 98.81 189 GLN B O 1
ATOM 3390 N N . LEU B 1 190 ? 4.434 23.125 12.312 1 98.88 190 LEU B N 1
ATOM 3391 C CA . LEU B 1 190 ? 4.945 21.781 12.039 1 98.88 190 LEU B CA 1
ATOM 3392 C C . LEU B 1 190 ? 4.148 21.125 10.922 1 98.88 190 LEU B C 1
ATOM 3394 O O . LEU B 1 190 ? 2.916 21.078 10.977 1 98.88 190 LEU B O 1
ATOM 3398 N N . HIS B 1 191 ? 4.844 20.672 9.852 1 98.94 191 HIS B N 1
ATOM 3399 C CA . HIS B 1 191 ? 4.191 20 8.719 1 98.94 191 HIS B CA 1
ATOM 3400 C C . HIS B 1 191 ? 4.734 18.594 8.516 1 98.94 191 HIS B C 1
ATOM 3402 O O . HIS B 1 191 ? 5.953 18.391 8.516 1 98.94 191 HIS B O 1
ATOM 3408 N N . TYR B 1 192 ? 3.855 17.594 8.391 1 98.94 192 TYR B N 1
ATOM 3409 C CA . TYR B 1 192 ? 4.199 16.203 8.102 1 98.94 192 TYR B CA 1
ATOM 3410 C C . TYR B 1 192 ? 3.867 15.859 6.652 1 98.94 192 TYR B C 1
ATOM 3412 O O . TYR B 1 192 ? 2.762 16.125 6.18 1 98.94 192 TYR B O 1
ATOM 3420 N N . GLY B 1 193 ? 4.773 15.273 5.926 1 98.88 193 GLY B N 1
ATOM 3421 C CA . GLY B 1 193 ? 4.496 14.875 4.555 1 98.88 193 GLY B CA 1
ATOM 3422 C C . GLY B 1 193 ? 5.453 13.812 4.039 1 98.88 193 GLY B C 1
ATOM 3423 O O . GLY B 1 193 ? 6.559 13.656 4.566 1 98.88 193 GLY B O 1
ATOM 3424 N N . ASP B 1 194 ? 5.121 13.141 2.969 1 98.62 194 ASP B N 1
ATOM 3425 C CA . ASP B 1 194 ? 5.941 12.055 2.441 1 98.62 194 ASP B CA 1
ATOM 3426 C C . ASP B 1 194 ? 6.812 12.539 1.283 1 98.62 194 ASP B C 1
ATOM 3428 O O . ASP B 1 194 ? 7.816 11.914 0.95 1 98.62 194 ASP B O 1
ATOM 3432 N N . SER B 1 195 ? 6.375 13.641 0.618 1 97.69 195 SER B N 1
ATOM 3433 C CA . SER B 1 195 ? 7 14.016 -0.646 1 97.69 195 SER B CA 1
ATOM 3434 C C . SER B 1 195 ? 8.102 15.055 -0.43 1 97.69 195 SER B C 1
ATOM 3436 O O . SER B 1 195 ? 8.141 15.711 0.609 1 97.69 195 SER B O 1
ATOM 3438 N N . ASP B 1 196 ? 9 15.148 -1.428 1 97.44 196 ASP B N 1
ATOM 3439 C CA . ASP B 1 196 ? 9.984 16.234 -1.435 1 97.44 196 ASP B CA 1
ATOM 3440 C C . ASP B 1 196 ? 9.297 17.594 -1.385 1 97.44 196 ASP B C 1
ATOM 3442 O O . ASP B 1 196 ? 9.75 18.5 -0.674 1 97.44 196 ASP B O 1
ATOM 3446 N N . ASP B 1 197 ? 8.125 17.719 -2.084 1 95.69 197 ASP B N 1
ATOM 3447 C CA . ASP B 1 197 ? 7.395 18.984 -2.121 1 95.69 197 ASP B CA 1
ATOM 3448 C C . ASP B 1 197 ? 6.918 19.375 -0.726 1 95.69 197 ASP B C 1
ATOM 3450 O O . ASP B 1 197 ? 6.855 20.562 -0.4 1 95.69 197 ASP B O 1
ATOM 3454 N N . ASP B 1 198 ? 6.566 18.406 0.08 1 98.06 198 ASP B N 1
ATOM 3455 C CA . ASP B 1 198 ? 6.141 18.703 1.446 1 98.06 198 ASP B CA 1
ATOM 3456 C C . ASP B 1 198 ? 7.281 19.297 2.262 1 98.06 198 ASP B C 1
ATOM 3458 O O . ASP B 1 198 ? 7.102 20.312 2.943 1 98.06 198 ASP B O 1
ATOM 3462 N N . ILE B 1 199 ? 8.445 18.656 2.189 1 98.56 199 ILE B N 1
ATOM 3463 C CA . ILE B 1 199 ? 9.602 19.062 2.973 1 98.56 199 ILE B CA 1
ATOM 3464 C C . ILE B 1 199 ? 10.094 20.438 2.488 1 98.56 199 ILE B C 1
ATOM 3466 O O . ILE B 1 199 ? 10.406 21.312 3.295 1 98.56 199 ILE B O 1
ATOM 3470 N N . LEU B 1 200 ? 10.062 20.609 1.199 1 97.75 200 LEU B N 1
ATOM 3471 C CA . LEU B 1 200 ? 10.531 21.859 0.622 1 97.75 200 LEU B CA 1
ATOM 3472 C C . LEU B 1 200 ? 9.547 22.984 0.885 1 97.75 200 LEU B C 1
ATOM 3474 O O . LEU B 1 200 ? 9.938 24.141 1.063 1 97.75 200 LEU B O 1
ATOM 3478 N N . ALA B 1 201 ? 8.25 22.688 0.91 1 97.19 201 ALA B N 1
ATOM 3479 C CA . ALA B 1 201 ? 7.246 23.688 1.274 1 97.19 201 ALA B CA 1
ATOM 3480 C C . ALA B 1 201 ? 7.434 24.156 2.717 1 97.19 201 ALA B C 1
ATOM 3482 O O . ALA B 1 201 ? 7.344 25.344 3.006 1 97.19 201 ALA B O 1
ATOM 3483 N N . ALA B 1 202 ? 7.676 23.219 3.645 1 98.62 202 ALA B N 1
ATOM 3484 C CA . ALA B 1 202 ? 7.934 23.562 5.039 1 98.62 202 ALA B CA 1
ATOM 3485 C C . ALA B 1 202 ? 9.18 24.438 5.164 1 98.62 202 ALA B C 1
ATOM 3487 O O . ALA B 1 202 ? 9.18 25.438 5.891 1 98.62 202 ALA B O 1
ATOM 3488 N N . LYS B 1 203 ? 10.219 24.094 4.422 1 98.06 203 LYS B N 1
ATOM 3489 C CA . LYS B 1 203 ? 11.461 24.875 4.422 1 98.06 203 LYS B CA 1
ATOM 3490 C C . LYS B 1 203 ? 11.219 26.281 3.898 1 98.06 203 LYS B C 1
ATOM 3492 O O . LYS B 1 203 ? 11.695 27.266 4.48 1 98.06 203 LYS B O 1
ATOM 3497 N N . GLU B 1 204 ? 10.477 26.359 2.791 1 96.38 204 GLU B N 1
ATOM 3498 C CA . GLU B 1 204 ? 10.156 27.656 2.217 1 96.38 204 GLU B CA 1
ATOM 3499 C C . GLU B 1 204 ? 9.383 28.531 3.209 1 96.38 204 GLU B C 1
ATOM 3501 O O . GLU B 1 204 ? 9.602 29.734 3.285 1 96.38 204 GLU B O 1
ATOM 3506 N N . ALA B 1 205 ? 8.508 27.938 3.969 1 97.38 205 ALA B N 1
ATOM 3507 C CA . ALA B 1 205 ? 7.672 28.656 4.934 1 97.38 205 ALA B CA 1
ATOM 3508 C C . ALA B 1 205 ? 8.445 28.938 6.219 1 97.38 205 ALA B C 1
ATOM 3510 O O . ALA B 1 205 ? 7.957 29.641 7.102 1 97.38 205 ALA B O 1
ATOM 3511 N N . GLY B 1 206 ? 9.617 28.328 6.367 1 98.19 206 GLY B N 1
ATOM 3512 C CA . GLY B 1 206 ? 10.461 28.562 7.531 1 98.19 206 GLY B CA 1
ATOM 3513 C C . GLY B 1 206 ? 10.008 27.797 8.758 1 98.19 206 GLY B C 1
ATOM 3514 O O . GLY B 1 206 ? 10.156 28.281 9.891 1 98.19 206 GLY B O 1
ATOM 3515 N N . ILE B 1 207 ? 9.414 26.688 8.57 1 98.81 207 ILE B N 1
ATOM 3516 C CA . ILE B 1 207 ? 8.914 25.938 9.711 1 98.81 207 ILE B CA 1
ATOM 3517 C C . ILE B 1 207 ? 9.516 24.531 9.719 1 98.81 207 ILE B C 1
ATOM 3519 O O . ILE B 1 207 ? 10.219 24.156 8.781 1 98.81 207 ILE B O 1
ATOM 3523 N N . ARG B 1 208 ? 9.258 23.75 10.781 1 98.75 208 ARG B N 1
ATOM 3524 C CA . ARG B 1 208 ? 9.703 22.359 10.945 1 98.75 208 ARG B CA 1
ATOM 3525 C C . ARG B 1 208 ? 8.914 21.422 10.039 1 98.75 208 ARG B C 1
ATOM 3527 O O . ARG B 1 208 ? 7.688 21.359 10.117 1 98.75 208 ARG B O 1
ATOM 3534 N N . GLY B 1 209 ? 9.586 20.766 9.109 1 98.88 209 GLY B N 1
ATOM 3535 C CA . GLY B 1 209 ? 9.031 19.703 8.289 1 98.88 209 GLY B CA 1
ATOM 3536 C C . GLY B 1 209 ? 9.539 18.328 8.672 1 98.88 209 GLY B C 1
ATOM 3537 O O . GLY B 1 209 ? 10.742 18.125 8.836 1 98.88 209 GLY B O 1
ATOM 3538 N N . ILE B 1 210 ? 8.672 17.406 8.852 1 98.88 210 ILE B N 1
ATOM 3539 C CA . ILE B 1 210 ? 9.055 16.031 9.203 1 98.88 210 ILE B CA 1
ATOM 3540 C C . ILE B 1 210 ? 8.562 15.07 8.125 1 98.88 210 ILE B C 1
ATOM 3542 O O . ILE B 1 210 ? 7.398 15.125 7.727 1 98.88 210 ILE B O 1
ATOM 3546 N N . ARG B 1 211 ? 9.484 14.242 7.688 1 98.56 211 ARG B N 1
ATOM 3547 C CA . ARG B 1 211 ? 9.219 13.289 6.609 1 98.56 211 ARG B CA 1
ATOM 3548 C C . ARG B 1 211 ? 8.484 12.055 7.133 1 98.56 211 ARG B C 1
ATOM 3550 O O . ARG B 1 211 ? 8.883 11.477 8.148 1 98.56 211 ARG B O 1
ATOM 3557 N N . VAL B 1 212 ? 7.367 11.734 6.539 1 98.38 212 VAL B N 1
ATOM 3558 C CA . VAL B 1 212 ? 6.699 10.445 6.695 1 98.38 212 VAL B CA 1
ATOM 3559 C C . VAL B 1 212 ? 7.082 9.523 5.539 1 98.38 212 VAL B C 1
ATOM 3561 O O . VAL B 1 212 ? 7.055 9.938 4.379 1 98.38 212 VAL B O 1
ATOM 3564 N N . LEU B 1 213 ? 7.391 8.305 5.832 1 96.31 213 LEU B N 1
ATOM 3565 C CA . LEU B 1 213 ? 7.832 7.398 4.777 1 96.31 213 LEU B CA 1
ATOM 3566 C C . LEU B 1 213 ? 6.664 7 3.881 1 96.31 213 LEU B C 1
ATOM 3568 O O . LEU B 1 213 ? 5.562 6.734 4.367 1 96.31 213 LEU B O 1
ATOM 3572 N N . ARG B 1 214 ? 6.996 7.027 2.609 1 95.75 214 ARG B N 1
ATOM 3573 C CA . ARG B 1 214 ? 6.031 6.586 1.605 1 95.75 214 ARG B CA 1
ATOM 3574 C C . ARG B 1 214 ? 5.934 5.066 1.57 1 95.75 214 ARG B C 1
ATOM 3576 O O . ARG B 1 214 ? 6.945 4.371 1.674 1 95.75 214 ARG B O 1
ATOM 3583 N N . THR B 1 215 ? 4.695 4.512 1.503 1 95.88 215 THR B N 1
ATOM 3584 C CA . THR B 1 215 ? 4.512 3.066 1.399 1 95.88 215 THR B CA 1
ATOM 3585 C C . THR B 1 215 ? 5.109 2.537 0.098 1 95.88 215 THR B C 1
ATOM 3587 O O . THR B 1 215 ? 5.129 3.242 -0.913 1 95.88 215 THR B O 1
ATOM 3590 N N . THR B 1 216 ? 5.457 1.283 0.084 1 94.06 216 THR B N 1
ATOM 3591 C CA . THR B 1 216 ? 6.207 0.736 -1.043 1 94.06 216 THR B CA 1
ATOM 3592 C C . THR B 1 216 ? 5.305 0.569 -2.262 1 94.06 216 THR B C 1
ATOM 3594 O O . THR B 1 216 ? 5.781 0.568 -3.398 1 94.06 216 THR B O 1
ATOM 3597 N N . SER B 1 217 ? 4.031 0.469 -2.047 1 96 217 SER B N 1
ATOM 3598 C CA . SER B 1 217 ? 3.125 0.234 -3.166 1 96 217 SER B CA 1
ATOM 3599 C C . SER B 1 217 ? 2.645 1.549 -3.773 1 96 217 SER B C 1
ATOM 3601 O O . SER B 1 217 ? 1.791 1.552 -4.664 1 96 217 SER B O 1
ATOM 3603 N N . SER B 1 218 ? 3.193 2.668 -3.275 1 97.56 218 SER B N 1
ATOM 3604 C CA . SER B 1 218 ? 2.781 3.959 -3.818 1 97.56 218 SER B CA 1
ATOM 3605 C C . SER B 1 218 ? 3.043 4.035 -5.316 1 97.56 218 SER B C 1
ATOM 3607 O O . SER B 1 218 ? 4.059 3.535 -5.805 1 97.56 218 SER B O 1
ATOM 3609 N N . THR B 1 219 ? 2.096 4.695 -6.016 1 97.5 219 THR B N 1
ATOM 3610 C CA . THR B 1 219 ? 2.262 4.898 -7.453 1 97.5 219 THR B CA 1
ATOM 3611 C C . THR B 1 219 ? 2.906 6.254 -7.734 1 97.5 219 THR B C 1
ATOM 3613 O O . THR B 1 219 ? 3.119 6.613 -8.898 1 97.5 219 THR B O 1
ATOM 3616 N N . TYR B 1 220 ? 3.146 7.027 -6.668 1 96.38 220 TYR B N 1
ATOM 3617 C CA . TYR B 1 220 ? 3.834 8.305 -6.824 1 96.38 220 TYR B CA 1
ATOM 3618 C C . TYR B 1 220 ? 5.34 8.102 -6.949 1 96.38 220 TYR B C 1
ATOM 3620 O O . TYR B 1 220 ? 6.039 7.965 -5.941 1 96.38 220 TYR B O 1
ATOM 3628 N N . THR B 1 221 ? 5.809 8.039 -8.195 1 93.06 221 THR B N 1
ATOM 3629 C CA . THR B 1 221 ? 7.211 7.824 -8.516 1 93.06 221 THR B CA 1
ATOM 3630 C C . THR B 1 221 ? 7.805 9.055 -9.203 1 93.06 221 THR B C 1
ATOM 3632 O O . THR B 1 221 ? 7.082 9.844 -9.812 1 93.06 221 THR B O 1
ATOM 3635 N N . PRO B 1 222 ? 9.133 9.273 -9.102 1 93.38 222 PRO B N 1
ATOM 3636 C CA . PRO B 1 222 ? 10.102 8.438 -8.383 1 93.38 222 PRO B CA 1
ATOM 3637 C C . PRO B 1 222 ? 9.977 8.57 -6.867 1 93.38 222 PRO B C 1
ATOM 3639 O O . PRO B 1 222 ? 9.508 9.594 -6.367 1 93.38 222 PRO B O 1
ATOM 3642 N N . PHE B 1 223 ? 10.383 7.566 -6.176 1 94.06 223 PHE B N 1
ATOM 3643 C CA . PHE B 1 223 ? 10.328 7.582 -4.719 1 94.06 223 PHE B CA 1
ATOM 3644 C C . PHE B 1 223 ? 11.305 8.609 -4.152 1 94.06 223 PHE B C 1
ATOM 3646 O O . PHE B 1 223 ? 12.422 8.75 -4.652 1 94.06 223 PHE B O 1
ATOM 3653 N N . PRO B 1 224 ? 10.875 9.25 -3.131 1 95.06 224 PRO B N 1
ATOM 3654 C CA . PRO B 1 224 ? 11.773 10.234 -2.527 1 95.06 224 PRO B CA 1
ATOM 3655 C C . PRO B 1 224 ? 12.93 9.586 -1.761 1 95.06 224 PRO B C 1
ATOM 3657 O O . PRO B 1 224 ? 12.844 8.414 -1.388 1 95.06 224 PRO B O 1
ATOM 3660 N N . GLN B 1 225 ? 14 10.375 -1.646 1 93.81 225 GLN B N 1
ATOM 3661 C CA . GLN B 1 225 ? 15.07 10.07 -0.702 1 93.81 225 GLN B CA 1
ATOM 3662 C C . GLN B 1 225 ? 14.805 10.703 0.659 1 93.81 225 GLN B C 1
ATOM 3664 O O . GLN B 1 225 ? 15.305 11.797 0.946 1 93.81 225 GLN B O 1
ATOM 3669 N N . ALA B 1 226 ? 14.086 9.984 1.47 1 95.12 226 ALA B N 1
ATOM 3670 C CA . ALA B 1 226 ? 13.711 10.516 2.777 1 95.12 226 ALA B CA 1
ATOM 3671 C C . ALA B 1 226 ? 14.953 10.859 3.604 1 95.12 226 ALA B C 1
ATOM 3673 O O . ALA B 1 226 ? 15.859 10.031 3.74 1 95.12 226 ALA B O 1
ATOM 3674 N N . GLY B 1 227 ? 14.977 12 4.133 1 96.12 227 GLY B N 1
ATOM 3675 C CA . GLY B 1 227 ? 16.141 12.461 4.871 1 96.12 227 GLY B CA 1
ATOM 3676 C C . GLY B 1 227 ? 17.172 13.148 3.992 1 96.12 227 GLY B C 1
ATOM 3677 O O . GLY B 1 227 ? 18.156 13.695 4.492 1 96.12 227 GLY B O 1
ATOM 3678 N N . GLY B 1 228 ? 16.891 13.188 2.738 1 96 228 GLY B N 1
ATOM 3679 C CA . GLY B 1 228 ? 17.844 13.711 1.778 1 96 228 GLY B CA 1
ATOM 3680 C C . GLY B 1 228 ? 18.062 15.203 1.9 1 96 228 GLY B C 1
ATOM 3681 O O . GLY B 1 228 ? 19.062 15.742 1.406 1 96 228 GLY B O 1
ATOM 3682 N N . TYR B 1 229 ? 17.172 15.961 2.523 1 97.38 229 TYR B N 1
ATOM 3683 C CA . TYR B 1 229 ? 17.297 17.391 2.748 1 97.38 229 TYR B CA 1
ATOM 3684 C C . TYR B 1 229 ? 17.719 17.688 4.184 1 97.38 229 TYR B C 1
ATOM 3686 O O . TYR B 1 229 ? 17.641 18.828 4.641 1 97.38 229 TYR B O 1
ATOM 3694 N N . GLY B 1 230 ? 18.109 16.594 4.895 1 96.38 230 GLY B N 1
ATOM 3695 C CA . GLY B 1 230 ? 18.516 16.75 6.281 1 96.38 230 GLY B CA 1
ATOM 3696 C C . GLY B 1 230 ? 17.344 16.781 7.246 1 96.38 230 GLY B C 1
ATOM 3697 O O . GLY B 1 230 ? 17.531 16.969 8.453 1 96.38 230 GLY B O 1
ATOM 3698 N N . GLU B 1 231 ? 16.188 16.609 6.715 1 98 231 GLU B N 1
ATOM 3699 C CA . GLU B 1 231 ? 14.984 16.641 7.547 1 98 231 GLU B CA 1
ATOM 3700 C C . GLU B 1 231 ? 14.891 15.406 8.43 1 98 231 GLU B C 1
ATOM 3702 O O . GLU B 1 231 ? 15.539 14.391 8.164 1 98 231 GLU B O 1
ATOM 3707 N N . GLU B 1 232 ? 14.102 15.484 9.461 1 97.75 232 GLU B N 1
ATOM 3708 C CA . GLU B 1 232 ? 13.75 14.336 10.289 1 97.75 232 GLU B CA 1
ATOM 3709 C C . GLU B 1 232 ? 12.828 13.383 9.539 1 97.75 232 GLU B C 1
ATOM 3711 O O . GLU B 1 232 ? 11.953 13.82 8.789 1 97.75 232 GLU B O 1
ATOM 3716 N N . VAL B 1 233 ? 13.078 12.102 9.758 1 97 233 VAL B N 1
ATOM 3717 C CA . VAL B 1 233 ? 12.242 11.055 9.172 1 97 233 VAL B CA 1
ATOM 3718 C C . VAL B 1 233 ? 11.648 10.188 10.281 1 97 233 VAL B C 1
ATOM 3720 O O . VAL B 1 233 ? 12.383 9.672 11.125 1 97 233 VAL B O 1
ATOM 3723 N N . ILE B 1 234 ? 10.375 10.055 10.281 1 97 234 ILE B N 1
ATOM 3724 C CA . ILE B 1 23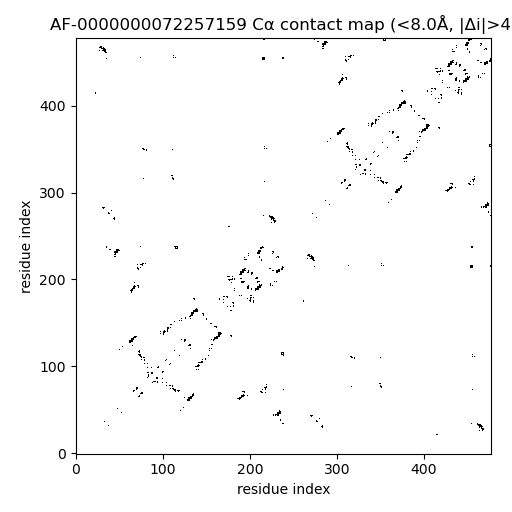4 ? 9.742 9.289 11.344 1 97 234 ILE B CA 1
ATOM 3725 C C . ILE B 1 234 ? 9.992 7.797 11.133 1 97 234 ILE B C 1
ATOM 3727 O O . ILE B 1 234 ? 9.75 7.273 10.039 1 97 234 ILE B O 1
ATOM 3731 N N . ILE B 1 235 ? 10.43 7.117 12.188 1 93.12 235 ILE B N 1
ATOM 3732 C CA . ILE B 1 235 ? 10.672 5.684 12.117 1 93.12 235 ILE B CA 1
ATOM 3733 C C . ILE B 1 235 ? 9.344 4.941 11.953 1 93.12 235 ILE B C 1
ATOM 3735 O O . ILE B 1 235 ? 8.32 5.371 12.484 1 93.12 235 ILE B O 1
ATOM 3739 N N . ASN B 1 236 ? 9.328 3.826 11.234 1 90.44 236 ASN B N 1
ATOM 3740 C CA . ASN B 1 236 ? 8.18 2.938 11.078 1 90.44 236 ASN B CA 1
ATOM 3741 C C . ASN B 1 236 ? 6.949 3.693 10.578 1 90.44 236 ASN B C 1
ATOM 3743 O O . ASN B 1 236 ? 5.852 3.521 11.117 1 90.44 236 ASN B O 1
ATOM 3747 N N . SER B 1 237 ? 7.133 4.562 9.57 1 95.69 237 SER B N 1
ATOM 3748 C CA . SER B 1 237 ? 6.035 5.453 9.211 1 95.69 237 SER B CA 1
ATOM 3749 C C . SER B 1 237 ? 5.539 5.176 7.793 1 95.69 237 SER B C 1
ATOM 3751 O O . SER B 1 237 ? 4.777 5.961 7.23 1 95.69 237 SER B O 1
ATOM 3753 N N . SER B 1 238 ? 5.965 4.051 7.176 1 94.94 238 SER B N 1
ATOM 3754 C CA . SER B 1 238 ? 5.496 3.736 5.828 1 94.94 238 SER B CA 1
ATOM 3755 C C . SER B 1 238 ? 4.082 3.17 5.855 1 94.94 238 SER B C 1
ATOM 3757 O O . SER B 1 238 ? 3.471 2.965 4.805 1 94.94 238 SER B O 1
ATOM 3759 N N . TYR B 1 239 ? 3.514 2.912 7.094 1 94 239 TYR B N 1
ATOM 3760 C CA . TYR B 1 239 ? 2.186 2.334 7.254 1 94 239 TYR B CA 1
ATOM 3761 C C . TYR B 1 239 ? 1.454 2.963 8.438 1 94 239 TYR B C 1
ATOM 3763 O O . TYR B 1 239 ? 2.08 3.555 9.312 1 94 239 TYR B O 1
#

Sequence (478 aa):
MKSIFLRTALLAYMFVALSAQAAPKEPYTQAGFNTRLAEQQQAPIHWVSIEQIKESLKGKAPMNVSFDIDDTVLASSGCFYYGKQKYSPNDYSYLKNQEFWDEINAGCDKYSIPKQVAQDLINMHQERGDQIFFITGRTAGKDDQVTPLLEKTFGIKNMQPVNFMGGHGQDKLKTKYNKAAGILKHNIQLHYGDSDDDILAAKEAGIRGIRVLRTTSSTYTPFPQAGGYGEEVIINSSYMKSIFLRTALLAYMFVALSAQAAPKEPYTQAGFNTRLAEQQQAPIHWVSIEQIKESLKGKAPMNVSFDIDDTVLASSGCFYYGKQKYSPNDYSYLKNQEFWDEINAGCDKYSIPKQVAQDLINMHQERGDQIFFITGRTAGKDDQVTPLLEKTFGIKNMQPVNFMGGHGQDKLKTKYNKAAGILKHNIQLHYGDSDDDILAAKEAGIRGIRVLRTTSSTYTPFPQAGGYGEEVIINSSY

Organism: Glaesserella parasuis serovar 5 (strain SH0165) (NCBI:txid557723)

Radius of gyration: 26.26 Å; Cα contacts (8 Å, |Δi|>4): 921; chains: 2; bounding box: 73×73×112 Å

pLDDT: mean 88.59, std 19.82, range [26.95, 99.0]

Nearest PDB structures (foldseek):
  1z5u-assembly1_B  TM=8.826E-01  e=2.393E-28  Salmonella enterica subsp. enterica serovar Typhimurium
  2aut-assembly1_A  TM=9.096E-01  e=1.293E-27  Salmonella enterica subsp. enterica serovar Typhimurium
  1z88-assembly1_A  TM=9.100E-01  e=1.789E-27  Salmonella enterica subsp. enterica serovar Typhimurium
  2b82-assembly1_A  TM=8.884E-01  e=3.653E-27  Escherichia coli
  7ocs-assembly2_B  TM=5.829E-01  e=1.848E-03  Acinetobacter baumannii ATCC 19606 = CIP 70.34 = JCM 6841

Solvent-accessible surface area (backbone atoms only — not comparable to full-atom values): 26256 Å² total; per-residue (Å²): 136,82,78,78,78,77,78,76,76,78,78,77,77,76,76,74,74,78,59,89,70,73,66,80,80,74,78,65,79,47,76,44,47,36,67,65,62,51,59,67,67,68,64,93,51,46,68,37,48,72,67,55,51,55,60,71,46,61,92,54,73,65,46,33,32,33,31,31,41,80,35,33,33,23,50,34,39,29,51,53,51,32,41,27,60,74,67,23,70,89,52,73,62,30,84,76,33,65,71,47,32,30,52,47,35,48,52,44,58,61,38,30,41,71,18,56,44,37,46,54,50,52,51,54,39,51,75,64,57,31,45,64,42,41,47,33,72,50,43,72,42,87,42,76,40,52,44,62,47,51,29,64,73,61,64,49,86,75,70,53,76,59,41,51,35,19,88,51,56,69,50,99,46,86,50,85,36,62,61,19,41,57,38,57,74,61,59,40,54,38,37,39,19,38,47,65,64,43,44,52,10,21,53,73,61,70,35,52,32,36,37,28,36,47,32,47,61,52,70,73,72,80,73,49,48,50,26,8,78,69,32,38,26,41,60,65,25,37,40,137,83,79,77,79,76,77,77,77,78,78,76,76,76,77,73,75,78,59,89,67,73,66,81,81,74,77,64,77,48,78,46,46,36,67,63,62,51,58,67,64,72,65,93,52,47,69,38,48,70,68,55,54,53,58,72,46,60,93,55,73,64,46,32,32,34,30,32,42,79,34,33,32,23,50,34,39,28,50,52,52,32,41,28,60,74,68,23,71,89,53,74,64,31,82,76,33,67,69,48,31,31,50,48,35,49,52,43,58,60,38,28,41,71,19,57,43,37,46,54,50,52,50,54,38,50,73,65,57,30,47,64,43,42,47,34,72,49,42,70,42,88,42,76,40,52,43,61,47,51,30,64,74,64,63,50,87,75,69,52,76,59,41,51,36,19,85,46,58,67,52,97,45,88,51,85,37,65,60,20,40,57,39,56,74,62,59,41,53,36,36,39,16,38,48,65,64,44,45,49,11,22,52,73,61,70,34,50,33,37,36,29,37,46,31,47,62,52,70,73,71,79,73,50,48,50,27,9,78,70,33,38,26,41,60,65,25,36,41